Protein AF-0000000084399248 (afdb_homodimer)

Secondary structure (DSSP, 8-state):
------EEEE-S---HHHHHHHHTTSSEEEE-TTS---HHHHHH--EEEE-TT-S-TT--SGGG-TT--EEEESSS--HHHHTSTTTTSHHHHHH-EEE--TTGGGGTHHHHHHHHHHHHHTTHHHHHHHHHHH-S---HHHHHHHTTHHHHH--SPP--TTPEEEEES-SHHHHHHHHHHHHTT-EEEEEESS-------S---TT-S-TTS-SSSEEEETTSHHHHHHHHHT-SEEEE-----TTTTT---HHHHHTSPTT-EEEE-S-GGGS-HHHHHHHHHSTTS--EEEESS-SSSSPPTT-GGGT-TTEEE--S-TT--TTHHHHHHHHHHHHHHHHHTTPPPTTB--TTTT-/------EEEE-S---HHHHHHHHTTSSEEEE-TTS---HHHHHH--EEEE-TT-S-TT--SGGG-TT--EEEESSS--HHHHTSTTTTSHHHHHH-EEE--TTGGGGTHHHHHHHHHHHHHTTHHHHHHHHHHH-S---HHHHHHHTTHHHHH--SPP--TT-EEEEES-SHHHHHHHHHHHHTT-EEEEEESS-------S---TT-S-TTS-SSSEEEETTSHHHHHHHHHT-SEEEE-----TTTTT-S-HHHHHTSPTT-EEEE-S-GGGS-HHHHHHHHHSTTS--EEEESS-SSSSPPTT-GGGT-TTEEE--S-TT--TTHHHHHHHHHHHHHHHHHTTPPPTTBPPTTTT-

Radius of gyration: 28.13 Å; Cα contacts (8 Å, |Δi|>4): 1591; chains: 2; bounding box: 61×93×67 Å

Sequence (718 aa):
MSPTYEHAVVTVALSDEKLEEVKQKYSTVFYHPDKQVPEGHLQVADIWYTDWAGLPPCVKSLDQIPRTKILQLSSAGANNALSSAILSSDEARKQIKVCSSSGMHVLSIPQYIVCNVINLYMKLQIQLHIARTQSVWPARDRVVKEAGTSGEAFPGNRFLMGKTVGLLGYGHIARETARLFQAFNCKIIAANSRGDRRPEEGYRIPGTGDEDGSIPEEFYSTNDKQSFQTFLSRCDVLVASLPSTPQTTYMISQEQLESLPYGAIFVNVGRGDLVKSENILGALESPKGLWGAVLDVTDPEPLPQGHPLFTHPNVIVTPHTSGSFEGYFDGGADVLIAQADRLKAGKDPLNVVDPSKGYMSPTYEHAVVTVALSDEKLEEVKQKYSTVFYHPDKQVPEGHLQVADIWYTDWAGLPPCVKSLDQIPRTKILQLSSAGANNALSSAILSSDEARKQIKVCSSSGMHVLSIPQYIVCNVINLYMKLQIQLHIARTQSVWPARDRVVKEAGTSGEAFPGNRFLMGKTVGLLGYGHIARETARLFQAFNCKIIAANSRGDRRPEEGYRIPGTGDEDGSIPEEFYSTNDKQSFQTFLSRCDVLVASLPSTPQTTYMISQEQLESLPYGAIFVNVGRGDLVKSENILGALESPKGLWGAVLDVTDPEPLPQGHPLFTHPNVIVTPHTSGSFEGYFDGGADVLIAQADRLKAGKDPLNVVDPSKGY

pLDDT: mean 95.13, std 6.11, range [38.81, 98.94]

Foldseek 3Di:
DQQQQAEEEEQADADPVLVVLLCVLHNYYHYHVVLDDDLVSQQVHAEYEEELQWRGPVCDECNSRVNHAETEYLALFNQNNCPDPHNVDPVNVVRYFYFYLPALLLVFQLVVVVVVVQCLLQLVVQQVCCCVVVVDRDDLVNSLVLLPPLCVVPVHRHALAAFEAEEEDAANNNQQNLVVSVVSNYAYEYEDQVQDFQAYFFDHDPPGGDGRRVSHPGGFHLNDPVRLLVRQQRHLEYEYADEDDPCQQCSDFLVSQQSHFQNHEYEYLHEARNYAPVRVVVQCPDSRGHSAYEEQYHVVPPDDPPPVLVSNSRYHYHRSCSSPDPSSSSSSSVLVSVQSVQSVVVHDGGRGDDSNRSD/DQQQQAEEEEQADADPVLVVLLCVLHNYYHYHVVLDDDLVSQQVHAEYEEELQWRGPVDDECNSRVNHAEYEYLALFNVNNCPDPHNVDPVNVVRYFYFYLPALLLVFQLVVVVVVVQCLLQLVVQQVCCCVVVVDRDDLVNSLVLLPPLCVVPSHRHALAAFEEEEEDAANNNQQNLVVSVVSNYAYEYEDQVQDWQAYFFDHDPPGGDGRRVSHPGGFHLNDPVRLLVRQQRHLEYEYADEDDPCQQCSDFLVSQQSHFQNHEYEYLHEARSYAPVRVVVQCPDSRGHSAYEEQYHVVPVDDPPPVLVSNSRYHYHRSCSSPDPSSSSSSSVLVSVQSVQSVVVHDGGRGDDSNGSD

Organism: NCBI:txid1296121

Solvent-accessible surface area (backbone atoms only — not comparable to full-atom values): 35981 Å² total; per-residue (Å²): 125,77,83,73,71,40,27,35,35,34,37,50,71,57,51,72,68,52,48,53,55,47,46,73,65,25,83,39,67,46,81,27,51,84,44,68,73,54,66,75,56,36,48,57,21,15,32,37,39,25,46,49,62,37,80,46,83,78,63,81,50,66,80,52,32,69,50,37,37,34,40,34,28,48,24,51,59,37,53,59,25,47,66,32,78,64,49,58,35,69,68,35,56,71,47,35,48,47,16,34,24,51,37,56,45,50,61,25,34,30,61,47,51,56,25,51,53,48,30,58,39,48,42,40,65,50,35,46,44,44,10,39,77,66,20,37,66,47,49,68,69,56,44,26,58,64,35,40,71,52,15,68,76,45,67,42,25,47,60,56,61,72,36,30,37,25,26,40,33,76,49,57,52,38,26,32,32,47,48,48,44,41,68,51,48,27,44,40,33,34,28,34,68,81,24,66,77,52,64,64,76,63,53,69,55,88,95,60,42,39,61,69,35,71,74,40,80,44,55,22,16,61,73,36,68,68,42,33,50,54,50,39,48,56,15,43,32,36,38,33,58,39,72,70,42,86,80,36,48,50,63,43,46,37,68,57,46,39,48,24,35,77,68,11,33,42,33,37,69,41,42,17,55,31,31,50,49,66,34,52,52,51,16,47,69,37,92,62,15,30,46,30,38,38,29,30,39,40,37,57,73,73,52,60,70,64,42,64,59,34,59,37,64,45,36,47,54,48,64,62,50,47,66,47,34,59,59,50,55,44,49,26,46,51,50,54,46,53,36,42,58,35,47,73,70,69,43,76,78,56,40,64,44,41,80,93,59,33,73,124,79,82,73,70,40,27,34,34,33,38,49,70,56,52,74,68,52,48,53,54,46,46,74,64,29,83,38,66,46,80,26,50,84,44,69,72,54,66,75,56,37,47,56,21,16,30,36,40,26,46,49,64,36,79,46,81,80,63,79,49,66,80,54,31,69,49,36,37,35,39,34,28,46,24,53,60,36,53,57,26,47,66,32,78,63,50,57,34,69,68,35,56,72,48,34,48,46,16,34,24,52,37,55,44,48,60,26,33,29,61,47,51,57,24,52,54,48,30,57,40,48,42,40,65,50,34,46,43,45,10,37,77,67,20,36,65,47,48,68,70,56,44,26,56,63,35,40,70,52,15,67,76,44,69,43,24,47,60,56,61,72,36,30,36,25,26,40,34,77,51,55,51,38,26,29,32,47,49,48,43,42,66,50,48,28,44,37,33,34,28,34,67,81,25,64,76,55,64,64,74,63,54,70,56,88,95,60,43,40,60,69,36,70,72,42,80,45,56,22,17,60,74,37,68,67,42,33,48,54,52,40,47,57,16,44,32,36,39,32,59,39,70,71,39,87,79,37,48,51,63,42,46,37,67,57,45,38,47,24,34,78,70,12,33,41,33,35,67,43,42,18,55,31,32,50,49,66,31,51,54,52,16,49,70,35,94,64,16,28,46,30,37,39,29,31,41,39,37,58,74,71,52,61,72,64,42,65,60,35,60,37,62,47,35,46,53,48,63,63,50,48,66,46,35,61,61,51,54,45,48,25,45,51,49,53,47,53,38,41,58,34,45,74,71,70,43,75,77,54,41,63,44,40,79,91,60,34,74

Nearest PDB structures (foldseek):
  6v8a-assembly1_A-2  TM=6.901E-01  e=9.026E-19  Homo sapiens
  8ati-assembly3_D  TM=6.773E-01  e=3.088E-18  Homo sapiens
  7kwm-assembly1_A  TM=6.777E-01  e=3.088E-18  Homo sapiens
  6cdr-assembly1_A  TM=6.772E-01  e=3.903E-18  Homo sapiens
  4lcj-assembly4_G  TM=6.773E-01  e=1.897E-17  Homo sapiens

InterPro domains:
  IPR006140 D-isomer specific 2-hydroxyacid dehydrogenase, NAD-binding domain [PF02826] (140-322)
  IPR036291 NAD(P)-binding domain superfamily [SSF51735] (126-323)

Structure (mmCIF, N/CA/C/O backbone):
data_AF-0000000084399248-model_v1
#
loop_
_entity.id
_entity.type
_entity.pdbx_description
1 polymer Oxidoreductase
#
loop_
_atom_site.group_PDB
_atom_site.id
_atom_site.type_symbol
_atom_site.label_atom_id
_atom_site.label_alt_id
_atom_site.label_comp_id
_atom_site.label_asym_id
_atom_site.label_entity_id
_atom_site.label_seq_id
_atom_site.pdbx_PDB_ins_code
_atom_site.Cartn_x
_atom_site.Cartn_y
_atom_site.Cartn_z
_atom_site.occupancy
_atom_site.B_iso_or_equiv
_atom_site.auth_seq_id
_atom_site.auth_comp_id
_atom_site.auth_asym_id
_atom_site.auth_atom_id
_atom_site.pdbx_PDB_model_num
ATOM 1 N N . MET A 1 1 ? -1.953 51.25 1.531 1 38.81 1 MET A N 1
ATOM 2 C CA . MET A 1 1 ? -0.775 50.438 1.201 1 38.81 1 MET A CA 1
ATOM 3 C C . MET A 1 1 ? -0.993 48.969 1.56 1 38.81 1 MET A C 1
ATOM 5 O O . MET A 1 1 ? -1.605 48.688 2.582 1 38.81 1 MET A O 1
ATOM 9 N N . SER A 1 2 ? -1.033 48.062 0.629 1 49.28 2 SER A N 1
ATOM 10 C CA . SER A 1 2 ? -1.27 46.656 0.891 1 49.28 2 SER A CA 1
ATOM 11 C C . SER A 1 2 ? -0.516 46.188 2.133 1 49.28 2 SER A C 1
ATOM 13 O O . SER A 1 2 ? 0.626 46.594 2.359 1 49.28 2 SER A O 1
ATOM 15 N N . PRO A 1 3 ? -1.298 45.719 3.143 1 62.22 3 PRO A N 1
ATOM 16 C CA . PRO A 1 3 ? -0.572 45.312 4.352 1 62.22 3 PRO A CA 1
ATOM 17 C C . PRO A 1 3 ? 0.743 44.625 4.039 1 62.22 3 PRO A C 1
ATOM 19 O O . PRO A 1 3 ? 0.829 43.875 3.064 1 62.22 3 PRO A O 1
ATOM 22 N N . THR A 1 4 ? 1.801 45.188 4.418 1 79.56 4 THR A N 1
ATOM 23 C CA . THR A 1 4 ? 3.121 44.594 4.219 1 79.56 4 THR A CA 1
ATOM 24 C C . THR A 1 4 ? 3.361 43.438 5.207 1 79.56 4 THR A C 1
ATOM 26 O O . THR A 1 4 ? 3.008 43.562 6.383 1 79.56 4 THR A O 1
ATOM 29 N N . TYR A 1 5 ? 3.422 42.219 4.762 1 89.81 5 TYR A N 1
ATOM 30 C CA . TYR A 1 5 ? 3.719 41.031 5.555 1 89.81 5 TYR A CA 1
ATOM 31 C C . TYR A 1 5 ? 5.215 40.75 5.562 1 89.81 5 TYR A C 1
ATOM 33 O O . TYR A 1 5 ? 5.641 39.656 5.223 1 89.81 5 TYR A O 1
ATOM 41 N N . GLU A 1 6 ? 5.973 41.688 6.148 1 91.81 6 GLU A N 1
ATOM 42 C CA . GLU A 1 6 ? 7.43 41.656 6.023 1 91.81 6 GLU A CA 1
ATOM 43 C C . GLU A 1 6 ? 8.062 40.844 7.164 1 91.81 6 GLU A C 1
ATOM 45 O O . GLU A 1 6 ? 9.086 40.188 6.977 1 91.81 6 GLU A O 1
ATOM 50 N N . HIS A 1 7 ? 7.457 40.875 8.336 1 96.81 7 HIS A N 1
ATOM 51 C CA . HIS A 1 7 ? 8.055 40.312 9.531 1 96.81 7 HIS A CA 1
ATOM 52 C C . HIS A 1 7 ? 7.277 39.062 9.984 1 96.81 7 HIS A C 1
ATOM 54 O O . HIS A 1 7 ? 6.133 39.188 10.43 1 96.81 7 HIS A O 1
ATOM 60 N N . ALA A 1 8 ? 7.953 37.938 9.883 1 98.19 8 ALA A N 1
ATOM 61 C CA . ALA A 1 8 ? 7.359 36.656 10.312 1 98.19 8 ALA A CA 1
ATOM 62 C C . ALA A 1 8 ? 8.008 36.156 11.602 1 98.19 8 ALA A C 1
ATOM 64 O O . ALA A 1 8 ? 9.227 36.219 11.758 1 98.19 8 ALA A O 1
ATOM 65 N N . VAL A 1 9 ? 7.168 35.719 12.539 1 98.75 9 VAL A N 1
ATOM 66 C CA . VAL A 1 9 ? 7.652 35.094 13.75 1 98.75 9 VAL A CA 1
ATOM 67 C C . VAL A 1 9 ? 7.332 33.594 13.711 1 98.75 9 VAL A C 1
ATOM 69 O O . VAL A 1 9 ? 6.172 33.219 13.555 1 98.75 9 VAL A O 1
ATOM 72 N N . VAL A 1 10 ? 8.312 32.75 13.82 1 98.81 10 VAL A N 1
ATOM 73 C CA . VAL A 1 10 ? 8.172 31.297 13.805 1 98.81 10 VAL A CA 1
ATOM 74 C C . VAL A 1 10 ? 8.422 30.75 15.203 1 98.81 10 VAL A C 1
ATOM 76 O O . VAL A 1 10 ? 9.516 30.891 15.75 1 98.81 10 VAL A O 1
ATOM 79 N N . THR A 1 11 ? 7.41 30.031 15.766 1 98.69 11 THR A N 1
ATOM 80 C CA . THR A 1 11 ? 7.535 29.594 17.156 1 98.69 11 THR A CA 1
ATOM 81 C C . THR A 1 11 ? 7.539 28.062 17.234 1 98.69 11 THR A C 1
ATOM 83 O O . THR A 1 11 ? 7.211 27.5 18.281 1 98.69 11 THR A O 1
ATOM 86 N N . VAL A 1 12 ? 7.77 27.344 16.172 1 98.25 12 VAL A N 1
ATOM 87 C CA . VAL A 1 12 ? 7.938 25.891 16.125 1 98.25 12 VAL A CA 1
ATOM 88 C C . VAL A 1 12 ? 9.312 25.547 15.555 1 98.25 12 VAL A C 1
ATOM 90 O O . VAL A 1 12 ? 9.922 26.375 14.859 1 98.25 12 VAL A O 1
ATOM 93 N N . ALA A 1 13 ? 9.781 24.391 15.836 1 97.75 13 ALA A N 1
ATOM 94 C CA . ALA A 1 13 ? 11.102 23.984 15.367 1 97.75 13 ALA A CA 1
ATOM 95 C C . ALA A 1 13 ? 11.062 23.609 13.883 1 97.75 13 ALA A C 1
ATOM 97 O O . ALA A 1 13 ? 10.219 22.812 13.461 1 97.75 13 ALA A O 1
ATOM 98 N N . LEU A 1 14 ? 11.961 24.188 13.117 1 98.25 14 LEU A N 1
ATOM 99 C CA . LEU A 1 14 ? 12.141 23.859 11.703 1 98.25 14 LEU A CA 1
ATOM 100 C C . LEU A 1 14 ? 13.539 23.297 11.445 1 98.25 14 LEU A C 1
ATOM 102 O O . LEU A 1 14 ? 14.469 23.578 12.211 1 98.25 14 LEU A O 1
ATOM 106 N N . SER A 1 15 ? 13.609 22.531 10.461 1 97.5 15 SER A N 1
ATOM 107 C CA . SER A 1 15 ? 14.945 22.188 9.984 1 97.5 15 SER A CA 1
ATOM 108 C C . SER A 1 15 ? 15.695 23.422 9.508 1 97.5 15 SER A C 1
ATOM 110 O O . SER A 1 15 ? 15.078 24.422 9.141 1 97.5 15 SER A O 1
ATOM 112 N N . ASP A 1 16 ? 17.016 23.312 9.477 1 98.19 16 ASP A N 1
ATOM 113 C CA . ASP A 1 16 ? 17.828 24.422 9.008 1 98.19 16 ASP A CA 1
ATOM 114 C C . ASP A 1 16 ? 17.5 24.781 7.555 1 98.19 16 ASP A C 1
ATOM 116 O O . ASP A 1 16 ? 17.391 25.953 7.207 1 98.19 16 ASP A O 1
ATOM 120 N N . GLU A 1 17 ? 17.281 23.797 6.844 1 98.12 17 GLU A N 1
ATOM 121 C CA . GLU A 1 17 ? 16.984 24 5.43 1 98.12 17 GLU A CA 1
ATOM 122 C C . GLU A 1 17 ? 15.648 24.703 5.246 1 98.12 17 GLU A C 1
ATOM 124 O O . GLU A 1 17 ? 15.539 25.641 4.449 1 98.12 17 GLU A O 1
ATOM 129 N N . LYS A 1 18 ? 14.656 24.297 5.941 1 98.44 18 LYS A N 1
ATOM 130 C CA . LYS A 1 18 ? 13.328 24.891 5.805 1 98.44 18 LYS A CA 1
ATOM 131 C C . LYS A 1 18 ? 13.312 26.328 6.32 1 98.44 18 LYS A C 1
ATOM 133 O O . LYS A 1 18 ? 12.672 27.188 5.73 1 98.44 18 LYS A O 1
ATOM 138 N N . LEU A 1 19 ? 14 26.562 7.41 1 98.62 19 LEU A N 1
ATOM 139 C CA . LEU A 1 19 ? 14.102 27.922 7.949 1 98.62 19 LEU A CA 1
ATOM 140 C C . LEU A 1 19 ? 14.719 28.859 6.926 1 98.62 19 LEU A C 1
ATOM 142 O O . LEU A 1 19 ? 14.266 30 6.77 1 98.62 19 LEU A O 1
ATOM 146 N N . GLU A 1 20 ? 15.703 28.375 6.23 1 98.5 20 GLU A N 1
ATOM 147 C CA . GLU A 1 20 ? 16.344 29.188 5.203 1 98.5 20 GLU A CA 1
ATOM 148 C C . GLU A 1 20 ? 15.367 29.5 4.066 1 98.5 20 GLU A C 1
ATOM 150 O O . GLU A 1 20 ? 15.414 30.578 3.484 1 98.5 20 GLU A O 1
ATOM 155 N N . GLU A 1 21 ? 14.562 28.562 3.701 1 98.31 21 GLU A N 1
ATOM 156 C CA . GLU A 1 21 ? 13.547 28.797 2.678 1 98.31 21 GLU A CA 1
ATOM 157 C C . GLU A 1 21 ? 12.562 29.875 3.119 1 98.31 21 GLU A C 1
ATOM 159 O O . GLU A 1 21 ? 12.18 30.75 2.326 1 98.31 21 GLU A O 1
ATOM 164 N N . VAL A 1 22 ? 12.156 29.797 4.363 1 98.38 22 VAL A N 1
ATOM 165 C CA . VAL A 1 22 ? 11.219 30.781 4.895 1 98.38 22 VAL A CA 1
ATOM 166 C C . VAL A 1 22 ? 11.852 32.188 4.859 1 98.38 22 VAL A C 1
ATOM 168 O O . VAL A 1 22 ? 11.203 33.156 4.48 1 98.38 22 VAL A O 1
ATOM 171 N N . LYS A 1 23 ? 13.117 32.25 5.148 1 98.06 23 LYS A N 1
ATOM 172 C CA . LYS A 1 23 ? 13.836 33.5 5.203 1 98.06 23 LYS A CA 1
ATOM 173 C C . LYS A 1 23 ? 13.938 34.156 3.822 1 98.06 23 LYS A C 1
ATOM 175 O O . LYS A 1 23 ? 14.109 35.375 3.705 1 98.06 23 LYS A O 1
ATOM 180 N N . GLN A 1 24 ? 13.812 33.344 2.84 1 97.5 24 GLN A N 1
ATOM 181 C CA . GLN A 1 24 ? 13.875 33.875 1.479 1 97.5 24 GLN A CA 1
ATOM 182 C C . GLN A 1 24 ? 12.555 34.531 1.082 1 97.5 24 GLN A C 1
ATOM 184 O O . GLN A 1 24 ? 12.5 35.281 0.101 1 97.5 24 GLN A O 1
ATOM 189 N N . LYS A 1 25 ? 11.516 34.25 1.808 1 96.56 25 LYS A N 1
ATOM 190 C CA . LYS A 1 25 ? 10.188 34.688 1.394 1 96.56 25 LYS A CA 1
ATOM 191 C C . LYS A 1 25 ? 9.742 35.906 2.189 1 96.56 25 LYS A C 1
ATOM 193 O O . LYS A 1 25 ? 8.883 36.688 1.739 1 96.56 25 LYS A O 1
ATOM 198 N N . TYR A 1 26 ? 10.352 36.156 3.379 1 96.5 26 TYR A N 1
ATOM 199 C CA . TYR A 1 26 ? 10 37.281 4.246 1 96.5 26 TYR A CA 1
ATOM 200 C C . TYR A 1 26 ? 11.211 38.156 4.504 1 96.5 26 TYR A C 1
ATOM 202 O O . TYR A 1 26 ? 12.336 37.656 4.609 1 96.5 26 TYR A O 1
ATOM 210 N N . SER A 1 27 ? 10.961 39.438 4.625 1 95.62 27 SER A N 1
ATOM 211 C CA . SER A 1 27 ? 12.062 40.375 4.836 1 95.62 27 SER A CA 1
ATOM 212 C C . SER A 1 27 ? 12.805 40.094 6.133 1 95.62 27 SER A C 1
ATOM 214 O O . SER A 1 27 ? 14.031 40.156 6.188 1 95.62 27 SER A O 1
ATOM 216 N N . THR A 1 28 ? 12.078 39.812 7.18 1 97.38 28 THR A N 1
ATOM 217 C CA . THR A 1 28 ? 12.641 39.438 8.477 1 97.38 28 THR A CA 1
ATOM 218 C C . THR A 1 28 ? 11.914 38.25 9.055 1 97.38 28 THR A C 1
ATOM 220 O O . THR A 1 28 ? 10.68 38.188 9.062 1 97.38 28 THR A O 1
ATOM 223 N N . VAL A 1 29 ? 12.703 37.281 9.484 1 98.5 29 VAL A N 1
ATOM 224 C CA . VAL A 1 29 ? 12.164 36.094 10.156 1 98.5 29 VAL A CA 1
ATOM 225 C C . VAL A 1 29 ? 12.734 36 11.57 1 98.5 29 VAL A C 1
ATOM 227 O O . VAL A 1 29 ? 13.953 35.906 11.75 1 98.5 29 VAL A O 1
ATOM 230 N N . PHE A 1 30 ? 11.867 36.094 12.578 1 98.69 30 PHE A N 1
ATOM 231 C CA . PHE A 1 30 ? 12.234 35.844 13.969 1 98.69 30 PHE A CA 1
ATOM 232 C C . PHE A 1 30 ? 11.945 34.406 14.375 1 98.69 30 PHE A C 1
ATOM 234 O O . PHE A 1 30 ? 10.797 33.969 14.352 1 98.69 30 PHE A O 1
ATOM 241 N N . TYR A 1 31 ? 12.992 33.688 14.695 1 98.69 31 TYR A N 1
ATOM 242 C CA . TYR A 1 31 ? 12.898 32.25 14.969 1 98.69 31 TYR A CA 1
ATOM 243 C C . TYR A 1 31 ? 13 31.969 16.469 1 98.69 31 TYR A C 1
ATOM 245 O O . TYR A 1 31 ? 14.078 32.125 17.047 1 98.69 31 TYR A O 1
ATOM 253 N N . HIS A 1 32 ? 11.852 31.609 17.094 1 98.5 32 HIS A N 1
ATOM 254 C CA . HIS A 1 32 ? 11.773 31.375 18.531 1 98.5 32 HIS A CA 1
ATOM 255 C C . HIS A 1 32 ? 11.062 30.047 18.828 1 98.5 32 HIS A C 1
ATOM 257 O O . HIS A 1 32 ? 10 30.047 19.453 1 98.5 32 HIS A O 1
ATOM 263 N N . PRO A 1 33 ? 11.688 28.938 18.5 1 97.75 33 PRO A N 1
ATOM 264 C CA . PRO A 1 33 ? 11.047 27.625 18.688 1 97.75 33 PRO A CA 1
ATOM 265 C C . PRO A 1 33 ? 10.758 27.328 20.156 1 97.75 33 PRO A C 1
ATOM 267 O O . PRO A 1 33 ? 9.953 26.438 20.453 1 97.75 33 PRO A O 1
ATOM 270 N N . ASP A 1 34 ? 11.383 28.016 21.047 1 96.94 34 ASP A N 1
ATOM 271 C CA . ASP A 1 34 ? 11.141 27.844 22.484 1 96.94 34 ASP A CA 1
ATOM 272 C C . ASP A 1 34 ? 9.914 28.625 22.938 1 96.94 34 ASP A C 1
ATOM 274 O O . ASP A 1 34 ? 9.547 28.594 24.109 1 96.94 34 ASP A O 1
ATOM 278 N N . LYS A 1 35 ? 9.281 29.438 22.031 1 96.94 35 LYS A N 1
ATOM 279 C CA . LYS A 1 35 ? 8.047 30.203 22.234 1 96.94 35 LYS A CA 1
ATOM 280 C C . LYS A 1 35 ? 8.297 31.406 23.141 1 96.94 35 LYS A C 1
ATOM 282 O O . LYS A 1 35 ? 7.348 32.031 23.625 1 96.94 35 LYS A O 1
ATOM 287 N N . GLN A 1 36 ? 9.531 31.719 23.375 1 97.31 36 GLN A N 1
ATOM 288 C CA . GLN A 1 36 ? 9.898 32.938 24.094 1 97.31 36 GLN A CA 1
ATOM 289 C C . GLN A 1 36 ? 10.242 34.062 23.125 1 97.31 36 GLN A C 1
ATOM 291 O O . GLN A 1 36 ? 11.383 34.156 22.656 1 97.31 36 GLN A O 1
ATOM 296 N N . VAL A 1 37 ? 9.266 34.875 22.938 1 98.25 37 VAL A N 1
ATOM 297 C CA . VAL A 1 37 ? 9.414 35.938 21.922 1 98.25 37 VAL A CA 1
ATOM 298 C C . VAL A 1 37 ? 9.633 37.281 22.609 1 98.25 37 VAL A C 1
ATOM 300 O O . VAL A 1 37 ? 8.789 37.719 23.391 1 98.25 37 VAL A O 1
ATOM 303 N N . PRO A 1 38 ? 10.68 38 22.312 1 98.06 38 PRO A N 1
ATOM 304 C CA . PRO A 1 38 ? 10.938 39.312 22.906 1 98.06 38 PRO A CA 1
ATOM 305 C C . PRO A 1 38 ? 9.898 40.344 22.5 1 98.06 38 PRO A C 1
ATOM 307 O O . PRO A 1 38 ? 9.367 40.312 21.375 1 98.06 38 PRO A O 1
ATOM 310 N N . GLU A 1 39 ? 9.727 41.312 23.344 1 97.25 39 GLU A N 1
ATOM 311 C CA . GLU A 1 39 ? 8.727 42.375 23.125 1 97.25 39 GLU A CA 1
ATOM 312 C C . GLU A 1 39 ? 8.961 43.094 21.812 1 97.25 39 GLU A C 1
ATOM 314 O O . GLU A 1 39 ? 8.016 43.438 21.109 1 97.25 39 GLU A O 1
ATOM 319 N N . GLY A 1 40 ? 10.188 43.344 21.531 1 97.69 40 GLY A N 1
ATOM 320 C CA . GLY A 1 40 ? 10.516 44.031 20.281 1 97.69 40 GLY A CA 1
ATOM 321 C C . GLY A 1 40 ? 10.031 43.281 19.062 1 97.69 40 GLY A C 1
ATOM 322 O O . GLY A 1 40 ? 9.617 43.906 18.078 1 97.69 40 GLY A O 1
ATOM 323 N N . HIS A 1 41 ? 10.109 42.031 19.094 1 98.25 41 HIS A N 1
ATOM 324 C CA . HIS A 1 41 ? 9.641 41.219 17.969 1 98.25 41 HIS A CA 1
ATOM 325 C C . HIS A 1 41 ? 8.117 41.156 17.938 1 98.25 41 HIS A C 1
ATOM 327 O O . HIS A 1 41 ? 7.523 41.156 16.844 1 98.25 41 HIS A O 1
ATOM 333 N N . LEU A 1 42 ? 7.523 41.125 19.141 1 98.19 42 LEU A N 1
ATOM 334 C CA . LEU A 1 42 ? 6.066 41.125 19.219 1 98.19 42 LEU A CA 1
ATOM 335 C C . LEU A 1 42 ? 5.496 42.375 18.516 1 98.19 42 LEU A C 1
ATOM 337 O O . LEU A 1 42 ? 4.551 42.25 17.719 1 98.19 42 LEU A O 1
ATOM 341 N N . GLN A 1 43 ? 6.051 43.469 18.688 1 97.44 43 GLN A N 1
ATOM 342 C CA . GLN A 1 43 ? 5.543 44.75 18.234 1 97.44 43 GLN A CA 1
ATOM 343 C C . GLN A 1 43 ? 5.594 44.875 16.719 1 97.44 43 GLN A C 1
ATOM 345 O O . GLN A 1 43 ? 4.789 45.594 16.125 1 97.44 43 GLN A O 1
ATOM 350 N N . VAL A 1 44 ? 6.496 44.094 16.109 1 97 44 VAL A N 1
ATOM 351 C CA . VAL A 1 44 ? 6.684 44.312 14.672 1 97 44 VAL A CA 1
ATOM 352 C C . VAL A 1 44 ? 6.188 43.094 13.898 1 97 44 VAL A C 1
ATOM 354 O O . VAL A 1 44 ? 6.254 43.062 12.664 1 97 44 VAL A O 1
ATOM 357 N N . ALA A 1 45 ? 5.668 42.062 14.531 1 97.31 45 ALA A N 1
ATOM 358 C CA . ALA A 1 45 ? 5.246 40.844 13.883 1 97.31 45 ALA A CA 1
ATOM 359 C C . ALA A 1 45 ? 4.016 41.062 13.008 1 97.31 45 ALA A C 1
ATOM 361 O O . ALA A 1 45 ? 2.986 41.531 13.492 1 97.31 45 ALA A O 1
ATOM 362 N N . ASP A 1 46 ? 4.137 40.688 11.742 1 97.25 46 ASP A N 1
ATOM 363 C CA . ASP A 1 46 ? 2.998 40.75 10.828 1 97.25 46 ASP A CA 1
ATOM 364 C C . ASP A 1 46 ? 2.281 39.406 10.719 1 97.25 46 ASP A C 1
ATOM 366 O O . ASP A 1 46 ? 1.054 39.375 10.617 1 97.25 46 ASP A O 1
ATOM 370 N N . ILE A 1 47 ? 3.094 38.375 10.688 1 97.88 47 ILE A N 1
ATOM 371 C CA . ILE A 1 47 ? 2.58 37.031 10.508 1 97.88 47 ILE A CA 1
ATOM 372 C C . ILE A 1 47 ? 3.266 36.062 11.492 1 97.88 47 ILE A C 1
ATOM 374 O O . ILE A 1 47 ? 4.465 36.219 11.758 1 97.88 47 ILE A O 1
ATOM 378 N N . TRP A 1 48 ? 2.463 35.156 12.031 1 98.19 48 TRP A N 1
ATOM 379 C CA . TRP A 1 48 ? 2.959 34.125 12.938 1 98.19 48 TRP A CA 1
ATOM 380 C C . TRP A 1 48 ? 2.844 32.75 12.312 1 98.19 48 TRP A C 1
ATOM 382 O O . TRP A 1 48 ? 1.851 32.438 11.648 1 98.19 48 TRP A O 1
ATOM 392 N N . TYR A 1 49 ? 3.816 31.953 12.508 1 98.56 49 TYR A N 1
ATOM 393 C CA . TYR A 1 49 ? 3.711 30.516 12.281 1 98.56 49 TYR A CA 1
ATOM 394 C C . TYR A 1 49 ? 3.848 29.734 13.586 1 98.56 49 TYR A C 1
ATOM 396 O O . TYR A 1 49 ? 4.91 29.75 14.219 1 98.56 49 TYR A O 1
ATOM 404 N N . THR A 1 50 ? 2.773 29.094 13.977 1 98.38 50 THR A N 1
ATOM 405 C CA . THR A 1 50 ? 2.699 28.469 15.297 1 98.38 50 THR A CA 1
ATOM 406 C C . THR A 1 50 ? 2.189 27.031 15.195 1 98.38 50 THR A C 1
ATOM 408 O O . THR A 1 50 ? 1.881 26.562 14.102 1 98.38 50 THR A O 1
ATOM 411 N N . ASP A 1 51 ? 2.195 26.312 16.297 1 96.75 51 ASP A N 1
ATOM 412 C CA . ASP A 1 51 ? 1.572 24.984 16.344 1 96.75 51 ASP A CA 1
ATOM 413 C C . ASP A 1 51 ? 0.058 25.109 16.5 1 96.75 51 ASP A C 1
ATOM 415 O O . ASP A 1 51 ? -0.524 26.156 16.234 1 96.75 51 ASP A O 1
ATOM 419 N N . TRP A 1 52 ? -0.595 24.078 16.906 1 93.5 52 TRP A N 1
ATOM 420 C CA . TRP A 1 52 ? -2.051 23.984 16.938 1 93.5 52 TRP A CA 1
ATOM 421 C C . TRP A 1 52 ? -2.635 24.844 18.047 1 93.5 52 TRP A C 1
ATOM 423 O O . TRP A 1 52 ? -3.826 25.156 18.047 1 93.5 52 TRP A O 1
ATOM 433 N N . ALA A 1 53 ? -1.835 25.297 19 1 93.44 53 ALA A N 1
ATOM 434 C CA . ALA A 1 53 ? -2.309 26.031 20.172 1 93.44 53 ALA A CA 1
ATOM 435 C C . ALA A 1 53 ? -2.473 27.516 19.859 1 93.44 53 ALA A C 1
ATOM 437 O O . ALA A 1 53 ? -3.162 28.25 20.578 1 93.44 53 ALA A O 1
ATOM 438 N N . GLY A 1 54 ? -1.829 27.938 18.781 1 95.81 54 GLY A N 1
ATOM 439 C CA . GLY A 1 54 ? -1.925 29.328 18.391 1 95.81 54 GLY A CA 1
ATOM 440 C C . GLY A 1 54 ? -0.824 30.188 18.984 1 95.81 54 GLY A C 1
ATOM 441 O O . GLY A 1 54 ? 0.334 29.781 19.031 1 95.81 54 GLY A O 1
ATOM 442 N N . LEU A 1 55 ? -1.198 31.422 19.391 1 96.5 55 LEU A N 1
ATOM 443 C CA . LEU A 1 55 ? -0.22 32.375 19.891 1 96.5 55 LEU A CA 1
ATOM 444 C C . LEU A 1 55 ? 0.436 31.875 21.172 1 96.5 55 LEU A C 1
ATOM 446 O O . LEU A 1 55 ? -0.231 31.281 22.016 1 96.5 55 LEU A O 1
ATOM 450 N N . PRO A 1 56 ? 1.69 32.125 21.297 1 96.19 56 PRO A N 1
ATOM 451 C CA . PRO A 1 56 ? 2.369 31.656 22.5 1 96.19 56 PRO A CA 1
ATOM 452 C C . PRO A 1 56 ? 1.908 32.375 23.766 1 96.19 56 PRO A C 1
ATOM 454 O O . PRO A 1 56 ? 1.36 33.469 23.688 1 96.19 56 PRO A O 1
ATOM 457 N N . PRO A 1 57 ? 2.215 31.844 24.906 1 94.12 57 PRO A N 1
ATOM 458 C CA . PRO A 1 57 ? 1.714 32.344 26.188 1 94.12 57 PRO A CA 1
ATOM 459 C C . PRO A 1 57 ? 2.244 33.75 26.5 1 94.12 57 PRO A C 1
ATOM 461 O O . PRO A 1 57 ? 1.635 34.5 27.281 1 94.12 57 PRO A O 1
ATOM 464 N N . CYS A 1 58 ? 3.295 34.094 25.922 1 94.88 58 CYS A N 1
ATOM 465 C CA . CYS A 1 58 ? 3.883 35.406 26.203 1 94.88 58 CYS A CA 1
ATOM 466 C C . CYS A 1 58 ? 3.045 36.531 25.609 1 94.88 58 CYS A C 1
ATOM 468 O O . CYS A 1 58 ? 3.221 37.688 25.969 1 94.88 58 CYS A O 1
ATOM 470 N N . VAL A 1 59 ? 2.277 36.188 24.656 1 96.56 59 VAL A N 1
ATOM 471 C CA . VAL A 1 59 ? 1.339 37.156 24.141 1 96.56 59 VAL A CA 1
ATOM 472 C C . VAL A 1 59 ? 0.102 37.219 25.031 1 96.56 59 VAL A C 1
ATOM 474 O O . VAL A 1 59 ? -0.733 36.312 25 1 96.56 59 VAL A O 1
ATOM 477 N N . LYS A 1 60 ? -0.13 38.312 25.656 1 93.5 60 LYS A N 1
ATOM 478 C CA . LYS A 1 60 ? -1.179 38.406 26.672 1 93.5 60 LYS A CA 1
ATOM 479 C C . LYS A 1 60 ? -2.328 39.281 26.172 1 93.5 60 LYS A C 1
ATOM 481 O O . LYS A 1 60 ? -3.443 39.219 26.703 1 93.5 60 LYS A O 1
ATOM 486 N N . SER A 1 61 ? -2.01 40.156 25.25 1 94.62 61 SER A N 1
ATOM 487 C CA . SER A 1 61 ? -3.031 41.031 24.719 1 94.62 61 SER A CA 1
ATOM 488 C C . SER A 1 61 ? -2.721 41.438 23.281 1 94.62 61 SER A C 1
ATOM 490 O O . SER A 1 61 ? -1.578 41.312 22.828 1 94.62 61 SER A O 1
ATOM 492 N N . LEU A 1 62 ? -3.643 41.906 22.578 1 96.06 62 LEU A N 1
ATOM 493 C CA . LEU A 1 62 ? -3.51 42.312 21.188 1 96.06 62 LEU A CA 1
ATOM 494 C C . LEU A 1 62 ? -2.6 43.531 21.062 1 96.06 62 LEU A C 1
ATOM 496 O O . LEU A 1 62 ? -1.946 43.719 20.047 1 96.06 62 LEU A O 1
ATOM 500 N N . ASP A 1 63 ? -2.59 44.312 22.141 1 95.69 63 ASP A N 1
ATOM 501 C CA . ASP A 1 63 ? -1.765 45.531 22.141 1 95.69 63 ASP A CA 1
ATOM 502 C C . ASP A 1 63 ? -0.286 45.156 22 1 95.69 63 ASP A C 1
ATOM 504 O O . ASP A 1 63 ? 0.5 45.969 21.5 1 95.69 63 ASP A O 1
ATOM 508 N N . GLN A 1 64 ? 0.056 44 22.438 1 97 64 GLN A N 1
ATOM 509 C CA . GLN A 1 64 ? 1.444 43.562 22.359 1 97 64 GLN A CA 1
ATOM 510 C C . GLN A 1 64 ? 1.832 43.25 20.922 1 97 64 GLN A C 1
ATOM 512 O O . GLN A 1 64 ? 3.02 43.188 20.594 1 97 64 GLN A O 1
ATOM 517 N N . ILE A 1 65 ? 0.844 43.031 20.047 1 97.38 65 ILE A N 1
ATOM 518 C CA . ILE A 1 65 ? 1.104 42.625 18.672 1 97.38 65 ILE A CA 1
ATOM 519 C C . ILE A 1 65 ? 0.273 43.469 17.719 1 97.38 65 ILE A C 1
ATOM 521 O O . ILE A 1 65 ? -0.485 42.938 16.906 1 97.38 65 ILE A O 1
ATOM 525 N N . PRO A 1 66 ? 0.502 44.688 17.719 1 96.38 66 PRO A N 1
ATOM 526 C CA . PRO A 1 66 ? -0.377 45.656 17.031 1 96.38 66 PRO A CA 1
ATOM 527 C C . PRO A 1 66 ? -0.34 45.469 15.508 1 96.38 66 PRO A C 1
ATOM 529 O O . PRO A 1 66 ? -1.281 45.875 14.82 1 96.38 66 PRO A O 1
ATOM 532 N N . ARG A 1 67 ? 0.665 44.844 14.969 1 96.56 67 ARG A N 1
ATOM 533 C CA . ARG A 1 67 ? 0.804 44.781 13.516 1 96.56 67 ARG A CA 1
ATOM 534 C C . ARG A 1 67 ? 0.345 43.406 13 1 96.56 67 ARG A C 1
ATOM 536 O O . ARG A 1 67 ? 0.267 43.188 11.789 1 96.56 67 ARG A O 1
ATOM 543 N N . THR A 1 68 ? 0.125 42.469 13.883 1 96.81 68 THR A N 1
ATOM 544 C CA . THR A 1 68 ? -0.177 41.094 13.492 1 96.81 68 THR A CA 1
ATOM 545 C C . THR A 1 68 ? -1.471 41.031 12.68 1 96.81 68 THR A C 1
ATOM 547 O O . THR A 1 68 ? -2.508 41.531 13.125 1 96.81 68 THR A O 1
ATOM 550 N N . LYS A 1 69 ? -1.366 40.344 11.562 1 95.88 69 LYS A N 1
ATOM 551 C CA . LYS A 1 69 ? -2.533 40.25 10.688 1 95.88 69 LYS A CA 1
ATOM 552 C C . LYS A 1 69 ? -2.904 38.812 10.398 1 95.88 69 LYS A C 1
ATOM 554 O O . LYS A 1 69 ? -4.055 38.5 10.078 1 95.88 69 LYS A O 1
ATOM 559 N N . ILE A 1 70 ? -1.936 37.938 10.477 1 97.25 70 ILE A N 1
ATOM 560 C CA . ILE A 1 70 ? -2.186 36.531 10.125 1 97.25 70 ILE A CA 1
ATOM 561 C C . ILE A 1 70 ? -1.577 35.625 11.188 1 97.25 70 ILE A C 1
ATOM 563 O O . ILE A 1 70 ? -0.439 35.844 11.617 1 97.25 70 ILE A O 1
ATOM 567 N N . LEU A 1 71 ? -2.326 34.75 11.648 1 97.56 71 LEU A N 1
ATOM 568 C CA . LEU A 1 71 ? -1.86 33.625 12.43 1 97.56 71 LEU A CA 1
ATOM 569 C C . LEU A 1 71 ? -1.932 32.312 11.617 1 97.56 71 LEU A C 1
ATOM 571 O O . LEU A 1 71 ? -3.016 31.781 11.406 1 97.56 71 LEU A O 1
ATOM 575 N N . GLN A 1 72 ? -0.813 31.859 11.164 1 97.88 72 GLN A N 1
ATOM 576 C CA . GLN A 1 72 ? -0.707 30.609 10.422 1 97.88 72 GLN A CA 1
ATOM 577 C C . GLN A 1 72 ? -0.486 29.422 11.359 1 97.88 72 GLN A C 1
ATOM 579 O O . GLN A 1 72 ? 0.583 29.297 11.961 1 97.88 72 GLN A O 1
ATOM 584 N N . LEU A 1 73 ? -1.463 28.594 11.43 1 97.5 73 LEU A N 1
ATOM 585 C CA . LEU A 1 73 ? -1.325 27.391 12.234 1 97.5 73 LEU A CA 1
ATOM 586 C C . LEU A 1 73 ? -0.624 26.297 11.453 1 97.5 73 LEU A C 1
ATOM 588 O O . LEU A 1 73 ? -0.646 26.297 10.219 1 97.5 73 LEU A O 1
ATOM 592 N N . SER A 1 74 ? -0.026 25.359 12.195 1 96.88 74 SER A N 1
ATOM 593 C CA . SER A 1 74 ? 0.551 24.172 11.562 1 96.88 74 SER A CA 1
ATOM 594 C C . SER A 1 74 ? -0.469 23.047 11.469 1 96.88 74 SER A C 1
ATOM 596 O O . SER A 1 74 ? -0.174 21.984 10.914 1 96.88 74 SER A O 1
ATOM 598 N N . SER A 1 75 ? -1.711 23.219 11.922 1 93.69 75 SER A N 1
ATOM 599 C CA . SER A 1 75 ? -2.748 22.203 11.969 1 93.69 75 SER A CA 1
ATOM 600 C C . SER A 1 75 ? -3.885 22.516 11 1 93.69 75 SER A C 1
ATOM 602 O O . SER A 1 75 ? -4.047 23.672 10.586 1 93.69 75 SER A O 1
ATOM 604 N N . ALA A 1 76 ? -4.605 21.516 10.672 1 90.62 76 ALA A N 1
ATOM 605 C CA . ALA A 1 76 ? -5.828 21.719 9.891 1 90.62 76 ALA A CA 1
ATOM 606 C C . ALA A 1 76 ? -6.957 22.25 10.766 1 90.62 76 ALA A C 1
ATOM 608 O O . ALA A 1 76 ? -7.734 23.109 10.336 1 90.62 76 ALA A O 1
ATOM 609 N N . GLY A 1 77 ? -7.051 21.719 11.938 1 87.31 77 GLY A N 1
ATOM 610 C CA . GLY A 1 77 ? -8.016 22.203 12.906 1 87.31 77 GLY A CA 1
ATOM 611 C C . GLY A 1 77 ? -7.543 23.438 13.648 1 87.31 77 GLY A C 1
ATOM 612 O O . GLY A 1 77 ? -6.352 23.578 13.938 1 87.31 77 GLY A O 1
ATOM 613 N N . ALA A 1 78 ? -8.469 24.359 14 1 90.69 78 ALA A N 1
ATOM 614 C CA . ALA A 1 78 ? -8.094 25.625 14.633 1 90.69 78 ALA A CA 1
ATOM 615 C C . ALA A 1 78 ? -8.828 25.812 15.961 1 90.69 78 ALA A C 1
ATOM 617 O O . ALA A 1 78 ? -8.766 26.891 16.562 1 90.69 78 ALA A O 1
ATOM 618 N N . ASN A 1 79 ? -9.477 24.766 16.359 1 84.75 79 ASN A N 1
ATOM 619 C CA . ASN A 1 79 ? -10.344 24.891 17.531 1 84.75 79 ASN A CA 1
ATOM 620 C C . ASN A 1 79 ? -9.562 25.344 18.766 1 84.75 79 ASN A C 1
ATOM 622 O O . ASN A 1 79 ? -10.023 26.203 19.5 1 84.75 79 ASN A O 1
ATOM 626 N N . ASN A 1 80 ? -8.461 24.875 18.984 1 87.44 80 ASN A N 1
ATOM 627 C CA . ASN A 1 80 ? -7.652 25.219 20.141 1 87.44 80 ASN A CA 1
ATOM 628 C C . ASN A 1 80 ? -7.219 26.688 20.094 1 87.44 80 ASN A C 1
ATOM 630 O O . ASN A 1 80 ? -7.316 27.406 21.094 1 87.44 80 ASN A O 1
ATOM 634 N N . ALA A 1 81 ? -6.777 27.109 19 1 91.5 81 ALA A N 1
ATOM 635 C CA . ALA A 1 81 ? -6.324 28.484 18.828 1 91.5 81 ALA A CA 1
ATOM 636 C C . ALA A 1 81 ? -7.484 29.469 18.969 1 91.5 81 ALA A C 1
ATOM 638 O O . ALA A 1 81 ? -7.375 30.469 19.672 1 91.5 81 ALA A O 1
ATOM 639 N N . LEU A 1 82 ? -8.586 29.125 18.375 1 90.56 82 LEU A N 1
ATOM 640 C CA . LEU A 1 82 ? -9.742 30.016 18.344 1 90.56 82 LEU A CA 1
ATOM 641 C C . LEU A 1 82 ? -10.391 30.125 19.719 1 90.56 82 LEU A C 1
ATOM 643 O O . LEU A 1 82 ? -11.031 31.125 20.016 1 90.56 82 LEU A O 1
ATOM 647 N N . SER A 1 83 ? -10.195 29.156 20.453 1 88.31 83 SER A N 1
ATOM 648 C CA . SER A 1 83 ? -10.828 29.141 21.781 1 88.31 83 SER A CA 1
ATOM 649 C C . SER A 1 83 ? -9.977 29.875 22.797 1 88.31 83 SER A C 1
ATOM 651 O O . SER A 1 83 ? -10.383 30.047 23.953 1 88.31 83 SER A O 1
ATOM 653 N N . SER A 1 84 ? -8.82 30.234 22.422 1 90.62 84 SER A N 1
ATOM 654 C CA . SER A 1 84 ? -7.992 31.016 23.344 1 90.62 84 SER A CA 1
ATOM 655 C C . SER A 1 84 ? -8.633 32.344 23.672 1 90.62 84 SER A C 1
ATOM 657 O O . SER A 1 84 ? -9.352 32.938 22.844 1 90.62 84 SER A O 1
ATOM 659 N N . ALA A 1 85 ? -8.344 32.938 24.859 1 88.81 85 ALA A N 1
ATOM 660 C CA . ALA A 1 85 ? -8.961 34.156 25.328 1 88.81 85 ALA A CA 1
ATOM 661 C C . ALA A 1 85 ? -8.656 35.344 24.391 1 88.81 85 ALA A C 1
ATOM 663 O O . ALA A 1 85 ? -9.531 36.156 24.109 1 88.81 85 ALA A O 1
ATOM 664 N N . ILE A 1 86 ? -7.539 35.344 23.859 1 90.62 86 ILE A N 1
ATOM 665 C CA . ILE A 1 86 ? -7.102 36.469 23.047 1 90.62 86 ILE A CA 1
ATOM 666 C C . ILE A 1 86 ? -7.77 36.375 21.672 1 90.62 86 ILE A C 1
ATOM 668 O O . ILE A 1 86 ? -8.25 37.406 21.156 1 90.62 86 ILE A O 1
ATOM 672 N N . LEU A 1 87 ? -7.91 35.25 21.109 1 91.62 87 LEU A N 1
ATOM 673 C CA . LEU A 1 87 ? -8.383 35.125 19.734 1 91.62 87 LEU A CA 1
ATOM 674 C C . LEU A 1 87 ? -9.906 35.031 19.688 1 91.62 87 LEU A C 1
ATOM 676 O O . LEU A 1 87 ? -10.508 35.188 18.625 1 91.62 87 LEU A O 1
ATOM 680 N N . SER A 1 88 ? -10.477 34.812 20.859 1 88.44 88 SER A N 1
ATOM 681 C CA . SER A 1 88 ? -11.93 34.688 20.906 1 88.44 88 SER A CA 1
ATOM 682 C C . SER A 1 88 ? -12.609 36.062 20.938 1 88.44 88 SER A C 1
ATOM 684 O O . SER A 1 88 ? -13.828 36.156 20.812 1 88.44 88 SER A O 1
ATOM 686 N N . SER A 1 89 ? -11.891 37.125 21.047 1 88 89 SER A N 1
ATOM 687 C CA . SER A 1 89 ? -12.461 38.469 21.125 1 88 89 SER A CA 1
ATOM 688 C C . SER A 1 89 ? -12.805 39 19.734 1 88 89 SER A C 1
ATOM 690 O O . SER A 1 89 ? -12.188 38.625 18.734 1 88 89 SER A O 1
ATOM 692 N N . ASP A 1 90 ? -13.742 39.844 19.656 1 88.75 90 ASP A N 1
ATOM 693 C CA . ASP A 1 90 ? -14.141 40.469 18.406 1 88.75 90 ASP A CA 1
ATOM 694 C C . ASP A 1 90 ? -13 41.312 17.828 1 88.75 90 ASP A C 1
ATOM 696 O O . ASP A 1 90 ? -12.828 41.375 16.609 1 88.75 90 ASP A O 1
ATOM 700 N N . GLU A 1 91 ? -12.344 41.969 18.672 1 91.94 91 GLU A N 1
ATOM 701 C CA . GLU A 1 91 ? -11.219 42.781 18.234 1 91.94 91 GLU A CA 1
ATOM 702 C C . GLU A 1 91 ? -10.164 41.906 17.531 1 91.94 91 GLU A C 1
ATOM 704 O O . GLU A 1 91 ? -9.625 42.312 16.5 1 91.94 91 GLU A O 1
ATOM 709 N N . ALA A 1 92 ? -9.922 40.812 18.141 1 91.62 92 ALA A N 1
ATOM 710 C CA . ALA A 1 92 ? -8.938 39.906 17.562 1 91.62 92 ALA A CA 1
ATOM 711 C C . ALA A 1 92 ? -9.414 39.406 16.203 1 91.62 92 ALA A C 1
ATOM 713 O O . ALA A 1 92 ? -8.617 39.312 15.258 1 91.62 92 ALA A O 1
ATOM 714 N N . ARG A 1 93 ? -10.664 39.062 16.125 1 89.81 93 ARG A N 1
ATOM 715 C CA . ARG A 1 93 ? -11.227 38.531 14.891 1 89.81 93 ARG A CA 1
ATOM 716 C C . ARG A 1 93 ? -11.141 39.594 13.773 1 89.81 93 ARG A C 1
ATOM 718 O 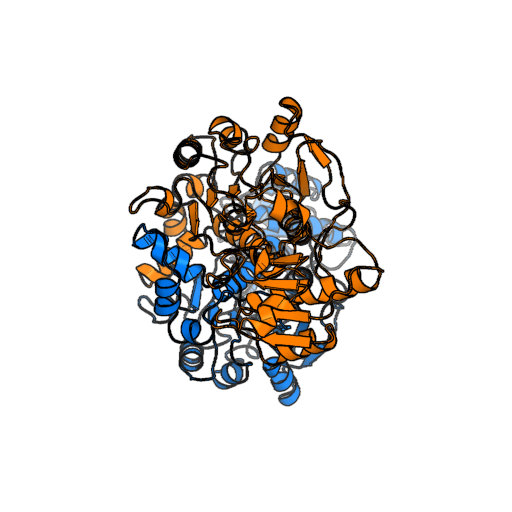O . ARG A 1 93 ? -11.031 39.219 12.602 1 89.81 93 ARG A O 1
ATOM 725 N N . LYS A 1 94 ? -11.195 40.812 14.133 1 92.06 94 LYS A N 1
ATOM 726 C CA . LYS A 1 94 ? -11.094 41.875 13.164 1 92.06 94 LYS A CA 1
ATOM 727 C C . LYS A 1 94 ? -9.648 42.125 12.758 1 92.06 94 LYS A C 1
ATOM 729 O O . LYS A 1 94 ? -9.367 42.531 11.625 1 92.06 94 LYS A O 1
ATOM 734 N N . GLN A 1 95 ? -8.789 41.844 13.516 1 93.38 95 GLN A N 1
ATOM 735 C CA . GLN A 1 95 ? -7.387 42.188 13.281 1 93.38 95 GLN A CA 1
ATOM 736 C C . GLN A 1 95 ? -6.637 41.031 12.625 1 93.38 95 GLN A C 1
ATOM 738 O O . GLN A 1 95 ? -5.797 41.25 11.75 1 93.38 95 GLN A O 1
ATOM 743 N N . ILE A 1 96 ? -6.941 39.844 13.117 1 95.75 96 ILE A N 1
ATOM 744 C CA . ILE A 1 96 ? -6.082 38.688 12.789 1 95.75 96 ILE A CA 1
ATOM 745 C C . ILE A 1 96 ? -6.883 37.656 12.031 1 95.75 96 ILE A C 1
ATOM 747 O O . ILE A 1 96 ? -7.914 37.188 12.516 1 95.75 96 ILE A O 1
ATOM 751 N N . LYS A 1 97 ? -6.449 37.312 10.883 1 95.38 97 LYS A N 1
ATOM 752 C CA . LYS A 1 97 ? -6.977 36.156 10.164 1 95.38 97 LYS A CA 1
ATOM 753 C C . LYS A 1 97 ? -6.242 34.875 10.57 1 95.38 97 LYS A C 1
ATOM 755 O O . LYS A 1 97 ? -5.02 34.781 10.453 1 95.38 97 LYS A O 1
ATOM 760 N N . VAL A 1 98 ? -6.988 33.938 11.109 1 96.38 98 VAL A N 1
ATOM 761 C CA . VAL A 1 98 ? -6.422 32.625 11.461 1 96.38 98 VAL A CA 1
ATOM 762 C C . VAL A 1 98 ? -6.461 31.703 10.234 1 96.38 98 VAL A C 1
ATOM 764 O O . VAL A 1 98 ? -7.512 31.531 9.625 1 96.38 98 VAL A O 1
ATOM 767 N N . CYS A 1 99 ? -5.289 31.219 9.891 1 96.88 99 CYS A N 1
ATOM 768 C CA . CYS A 1 99 ? -5.152 30.344 8.727 1 96.88 99 CYS A CA 1
ATOM 769 C C . CYS A 1 99 ? -4.668 28.969 9.148 1 96.88 99 CYS A C 1
ATOM 771 O O . CYS A 1 99 ? -3.727 28.844 9.93 1 96.88 99 CYS A O 1
ATOM 773 N N . SER A 1 100 ? -5.336 27.922 8.648 1 96 100 SER A N 1
ATOM 774 C CA . SER A 1 100 ? -4.918 26.547 8.938 1 96 100 SER A CA 1
ATOM 775 C C . SER A 1 100 ? -3.863 26.078 7.945 1 96 100 SER A C 1
ATOM 777 O O . SER A 1 100 ? -3.48 26.812 7.035 1 96 100 SER A O 1
ATOM 779 N N . SER A 1 101 ? -3.369 24.922 8.203 1 96.5 101 SER A N 1
ATOM 780 C CA . SER A 1 101 ? -2.467 24.281 7.25 1 96.5 101 SER A CA 1
ATOM 781 C C . SER A 1 101 ? -3.158 23.141 6.516 1 96.5 101 SER A C 1
ATOM 783 O O . SER A 1 101 ? -2.529 22.125 6.203 1 96.5 101 SER A O 1
ATOM 785 N N . SER A 1 102 ? -4.465 23.281 6.281 1 94.81 102 SER A N 1
ATOM 786 C CA . SER A 1 102 ? -5.203 22.312 5.488 1 94.81 102 SER A CA 1
ATOM 787 C C . SER A 1 102 ? -4.531 22.062 4.141 1 94.81 102 SER A C 1
ATOM 789 O O . SER A 1 102 ? -4.074 23.016 3.494 1 94.81 102 SER A O 1
ATOM 791 N N . GLY A 1 103 ? -4.457 20.844 3.768 1 96.62 103 GLY A N 1
ATOM 792 C CA . GLY A 1 103 ? -3.822 20.469 2.512 1 96.62 103 GLY A CA 1
ATOM 793 C C . GLY A 1 103 ? -2.504 19.75 2.697 1 96.62 103 GLY A C 1
ATOM 794 O O . GLY A 1 103 ? -2.098 18.953 1.841 1 96.62 103 GLY A O 1
ATOM 795 N N . MET A 1 104 ? -1.795 20.031 3.828 1 97.12 104 MET A N 1
ATOM 796 C CA . MET A 1 104 ? -0.48 19.422 4.016 1 97.12 104 MET A CA 1
ATOM 797 C C . MET A 1 104 ? -0.608 17.969 4.477 1 97.12 104 MET A C 1
ATOM 799 O O . MET A 1 104 ? 0.294 17.172 4.25 1 97.12 104 MET A O 1
ATOM 803 N N . HIS A 1 105 ? -1.761 17.609 5.051 1 97.5 105 HIS A N 1
ATOM 804 C CA . HIS A 1 105 ? -1.929 16.297 5.676 1 97.5 105 HIS A CA 1
ATOM 805 C C . HIS A 1 105 ? -2.18 15.219 4.633 1 97.5 105 HIS A C 1
ATOM 807 O O . HIS A 1 105 ? -2.223 14.031 4.965 1 97.5 105 HIS A O 1
ATOM 813 N N . VAL A 1 106 ? -2.271 15.625 3.348 1 98 106 VAL A N 1
ATOM 814 C CA . VAL A 1 106 ? -2.387 14.641 2.275 1 98 106 VAL A CA 1
ATOM 815 C C . VAL A 1 106 ? -1.122 13.789 2.219 1 98 106 VAL A C 1
ATOM 817 O O . VAL A 1 106 ? -1.119 12.711 1.617 1 98 106 VAL A O 1
ATOM 820 N N . LEU A 1 107 ? -0.049 14.242 2.924 1 97.62 107 LEU A N 1
ATOM 821 C CA . LEU A 1 107 ? 1.221 13.523 2.938 1 97.62 107 LEU A CA 1
ATOM 822 C C . LEU A 1 107 ? 1.098 12.211 3.715 1 97.62 107 LEU A C 1
ATOM 824 O O . LEU A 1 107 ? 1.838 11.266 3.457 1 97.62 107 LEU A O 1
ATOM 828 N N . SER A 1 108 ? 0.06 12.102 4.637 1 98.19 108 SER A N 1
ATOM 829 C CA . SER A 1 108 ? 0.087 10.945 5.531 1 98.19 108 SER A CA 1
ATOM 830 C C . SER A 1 108 ? -1.288 10.297 5.637 1 98.19 108 SER A C 1
ATOM 832 O O . SER A 1 108 ? -1.411 9.078 5.551 1 98.19 108 SER A O 1
ATOM 834 N N . ILE A 1 109 ? -2.369 11.039 5.738 1 98.75 109 ILE A N 1
ATOM 835 C CA . ILE A 1 109 ? -3.674 10.477 6.082 1 98.75 109 ILE A CA 1
ATOM 836 C C . ILE A 1 109 ? -4.168 9.586 4.945 1 98.75 109 ILE A C 1
ATOM 838 O O . ILE A 1 109 ? -4.641 8.477 5.184 1 98.75 109 ILE A O 1
ATOM 842 N N . PRO A 1 110 ? -4.055 9.992 3.646 1 98.88 110 PRO A N 1
ATOM 843 C CA . PRO A 1 110 ? -4.578 9.148 2.572 1 98.88 110 PRO A CA 1
ATOM 844 C C . PRO A 1 110 ? -3.863 7.797 2.477 1 98.88 110 PRO A C 1
ATOM 846 O O . PRO A 1 110 ? -4.508 6.77 2.264 1 98.88 110 PRO A O 1
ATOM 849 N N . GLN A 1 111 ? -2.508 7.75 2.609 1 98.88 111 GLN A N 1
ATOM 850 C CA . GLN A 1 111 ? -1.837 6.453 2.584 1 98.88 111 GLN A CA 1
ATOM 851 C C . GLN A 1 111 ? -2.248 5.598 3.779 1 98.88 111 GLN A C 1
ATOM 853 O O . GLN A 1 111 ? -2.355 4.375 3.666 1 98.88 111 GLN A O 1
ATOM 858 N N . TYR A 1 112 ? -2.494 6.258 4.988 1 98.81 112 TYR A N 1
ATOM 859 C CA . TYR A 1 112 ? -3.041 5.57 6.152 1 98.81 112 TYR A CA 1
ATOM 860 C C . TYR A 1 112 ? -4.359 4.883 5.812 1 98.81 112 TYR A C 1
ATOM 862 O O . TYR A 1 112 ? -4.578 3.727 6.176 1 98.81 112 TYR A O 1
ATOM 870 N N . ILE A 1 113 ? -5.238 5.582 5.121 1 98.94 113 ILE A N 1
ATOM 871 C CA . ILE A 1 113 ? -6.57 5.086 4.789 1 98.94 113 ILE A CA 1
ATOM 872 C C . ILE A 1 113 ? -6.453 3.875 3.863 1 98.94 113 ILE A C 1
ATOM 874 O O . ILE A 1 113 ? -7 2.809 4.156 1 98.94 113 ILE A O 1
ATOM 878 N N . VAL A 1 114 ? -5.711 4.016 2.781 1 98.94 114 VAL A N 1
ATOM 879 C CA . VAL A 1 114 ? -5.543 2.934 1.815 1 98.94 114 VAL A CA 1
ATOM 880 C C . VAL A 1 114 ? -4.945 1.71 2.508 1 98.94 114 VAL A C 1
ATOM 882 O O . VAL A 1 114 ? -5.449 0.595 2.354 1 98.94 114 VAL A O 1
ATOM 885 N N . CYS A 1 115 ? -3.957 1.946 3.307 1 98.81 115 CYS A N 1
ATOM 886 C CA . CYS A 1 115 ? -3.246 0.874 3.994 1 98.81 115 CYS A CA 1
ATOM 887 C C . CYS A 1 115 ? -4.188 0.086 4.898 1 98.81 115 CYS A C 1
ATOM 889 O O . CYS A 1 115 ? -4.242 -1.144 4.824 1 98.81 115 CYS A O 1
ATOM 891 N N . ASN A 1 116 ? -4.945 0.746 5.695 1 98.81 116 ASN A N 1
ATOM 892 C CA . ASN A 1 116 ? -5.711 0.035 6.711 1 98.81 116 ASN A CA 1
ATOM 893 C C . ASN A 1 116 ? -6.938 -0.649 6.117 1 98.81 116 ASN A C 1
ATOM 895 O O . ASN A 1 116 ? -7.395 -1.67 6.633 1 98.81 116 ASN A O 1
ATOM 899 N N . VAL A 1 117 ? -7.484 -0.11 5 1 98.81 117 VAL A N 1
ATOM 900 C CA . VAL A 1 117 ? -8.508 -0.854 4.277 1 98.81 117 VAL A CA 1
ATOM 901 C C . VAL A 1 117 ? -7.934 -2.176 3.777 1 98.81 117 VAL A C 1
ATOM 903 O O . VAL A 1 117 ? -8.555 -3.229 3.93 1 98.81 117 VAL A O 1
ATOM 906 N N . ILE A 1 118 ? -6.734 -2.145 3.254 1 98.62 118 ILE A N 1
ATOM 907 C CA . ILE A 1 118 ? -6.09 -3.355 2.76 1 98.62 118 ILE A CA 1
ATOM 908 C C . ILE A 1 118 ? -5.746 -4.273 3.932 1 98.62 118 ILE A C 1
ATOM 910 O O . ILE A 1 118 ? -5.867 -5.496 3.828 1 98.62 118 ILE A O 1
ATOM 914 N N . ASN A 1 119 ? -5.27 -3.693 5.098 1 98.25 119 ASN A N 1
ATOM 915 C CA . ASN A 1 119 ? -5.031 -4.484 6.301 1 98.25 119 ASN A CA 1
ATOM 916 C C . ASN A 1 119 ? -6.242 -5.344 6.652 1 98.25 119 ASN A C 1
ATOM 918 O O . ASN A 1 119 ? -6.105 -6.539 6.918 1 98.25 119 ASN A O 1
ATOM 922 N N . LEU A 1 120 ? -7.41 -4.758 6.59 1 97.25 120 LEU A N 1
ATOM 923 C CA . LEU A 1 120 ? -8.625 -5.492 6.914 1 97.25 120 LEU A CA 1
ATOM 924 C C . LEU A 1 120 ? -8.977 -6.488 5.812 1 97.25 120 LEU A C 1
ATOM 926 O O . LEU A 1 120 ? -9.266 -7.652 6.094 1 97.25 120 LEU A O 1
ATOM 930 N N . TYR A 1 121 ? -8.938 -6.023 4.543 1 97.25 121 TYR A N 1
ATOM 931 C CA . TYR A 1 121 ? -9.312 -6.855 3.404 1 97.25 121 TYR A CA 1
ATOM 932 C C . TYR A 1 121 ? -8.477 -8.125 3.359 1 97.25 121 TYR A C 1
ATOM 934 O O . TYR A 1 121 ? -8.984 -9.203 3.047 1 97.25 121 TYR A O 1
ATOM 942 N N . MET A 1 122 ? -7.258 -8 3.773 1 96.88 122 MET A N 1
ATOM 943 C CA . MET A 1 122 ? -6.375 -9.164 3.662 1 96.88 122 MET A CA 1
ATOM 944 C C . MET A 1 122 ? -6.156 -9.812 5.023 1 96.88 122 MET A C 1
ATOM 946 O O . MET A 1 122 ? -5.34 -10.727 5.16 1 96.88 122 MET A O 1
ATOM 950 N N . LYS A 1 123 ? -6.781 -9.328 6.059 1 96.06 123 LYS A N 1
ATOM 951 C CA . LYS A 1 123 ? -6.695 -9.82 7.43 1 96.06 123 LYS A CA 1
ATOM 952 C C . LYS A 1 123 ? -5.254 -9.781 7.938 1 96.06 123 LYS A C 1
ATOM 954 O O . LYS A 1 123 ? -4.82 -10.68 8.656 1 96.06 123 LYS A O 1
ATOM 959 N N . LEU A 1 124 ? -4.504 -8.727 7.469 1 96.56 124 LEU A N 1
ATOM 960 C CA . LEU A 1 124 ? -3.102 -8.602 7.859 1 96.56 124 LEU A CA 1
ATOM 961 C C . LEU A 1 124 ? -2.979 -8.289 9.344 1 96.56 124 LEU A C 1
ATOM 963 O O . LEU A 1 124 ? -2.053 -8.758 10.008 1 96.56 124 LEU A O 1
ATOM 967 N N . GLN A 1 125 ? -3.922 -7.477 9.883 1 94.69 125 GLN A N 1
ATOM 968 C CA . GLN A 1 125 ? -3.887 -7.145 11.305 1 94.69 125 GLN A CA 1
ATOM 969 C C . GLN A 1 125 ? -3.932 -8.406 12.164 1 94.69 125 GLN A C 1
ATOM 971 O O . GLN A 1 125 ? -3.311 -8.461 13.227 1 94.69 125 GLN A O 1
ATOM 976 N N . ILE A 1 126 ? -4.652 -9.484 11.688 1 95.62 126 ILE A N 1
ATOM 977 C CA . ILE A 1 126 ? -4.738 -10.75 12.406 1 95.62 126 ILE A CA 1
ATOM 978 C C . ILE A 1 126 ? -3.467 -11.562 12.18 1 95.62 126 ILE A C 1
ATOM 980 O O . ILE A 1 126 ? -2.895 -12.109 13.117 1 95.62 126 ILE A O 1
ATOM 984 N N . GLN A 1 127 ? -3.014 -11.609 10.922 1 96 127 GLN A N 1
ATOM 985 C CA . GLN A 1 127 ? -1.797 -12.344 10.586 1 96 127 GLN A CA 1
ATOM 986 C C . GLN A 1 127 ? -0.602 -11.812 11.375 1 96 127 GLN A C 1
ATOM 988 O O . GLN A 1 127 ? 0.159 -12.586 11.953 1 96 127 GLN A O 1
ATOM 993 N N . LEU A 1 128 ? -0.473 -10.469 11.398 1 95.44 128 LEU A N 1
ATOM 994 C CA . LEU A 1 128 ? 0.635 -9.82 12.094 1 95.44 128 LEU A CA 1
ATOM 995 C C . LEU A 1 128 ? 0.554 -10.07 13.594 1 95.44 128 LEU A C 1
ATOM 997 O O . LEU A 1 128 ? 1.575 -10.305 14.242 1 95.44 128 LEU A O 1
ATOM 1001 N N . HIS A 1 129 ? -0.679 -10.008 14.094 1 95.31 129 HIS A N 1
ATOM 1002 C CA . HIS A 1 129 ? -0.872 -10.258 15.523 1 95.31 129 HIS A CA 1
ATOM 1003 C C . HIS A 1 129 ? -0.45 -11.672 15.898 1 95.31 129 HIS A C 1
ATOM 1005 O O . HIS A 1 129 ? 0.278 -11.875 16.875 1 95.31 129 HIS A O 1
ATOM 1011 N N . ILE A 1 130 ? -0.88 -12.703 15.117 1 95.62 130 ILE A N 1
ATOM 1012 C CA . ILE A 1 130 ? -0.558 -14.094 15.383 1 95.62 130 ILE A CA 1
ATOM 1013 C C . ILE A 1 130 ? 0.951 -14.312 15.273 1 95.62 130 ILE A C 1
ATOM 1015 O O . ILE A 1 130 ? 1.571 -14.867 16.188 1 95.62 130 ILE A O 1
ATOM 1019 N N . ALA A 1 131 ? 1.564 -13.844 14.211 1 96.44 131 ALA A N 1
ATOM 1020 C CA . ALA A 1 131 ? 2.99 -14.039 13.953 1 96.44 131 ALA A CA 1
ATOM 1021 C C . ALA A 1 131 ? 3.832 -13.438 15.078 1 96.44 131 ALA A C 1
ATOM 1023 O O . ALA A 1 131 ? 4.758 -14.078 15.578 1 96.44 131 ALA A O 1
ATOM 1024 N N . ARG A 1 132 ? 3.52 -12.219 15.508 1 95.38 132 ARG A N 1
ATOM 1025 C CA . ARG A 1 132 ? 4.324 -11.508 16.5 1 95.38 132 ARG A CA 1
ATOM 1026 C C . ARG A 1 132 ? 4.074 -12.047 17.906 1 95.38 132 ARG A C 1
ATOM 1028 O O . ARG A 1 132 ? 5.02 -12.273 18.656 1 95.38 132 ARG A O 1
ATOM 1035 N N . THR A 1 133 ? 2.824 -12.281 18.281 1 95.06 133 THR A N 1
ATOM 1036 C CA . THR A 1 133 ? 2.465 -12.656 19.641 1 95.06 133 THR A CA 1
ATOM 1037 C C . THR A 1 133 ? 2.859 -14.102 19.922 1 95.06 133 THR A C 1
ATOM 1039 O O . THR A 1 133 ? 3.275 -14.43 21.031 1 95.06 133 THR A O 1
ATOM 1042 N N . GLN A 1 134 ? 2.73 -14.93 18.891 1 95.38 134 GLN A N 1
ATOM 1043 C CA . GLN A 1 134 ? 2.961 -16.359 19.109 1 95.38 134 GLN A CA 1
ATOM 1044 C C . GLN A 1 134 ? 4.289 -16.797 18.5 1 95.38 134 GLN A C 1
ATOM 1046 O O . GLN A 1 134 ? 4.75 -17.906 18.75 1 95.38 134 GLN A O 1
ATOM 1051 N N . SER A 1 135 ? 4.957 -15.961 17.734 1 96.81 135 SER A N 1
ATOM 1052 C CA . SER A 1 135 ? 6.215 -16.25 17.062 1 96.81 135 SER A CA 1
ATOM 1053 C C . SER A 1 135 ? 6.102 -17.531 16.219 1 96.81 135 SER A C 1
ATOM 1055 O O . SER A 1 135 ? 6.906 -18.453 16.375 1 96.81 135 SER A O 1
ATOM 1057 N N . VAL A 1 136 ? 5.098 -17.547 15.375 1 96.62 136 VAL A N 1
ATOM 1058 C CA . VAL A 1 136 ? 4.852 -18.719 14.539 1 96.62 136 VAL A CA 1
ATOM 1059 C C . VAL A 1 136 ? 4.426 -18.266 13.141 1 96.62 136 VAL A C 1
ATOM 1061 O O . VAL A 1 136 ? 4.004 -17.125 12.945 1 96.62 136 VAL A O 1
ATOM 1064 N N . TRP A 1 137 ? 4.629 -19.172 12.227 1 95.75 137 TRP A N 1
ATOM 1065 C CA . TRP A 1 137 ? 4.07 -19.031 10.883 1 95.75 137 TRP A CA 1
ATOM 1066 C C . TRP A 1 137 ? 2.547 -19.109 10.922 1 95.75 137 TRP A C 1
ATOM 1068 O O . TRP A 1 137 ? 1.98 -20.156 11.234 1 95.75 137 TRP A O 1
ATOM 1078 N N . PRO A 1 138 ? 1.84 -17.984 10.68 1 91.69 138 PRO A N 1
ATOM 1079 C CA . PRO A 1 138 ? 0.39 -18.016 10.891 1 91.69 138 PRO A CA 1
ATOM 1080 C C . PRO A 1 138 ? -0.337 -18.859 9.852 1 91.69 138 PRO A C 1
ATOM 1082 O O . PRO A 1 138 ? -0.429 -18.484 8.68 1 91.69 138 PRO A O 1
ATOM 1085 N N . ALA A 1 139 ? -0.918 -19.969 10.266 1 90.5 139 ALA A N 1
ATOM 1086 C CA . ALA A 1 139 ? -1.655 -20.859 9.375 1 90.5 139 ALA A CA 1
ATOM 1087 C C . ALA A 1 139 ? -2.961 -20.219 8.914 1 90.5 139 ALA A C 1
ATOM 1089 O O . ALA A 1 139 ? -3.611 -19.5 9.672 1 90.5 139 ALA A O 1
ATOM 1090 N N . ARG A 1 140 ? -3.35 -20.484 7.715 1 89.31 140 ARG A N 1
ATOM 1091 C CA . ARG A 1 140 ? -4.531 -19.891 7.102 1 89.31 140 ARG A CA 1
ATOM 1092 C C . ARG A 1 140 ? -5.777 -20.156 7.934 1 89.31 140 ARG A C 1
ATOM 1094 O O . ARG A 1 140 ? -6.602 -19.266 8.148 1 89.31 140 ARG A O 1
ATOM 1101 N N . ASP A 1 141 ? -5.949 -21.406 8.344 1 91.38 141 ASP A N 1
ATOM 1102 C CA . ASP A 1 141 ? -7.125 -21.781 9.125 1 91.38 141 ASP A CA 1
ATOM 1103 C C . ASP A 1 141 ? -7.184 -21.016 10.438 1 91.38 141 ASP A C 1
ATOM 1105 O O . ASP A 1 141 ? -8.266 -20.672 10.906 1 91.38 141 ASP A O 1
ATOM 1109 N N . ARG A 1 142 ? -5.969 -20.781 11.031 1 93.56 142 ARG A N 1
ATOM 1110 C CA . ARG A 1 142 ? -5.902 -20.016 12.273 1 93.56 142 ARG A CA 1
ATOM 1111 C C . ARG A 1 142 ? -6.316 -18.562 12.039 1 93.56 142 ARG A C 1
ATOM 1113 O O . ARG A 1 142 ? -7.023 -17.984 12.859 1 93.56 142 ARG A O 1
ATOM 1120 N N . VAL A 1 143 ? -5.906 -18 10.945 1 93.94 143 VAL A N 1
ATOM 1121 C CA . VAL A 1 143 ? -6.246 -16.625 10.602 1 93.94 143 VAL A CA 1
ATOM 1122 C C . VAL A 1 143 ? -7.758 -16.5 10.43 1 93.94 143 VAL A C 1
ATOM 1124 O O . VAL A 1 143 ? -8.367 -15.57 10.961 1 93.94 143 VAL A O 1
ATOM 1127 N N . VAL A 1 144 ? -8.367 -17.453 9.719 1 93.38 144 VAL A N 1
ATOM 1128 C CA . VAL A 1 144 ? -9.805 -17.422 9.453 1 93.38 144 VAL A CA 1
ATOM 1129 C C . VAL A 1 144 ? -10.57 -17.547 10.766 1 93.38 144 VAL A C 1
ATOM 1131 O O . VAL A 1 144 ? -11.547 -16.828 10.992 1 93.38 144 VAL A O 1
ATOM 1134 N N . LYS A 1 145 ? -10.086 -18.422 11.609 1 93.75 145 LYS A N 1
ATOM 1135 C CA . LYS A 1 145 ? -10.727 -18.625 12.906 1 93.75 145 LYS A CA 1
ATOM 1136 C C . LYS A 1 145 ? -10.656 -17.359 13.766 1 93.75 145 LYS A C 1
ATOM 1138 O O . LYS A 1 145 ? -11.648 -16.953 14.359 1 93.75 145 LYS A O 1
ATOM 1143 N N . GLU A 1 146 ? -9.508 -16.734 13.812 1 93.69 146 GLU A N 1
ATOM 1144 C CA . GLU A 1 146 ? -9.305 -15.555 14.633 1 93.69 146 GLU A CA 1
ATOM 1145 C C . GLU A 1 146 ? -10.062 -14.352 14.07 1 93.69 146 GLU A C 1
ATOM 1147 O O . GLU A 1 146 ? -10.414 -13.43 14.805 1 93.69 146 GLU A O 1
ATOM 1152 N N . ALA A 1 147 ? -10.328 -14.375 12.766 1 90.94 147 ALA A N 1
ATOM 1153 C CA . ALA A 1 147 ? -11.086 -13.297 12.133 1 90.94 147 ALA A CA 1
ATOM 1154 C C . ALA A 1 147 ? -12.57 -13.422 12.438 1 90.94 147 ALA A C 1
ATOM 1156 O O . ALA A 1 147 ? -13.359 -12.523 12.102 1 90.94 147 ALA A O 1
ATOM 1157 N N . GLY A 1 148 ? -13 -14.57 13 1 87.88 148 GLY A N 1
ATOM 1158 C CA . GLY A 1 148 ? -14.375 -14.75 13.422 1 87.88 148 GLY A CA 1
ATOM 1159 C C . GLY A 1 148 ? -15.352 -14.828 12.266 1 87.88 148 GLY A C 1
ATOM 1160 O O . GLY A 1 148 ? -15.086 -15.492 11.266 1 87.88 148 GLY A O 1
ATOM 1161 N N . THR A 1 149 ? -16.5 -14.156 12.43 1 82 149 THR A N 1
ATOM 1162 C CA . THR A 1 149 ? -17.578 -14.203 11.445 1 82 149 THR A CA 1
ATOM 1163 C C . THR A 1 149 ? -17.109 -13.648 10.102 1 82 149 THR A C 1
ATOM 1165 O O . THR A 1 149 ? -17.516 -14.141 9.047 1 82 149 THR A O 1
ATOM 1168 N N . SER A 1 150 ? -16.281 -12.734 10.234 1 79.69 150 SER A N 1
ATOM 1169 C CA . SER A 1 150 ? -15.766 -12.125 9.008 1 79.69 150 SER A CA 1
ATOM 1170 C C . SER A 1 150 ? -14.891 -13.102 8.227 1 79.69 150 SER A C 1
ATOM 1172 O O . SER A 1 150 ? -14.961 -13.164 7 1 79.69 150 SER A O 1
ATOM 1174 N N . GLY A 1 151 ? -14.07 -13.828 8.938 1 84.69 151 GLY A N 1
ATOM 1175 C CA . GLY A 1 151 ? -13.25 -14.844 8.305 1 84.69 151 GLY A CA 1
ATOM 1176 C C . GLY A 1 151 ? -14.062 -15.977 7.707 1 84.69 151 GLY A C 1
ATOM 1177 O O . GLY A 1 151 ? -13.719 -16.516 6.652 1 84.69 151 GLY A O 1
ATOM 1178 N N . GLU A 1 152 ? -15.125 -16.25 8.359 1 85.62 152 GLU A N 1
ATOM 1179 C CA . GLU A 1 152 ? -16 -17.312 7.863 1 85.62 152 GLU A CA 1
ATOM 1180 C C . GLU A 1 152 ? -16.734 -16.875 6.594 1 85.62 152 GLU A C 1
ATOM 1182 O O . GLU A 1 152 ? -16.844 -17.641 5.641 1 85.62 152 GLU A O 1
ATOM 1187 N N . ALA A 1 153 ? -17.172 -15.648 6.641 1 86.19 153 ALA A N 1
ATOM 1188 C CA . ALA A 1 153 ? -17.922 -15.117 5.504 1 86.19 153 ALA A CA 1
ATOM 1189 C C . ALA A 1 153 ? -17 -14.867 4.312 1 86.19 153 ALA A C 1
ATOM 1191 O O . ALA A 1 153 ? -17.406 -15.047 3.16 1 86.19 153 ALA A O 1
ATOM 1192 N N . PHE A 1 154 ? -15.812 -14.484 4.629 1 87.75 154 PHE A N 1
ATOM 1193 C CA . PHE A 1 154 ? -14.812 -14.172 3.615 1 87.75 154 PHE A CA 1
ATOM 1194 C C . PHE A 1 154 ? -13.477 -14.828 3.953 1 87.75 154 PHE A C 1
ATOM 1196 O O . PHE A 1 154 ? -12.523 -14.148 4.34 1 87.75 154 PHE A O 1
ATOM 1203 N N . PRO A 1 155 ? -13.352 -16.047 3.674 1 87.94 155 PRO A N 1
ATOM 1204 C CA . PRO A 1 155 ? -12.164 -16.766 4.133 1 87.94 155 PRO A CA 1
ATOM 1205 C C . PRO A 1 155 ? -10.906 -16.391 3.35 1 87.94 155 PRO A C 1
ATOM 1207 O O . PRO A 1 155 ? -9.797 -16.516 3.867 1 87.94 155 PRO A O 1
ATOM 1210 N N . GLY A 1 156 ? -11.102 -15.953 2.131 1 91.06 156 GLY A N 1
ATOM 1211 C CA . GLY A 1 156 ? -9.953 -15.539 1.345 1 91.06 156 GLY A CA 1
ATOM 1212 C C . GLY A 1 156 ? -9.625 -14.062 1.506 1 91.06 156 GLY A C 1
ATOM 1213 O O . GLY A 1 156 ? -10.43 -13.297 2.033 1 91.06 156 GLY A O 1
ATOM 1214 N N . ASN A 1 157 ? -8.336 -13.68 1.146 1 95.44 157 ASN A N 1
ATOM 1215 C CA . ASN A 1 157 ? -7.969 -12.273 1.12 1 95.44 157 ASN A CA 1
ATOM 1216 C C . ASN A 1 157 ? -8.75 -11.508 0.056 1 95.44 157 ASN A C 1
ATOM 1218 O O . ASN A 1 157 ? -8.891 -11.977 -1.073 1 95.44 157 ASN A O 1
ATOM 1222 N N . ARG A 1 158 ? -9.336 -10.461 0.409 1 97 158 ARG A N 1
ATOM 1223 C CA . ARG A 1 158 ? -10.07 -9.594 -0.516 1 97 158 ARG A CA 1
ATOM 1224 C C . ARG A 1 158 ? -9.141 -8.578 -1.169 1 97 158 ARG A C 1
ATOM 1226 O O . ARG A 1 158 ? -8 -8.406 -0.736 1 97 158 ARG A O 1
ATOM 1233 N N . PHE A 1 159 ? -9.57 -7.984 -2.26 1 98 159 PHE A N 1
ATOM 1234 C CA . PHE A 1 159 ? -8.75 -6.988 -2.939 1 98 159 PHE A CA 1
ATOM 1235 C C . PHE A 1 159 ? -9.602 -5.801 -3.379 1 98 159 PHE A C 1
ATOM 1237 O O . PHE A 1 159 ? -10.828 -5.883 -3.402 1 98 159 PHE A O 1
ATOM 1244 N N . LEU A 1 160 ? -8.992 -4.68 -3.703 1 98.62 160 LEU A N 1
ATOM 1245 C CA . LEU A 1 160 ? -9.625 -3.381 -3.891 1 98.62 160 LEU A CA 1
ATOM 1246 C C . LEU A 1 160 ? -10.242 -3.273 -5.281 1 98.62 160 LEU A C 1
ATOM 1248 O O . LEU A 1 160 ? -11.234 -2.562 -5.469 1 98.62 160 LEU A O 1
ATOM 1252 N N . MET A 1 161 ? -9.633 -3.92 -6.285 1 98 161 MET A N 1
ATOM 1253 C CA . MET A 1 161 ? -10.078 -3.744 -7.664 1 98 161 MET A CA 1
ATOM 1254 C C . MET A 1 161 ? -11.57 -4.004 -7.789 1 98 161 MET A C 1
ATOM 1256 O O . MET A 1 161 ? -12.07 -5.039 -7.332 1 98 161 MET A O 1
ATOM 1260 N N . GLY A 1 162 ? -12.258 -3.027 -8.336 1 97.94 162 GLY A N 1
ATOM 1261 C CA . GLY A 1 162 ? -13.68 -3.178 -8.609 1 97.94 162 GLY A CA 1
ATOM 1262 C C . GLY A 1 162 ? -14.562 -2.705 -7.473 1 97.94 162 GLY A C 1
ATOM 1263 O O . GLY A 1 162 ? -15.781 -2.602 -7.625 1 97.94 162 GLY A O 1
ATOM 1264 N N . LYS A 1 163 ? -13.984 -2.432 -6.289 1 98.62 163 LYS A N 1
ATOM 1265 C CA . LYS A 1 163 ? -14.773 -1.979 -5.145 1 98.62 163 LYS A CA 1
ATOM 1266 C C . LYS A 1 163 ? -15.219 -0.529 -5.324 1 98.62 163 LYS A C 1
ATOM 1268 O O . LYS A 1 163 ? -14.547 0.252 -6.004 1 98.62 163 LYS A O 1
ATOM 1273 N N . THR A 1 164 ? -16.312 -0.188 -4.742 1 98.94 164 THR A N 1
ATOM 1274 C CA . THR A 1 164 ? -16.781 1.189 -4.699 1 98.94 164 THR A CA 1
ATOM 1275 C C . THR A 1 164 ? -16.391 1.859 -3.387 1 98.94 164 THR A C 1
ATOM 1277 O O . THR A 1 164 ? -16.719 1.374 -2.307 1 98.94 164 THR A O 1
ATOM 1280 N N . VAL A 1 165 ? -15.641 2.92 -3.518 1 98.94 165 VAL A N 1
ATOM 1281 C CA . VAL A 1 165 ? -15.234 3.705 -2.357 1 98.94 165 VAL A CA 1
ATOM 1282 C C . VAL A 1 165 ? -16.062 4.988 -2.289 1 98.94 165 VAL A C 1
ATOM 1284 O O . VAL A 1 165 ? -16.047 5.789 -3.227 1 98.94 165 VAL A O 1
ATOM 1287 N N . GLY A 1 166 ? -16.828 5.109 -1.205 1 98.94 166 GLY A N 1
ATOM 1288 C CA . GLY A 1 166 ? -17.562 6.328 -0.935 1 98.94 166 GLY A CA 1
ATOM 1289 C C . GLY A 1 166 ? -16.844 7.281 -0.006 1 98.94 166 GLY A C 1
ATOM 1290 O O . GLY A 1 166 ? -16.453 6.902 1.104 1 98.94 166 GLY A O 1
ATOM 1291 N N . LEU A 1 167 ? -16.625 8.508 -0.459 1 98.94 167 LEU A N 1
ATOM 1292 C CA . LEU A 1 167 ? -15.992 9.555 0.334 1 98.94 167 LEU A CA 1
ATOM 1293 C C . LEU A 1 167 ? -17.031 10.477 0.953 1 98.94 167 LEU A C 1
ATOM 1295 O O . LEU A 1 167 ? -17.719 11.227 0.24 1 98.94 167 LEU A O 1
ATOM 1299 N N . LEU A 1 168 ? -17.203 10.367 2.281 1 98.88 168 LEU A N 1
ATOM 1300 C CA . LEU A 1 168 ? -18.109 11.25 3.012 1 98.88 168 LEU A CA 1
ATOM 1301 C C . LEU A 1 168 ? -17.406 12.531 3.439 1 98.88 168 LEU A C 1
ATOM 1303 O O . LEU A 1 168 ? -16.672 12.531 4.434 1 98.88 168 LEU A O 1
ATOM 1307 N N . GLY A 1 169 ? -17.656 13.586 2.834 1 97.5 169 GLY A N 1
ATOM 1308 C CA . GLY A 1 169 ? -16.812 14.766 2.801 1 97.5 169 GLY A CA 1
ATOM 1309 C C . GLY A 1 169 ? -15.789 14.742 1.686 1 97.5 169 GLY A C 1
ATOM 1310 O O . GLY A 1 169 ? -15.125 13.719 1.466 1 97.5 169 GLY A O 1
ATOM 1311 N N . TYR A 1 170 ? -15.68 15.836 0.992 1 97.62 170 TYR A N 1
ATOM 1312 C CA . TYR A 1 170 ? -14.789 15.805 -0.161 1 97.62 170 TYR A CA 1
ATOM 1313 C C . TYR A 1 170 ? -13.812 16.969 -0.13 1 97.62 170 TYR A C 1
ATOM 1315 O O . TYR A 1 170 ? -13.703 17.719 -1.102 1 97.62 170 TYR A O 1
ATOM 1323 N N . GLY A 1 171 ? -13.094 17.109 0.956 1 96.44 171 GLY A N 1
ATOM 1324 C CA . GLY A 1 171 ? -12 18.062 1.115 1 96.44 171 GLY A CA 1
ATOM 1325 C C . GLY A 1 171 ? -10.656 17.5 0.682 1 96.44 171 GLY A C 1
ATOM 1326 O O . GLY A 1 171 ? -10.594 16.562 -0.106 1 96.44 171 GLY A O 1
ATOM 1327 N N . HIS A 1 172 ? -9.578 18.109 1.118 1 97.19 172 HIS A N 1
ATOM 1328 C CA . HIS A 1 172 ? -8.219 17.766 0.688 1 97.19 172 HIS A CA 1
ATOM 1329 C C . HIS A 1 172 ? -7.922 16.297 0.911 1 97.19 172 HIS A C 1
ATOM 1331 O O . HIS A 1 172 ? -7.402 15.617 0.017 1 97.19 172 HIS A O 1
ATOM 1337 N N . ILE A 1 173 ? -8.242 15.773 2.096 1 98.06 173 ILE A N 1
ATOM 1338 C CA . ILE A 1 173 ? -7.941 14.398 2.459 1 98.06 173 ILE A CA 1
ATOM 1339 C C . ILE A 1 173 ? -8.719 13.445 1.551 1 98.06 173 ILE A C 1
ATOM 1341 O O . ILE A 1 173 ? -8.148 12.5 1.002 1 98.06 173 ILE A O 1
ATOM 1345 N N . ALA A 1 174 ? -9.992 13.727 1.354 1 98.69 174 ALA A N 1
ATOM 1346 C CA . ALA A 1 174 ? -10.852 12.875 0.54 1 98.69 174 ALA A CA 1
ATOM 1347 C C . ALA A 1 174 ? -10.414 12.891 -0.922 1 98.69 174 ALA A C 1
ATOM 1349 O O . ALA A 1 174 ? -10.438 11.852 -1.594 1 98.69 174 ALA A O 1
ATOM 1350 N N . ARG A 1 175 ? -10.109 14.086 -1.403 1 98.75 175 ARG A N 1
ATOM 1351 C CA . ARG A 1 175 ? -9.688 14.227 -2.795 1 98.75 175 ARG A CA 1
ATOM 1352 C C . ARG A 1 175 ? -8.438 13.398 -3.074 1 98.75 175 ARG A C 1
ATOM 1354 O O . ARG A 1 175 ? -8.367 12.695 -4.086 1 98.75 175 ARG A O 1
ATOM 1361 N N . GLU A 1 176 ? -7.43 13.523 -2.227 1 98.88 176 GLU A N 1
ATOM 1362 C CA . GLU A 1 176 ? -6.219 12.727 -2.402 1 98.88 176 GLU A CA 1
ATOM 1363 C C . GLU A 1 176 ? -6.512 11.242 -2.225 1 98.88 176 GLU A C 1
ATOM 1365 O O . GLU A 1 176 ? -5.957 10.398 -2.939 1 98.88 176 GLU A O 1
ATOM 1370 N N . THR A 1 177 ? -7.387 10.836 -1.253 1 98.94 177 THR A N 1
ATOM 1371 C CA . THR A 1 177 ? -7.809 9.453 -1.042 1 98.94 177 THR A CA 1
ATOM 1372 C C . THR A 1 177 ? -8.492 8.906 -2.289 1 98.94 177 THR A C 1
ATOM 1374 O O . THR A 1 177 ? -8.234 7.77 -2.695 1 98.94 177 THR A O 1
ATOM 1377 N N . ALA A 1 178 ? -9.367 9.75 -2.879 1 98.94 178 ALA A N 1
ATOM 1378 C CA . ALA A 1 178 ? -10.039 9.367 -4.121 1 98.94 178 ALA A CA 1
ATOM 1379 C C . ALA A 1 178 ? -9.023 9.039 -5.215 1 98.94 178 ALA A C 1
ATOM 1381 O O . ALA A 1 178 ? -9.133 8.008 -5.879 1 98.94 178 ALA A O 1
ATOM 1382 N N . ARG A 1 179 ? -8.062 9.906 -5.371 1 98.88 179 ARG A N 1
ATOM 1383 C CA . ARG A 1 179 ? -7.047 9.719 -6.402 1 98.88 179 ARG A CA 1
ATOM 1384 C C . ARG A 1 179 ? -6.305 8.406 -6.207 1 98.88 179 ARG A C 1
ATOM 1386 O O . ARG A 1 179 ? -6.094 7.656 -7.164 1 98.88 179 ARG A O 1
ATOM 1393 N N . LEU A 1 180 ? -5.945 8.094 -5.004 1 98.94 180 LEU A N 1
ATOM 1394 C CA . LEU A 1 180 ? -5.176 6.883 -4.711 1 98.94 180 LEU A CA 1
ATOM 1395 C C . LEU A 1 180 ? -6.027 5.637 -4.918 1 98.94 180 LEU A C 1
ATOM 1397 O O . LEU A 1 180 ? -5.578 4.672 -5.551 1 98.94 180 LEU A O 1
ATOM 1401 N N . PHE A 1 181 ? -7.289 5.609 -4.41 1 98.94 181 PHE A N 1
ATOM 1402 C CA . PHE A 1 181 ? -8.148 4.441 -4.59 1 98.94 181 PHE A CA 1
ATOM 1403 C C . PHE A 1 181 ? -8.477 4.234 -6.062 1 98.94 181 PHE A C 1
ATOM 1405 O O . PHE A 1 181 ? -8.625 3.1 -6.52 1 98.94 181 PHE A O 1
ATOM 1412 N N . GLN A 1 182 ? -8.625 5.359 -6.809 1 98.88 182 GLN A N 1
ATOM 1413 C CA . GLN A 1 182 ? -8.836 5.223 -8.242 1 98.88 182 GLN A CA 1
ATOM 1414 C C . GLN A 1 182 ? -7.672 4.488 -8.906 1 98.88 182 GLN A C 1
ATOM 1416 O O . GLN A 1 182 ? -7.875 3.674 -9.805 1 98.88 182 GLN A O 1
ATOM 1421 N N . ALA A 1 183 ? -6.453 4.777 -8.492 1 98.69 183 ALA A N 1
ATOM 1422 C CA . ALA A 1 183 ? -5.277 4.098 -9.023 1 98.69 183 ALA A CA 1
ATOM 1423 C C . ALA A 1 183 ? -5.34 2.598 -8.75 1 98.69 183 ALA A C 1
ATOM 1425 O O . ALA A 1 183 ? -4.773 1.8 -9.5 1 98.69 183 ALA A O 1
ATOM 1426 N N . PHE A 1 184 ? -6.035 2.148 -7.684 1 98.81 184 PHE A N 1
ATOM 1427 C CA . PHE A 1 184 ? -6.227 0.736 -7.383 1 98.81 184 PHE A CA 1
ATOM 1428 C C . PHE A 1 184 ? -7.418 0.177 -8.148 1 98.81 184 PHE A C 1
ATOM 1430 O O . PHE A 1 184 ? -7.902 -0.917 -7.848 1 98.81 184 PHE A O 1
ATOM 1437 N N . ASN A 1 185 ? -7.984 0.994 -9.109 1 98.56 185 ASN A N 1
ATOM 1438 C CA . ASN A 1 185 ? -9.078 0.6 -9.992 1 98.56 185 ASN A CA 1
ATOM 1439 C C . ASN A 1 185 ? -10.391 0.459 -9.227 1 98.56 185 ASN A C 1
ATOM 1441 O O . ASN A 1 185 ? -11.188 -0.434 -9.516 1 98.56 185 ASN A O 1
ATOM 1445 N N . CYS A 1 186 ? -10.555 1.223 -8.203 1 98.88 186 CYS A N 1
ATOM 1446 C CA . CYS A 1 186 ? -11.828 1.341 -7.504 1 98.88 186 CYS A CA 1
ATOM 1447 C C . CYS A 1 186 ? -12.742 2.342 -8.203 1 98.88 186 CYS A C 1
ATOM 1449 O O . CYS A 1 186 ? -12.273 3.209 -8.938 1 98.88 186 CYS A O 1
ATOM 1451 N N . LYS A 1 187 ? -14.023 2.154 -8.023 1 98.81 187 LYS A N 1
ATOM 1452 C CA . LYS A 1 187 ? -15.008 3.182 -8.359 1 98.81 187 LYS A CA 1
ATOM 1453 C C . LYS A 1 187 ? -15.164 4.188 -7.223 1 98.81 187 LYS A C 1
ATOM 1455 O O . LYS A 1 187 ? -15.172 3.809 -6.047 1 98.81 187 LYS A O 1
ATOM 1460 N N . ILE A 1 188 ? -15.211 5.477 -7.559 1 98.94 188 ILE A N 1
ATOM 1461 C CA . ILE A 1 188 ? -15.25 6.512 -6.531 1 98.94 188 ILE A CA 1
ATOM 1462 C C . ILE A 1 188 ? -16.594 7.246 -6.59 1 98.94 188 ILE A C 1
ATOM 1464 O O . ILE A 1 188 ? -17.031 7.664 -7.664 1 98.94 188 ILE A O 1
ATOM 1468 N N . ILE A 1 189 ? -17.25 7.379 -5.473 1 98.94 189 ILE A N 1
ATOM 1469 C CA . ILE A 1 189 ? -18.391 8.273 -5.309 1 98.94 189 ILE A CA 1
ATOM 1470 C C . ILE A 1 189 ? -18.188 9.164 -4.082 1 98.94 189 ILE A C 1
ATOM 1472 O O . ILE A 1 189 ? -17.344 8.867 -3.232 1 98.94 189 ILE A O 1
ATOM 1476 N N . ALA A 1 190 ? -18.797 10.273 -4.004 1 98.88 190 ALA A N 1
ATOM 1477 C CA . ALA A 1 190 ? -18.609 11.211 -2.9 1 98.88 190 ALA A CA 1
ATOM 1478 C C . ALA A 1 190 ? -19.938 11.781 -2.428 1 98.88 190 ALA A C 1
ATOM 1480 O O . ALA A 1 190 ? -20.906 11.82 -3.184 1 98.88 190 ALA A O 1
ATOM 1481 N N . ALA A 1 191 ? -20 12.125 -1.203 1 98.75 191 ALA A N 1
ATOM 1482 C CA . ALA A 1 191 ? -21.156 12.82 -0.636 1 98.75 191 ALA A CA 1
ATOM 1483 C C . ALA A 1 191 ? -20.719 14.086 0.106 1 98.75 191 ALA A C 1
ATOM 1485 O O . ALA A 1 191 ? -19.734 14.07 0.837 1 98.75 191 ALA A O 1
ATOM 1486 N N . ASN A 1 192 ? -21.266 15.109 -0.15 1 97.19 192 ASN A N 1
ATOM 1487 C CA . ASN A 1 192 ? -21.188 16.359 0.581 1 97.19 192 ASN A CA 1
ATOM 1488 C C . ASN A 1 192 ? -22.562 16.984 0.8 1 97.19 192 ASN A C 1
ATOM 1490 O O . ASN A 1 192 ? -23.578 16.375 0.453 1 97.19 192 ASN A O 1
ATOM 1494 N N . SER A 1 193 ? -22.672 18.109 1.517 1 95.19 193 SER A N 1
ATOM 1495 C CA . SER A 1 193 ? -23.953 18.672 1.931 1 95.19 193 SER A CA 1
ATOM 1496 C C . SER A 1 193 ? -24.844 18.953 0.729 1 95.19 193 SER A C 1
ATOM 1498 O O . SER A 1 193 ? -26.047 18.625 0.749 1 95.19 193 SER A O 1
ATOM 1500 N N . ARG A 1 194 ? -24.312 19.422 -0.485 1 94.31 194 ARG A N 1
ATOM 1501 C CA . ARG A 1 194 ? -25.109 19.875 -1.62 1 94.31 194 ARG A CA 1
ATOM 1502 C C . ARG A 1 194 ? -25.188 18.781 -2.693 1 94.31 194 ARG A C 1
ATOM 1504 O O . ARG A 1 194 ? -26.031 18.844 -3.584 1 94.31 194 ARG A O 1
ATOM 1511 N N . GLY A 1 195 ? -24.203 17.859 -2.652 1 97 195 GLY A N 1
ATOM 1512 C CA . GLY A 1 195 ? -24.172 16.797 -3.645 1 97 195 GLY A CA 1
ATOM 1513 C C . GLY A 1 195 ? -23.625 17.25 -4.984 1 97 195 GLY A C 1
ATOM 1514 O O . GLY A 1 195 ? -24.031 16.734 -6.031 1 97 195 GLY A O 1
ATOM 1515 N N . ASP A 1 196 ? -22.781 18.234 -4.895 1 96.75 196 ASP A N 1
ATOM 1516 C CA . ASP A 1 196 ? -22.297 18.781 -6.16 1 96.75 196 ASP A CA 1
ATOM 1517 C C . ASP A 1 196 ? -20.766 18.719 -6.227 1 96.75 196 ASP A C 1
ATOM 1519 O O . ASP A 1 196 ? -20.094 18.641 -5.195 1 96.75 196 ASP A O 1
ATOM 1523 N N . ARG A 1 197 ? -20.312 18.703 -7.422 1 96.44 197 ARG A N 1
ATOM 1524 C CA . ARG A 1 197 ? -18.875 18.797 -7.715 1 96.44 197 ARG A CA 1
ATOM 1525 C C . ARG A 1 197 ? -18.375 20.219 -7.531 1 96.44 197 ARG A C 1
ATOM 1527 O O . ARG A 1 197 ? -19.062 21.172 -7.906 1 96.44 197 ARG A O 1
ATOM 1534 N N . ARG A 1 198 ? -17.297 20.422 -6.809 1 94.12 198 ARG A N 1
ATOM 1535 C CA . ARG A 1 198 ? -16.688 21.734 -6.617 1 94.12 198 ARG A CA 1
ATOM 1536 C C . ARG A 1 198 ? -15.18 21.656 -6.82 1 94.12 198 ARG A C 1
ATOM 1538 O O . ARG A 1 198 ? -14.562 20.625 -6.566 1 94.12 198 ARG A O 1
ATOM 1545 N N . PRO A 1 199 ? -14.57 22.719 -7.254 1 95.31 199 PRO A N 1
ATOM 1546 C CA . PRO A 1 199 ? -13.109 22.734 -7.363 1 95.31 199 PRO A CA 1
ATOM 1547 C C . PRO A 1 199 ? -12.422 22.719 -6.004 1 95.31 199 PRO A C 1
ATOM 1549 O O . PRO A 1 199 ? -12.992 23.172 -5.012 1 95.31 199 PRO A O 1
ATOM 1552 N N . GLU A 1 200 ? -11.273 22.188 -6.066 1 94.12 200 GLU A N 1
ATOM 1553 C CA . GLU A 1 200 ? -10.43 22.219 -4.871 1 94.12 200 GLU A CA 1
ATOM 1554 C C . GLU A 1 200 ? -9.969 23.641 -4.551 1 94.12 200 GLU A C 1
ATOM 1556 O O . GLU A 1 200 ? -9.625 24.406 -5.453 1 94.12 200 GLU A O 1
ATOM 1561 N N . GLU A 1 201 ? -10.039 24.031 -3.295 1 91.56 201 GLU A N 1
ATOM 1562 C CA . GLU A 1 201 ? -9.594 25.344 -2.836 1 91.56 201 GLU A CA 1
ATOM 1563 C C . GLU A 1 201 ? -8.523 25.219 -1.756 1 91.56 201 GLU A C 1
ATOM 1565 O O . GLU A 1 201 ? -8.414 24.172 -1.104 1 91.56 201 GLU A O 1
ATOM 1570 N N . GLY A 1 202 ? -7.707 26.25 -1.655 1 93.19 202 GLY A N 1
ATOM 1571 C CA . GLY A 1 202 ? -6.695 26.266 -0.611 1 93.19 202 GLY A CA 1
ATOM 1572 C C . GLY A 1 202 ? -5.355 25.719 -1.068 1 93.19 202 GLY A C 1
ATOM 1573 O O . GLY A 1 202 ? -5.078 25.672 -2.268 1 93.19 202 GLY A O 1
ATOM 1574 N N . TYR A 1 203 ? -4.551 25.438 -0.107 1 96.38 203 TYR A N 1
ATOM 1575 C CA . TYR A 1 203 ? -3.205 24.938 -0.373 1 96.38 203 TYR A CA 1
ATOM 1576 C C . TYR A 1 203 ? -3.242 23.516 -0.905 1 96.38 203 TYR A C 1
ATOM 1578 O O . TYR A 1 203 ? -3.963 22.672 -0.373 1 96.38 203 TYR A O 1
ATOM 1586 N N . ARG A 1 204 ? -2.545 23.281 -1.91 1 96.12 204 ARG A N 1
ATOM 1587 C CA . ARG A 1 204 ? -2.459 21.938 -2.492 1 96.12 204 ARG A CA 1
ATOM 1588 C C . ARG A 1 204 ? -1.018 21.578 -2.838 1 96.12 204 ARG A C 1
ATOM 1590 O O . ARG A 1 204 ? -0.304 22.375 -3.445 1 96.12 204 ARG A O 1
ATOM 1597 N N . ILE A 1 205 ? -0.594 20.469 -2.424 1 97.31 205 ILE A N 1
ATOM 1598 C CA . ILE A 1 205 ? 0.701 19.953 -2.85 1 97.31 205 ILE A CA 1
ATOM 1599 C C . ILE A 1 205 ? 0.614 19.484 -4.297 1 97.31 205 ILE A C 1
ATOM 1601 O O . ILE A 1 205 ? -0.26 18.672 -4.645 1 97.31 205 ILE A O 1
ATOM 1605 N N . PRO A 1 206 ? 1.494 20 -5.16 1 95.44 206 PRO A N 1
ATOM 1606 C CA . PRO A 1 206 ? 1.439 19.578 -6.562 1 95.44 206 PRO A CA 1
ATOM 1607 C C . PRO A 1 206 ? 1.465 18.062 -6.723 1 95.44 206 PRO A C 1
ATOM 1609 O O . PRO A 1 206 ? 2.195 17.375 -6.008 1 95.44 206 PRO A O 1
ATOM 1612 N N . GLY A 1 207 ? 0.668 17.516 -7.609 1 96.5 207 GLY A N 1
ATOM 1613 C CA . GLY A 1 207 ? 0.628 16.094 -7.895 1 96.5 207 GLY A CA 1
ATOM 1614 C C . GLY A 1 207 ? -0.365 15.336 -7.031 1 96.5 207 GLY A C 1
ATOM 1615 O O . GLY A 1 207 ? -0.524 14.125 -7.18 1 96.5 207 GLY A O 1
ATOM 1616 N N . THR A 1 208 ? -1.083 16.078 -6.133 1 98.19 208 THR A N 1
ATOM 1617 C CA . THR A 1 208 ? -2.055 15.43 -5.254 1 98.19 208 THR A CA 1
ATOM 1618 C C . THR A 1 208 ? -3.445 16.031 -5.461 1 98.19 208 THR A C 1
ATOM 1620 O O . THR A 1 208 ? -3.604 17 -6.188 1 98.19 208 THR A O 1
ATOM 1623 N N . GLY A 1 209 ? -4.422 15.344 -4.996 1 98.06 209 GLY A N 1
ATOM 1624 C CA . GLY A 1 209 ? -5.77 15.883 -4.941 1 98.06 209 GLY A CA 1
ATOM 1625 C C . GLY A 1 209 ? -6.586 15.586 -6.184 1 98.06 209 GLY A C 1
ATOM 1626 O O . GLY A 1 209 ? -6.355 14.578 -6.859 1 98.06 209 GLY A O 1
ATOM 1627 N N . ASP A 1 210 ? -7.594 16.297 -6.336 1 98.44 210 ASP A N 1
ATOM 1628 C CA . ASP A 1 210 ? -8.578 16.266 -7.41 1 98.44 210 ASP A CA 1
ATOM 1629 C C . ASP A 1 210 ? -9.094 17.672 -7.719 1 98.44 210 ASP A C 1
ATOM 1631 O O . ASP A 1 210 ? -10.203 18.047 -7.309 1 98.44 210 ASP A O 1
ATOM 1635 N N . GLU A 1 211 ? -8.32 18.359 -8.438 1 96.94 211 GLU A N 1
ATOM 1636 C CA . GLU A 1 211 ? -8.445 19.812 -8.586 1 96.94 211 GLU A CA 1
ATOM 1637 C C . GLU A 1 211 ? -9.852 20.188 -9.047 1 96.94 211 GLU A C 1
ATOM 1639 O O . GLU A 1 211 ? -10.469 21.094 -8.484 1 96.94 211 GLU A O 1
ATOM 1644 N N . ASP A 1 212 ? -10.406 19.484 -10.023 1 97.06 212 ASP A N 1
ATOM 1645 C CA . ASP A 1 212 ? -11.68 19.906 -10.602 1 97.06 212 ASP A CA 1
ATOM 1646 C C . ASP A 1 212 ? -12.828 19.047 -10.07 1 97.06 212 ASP A C 1
ATOM 1648 O O . ASP A 1 212 ? -13.977 19.219 -10.477 1 97.06 212 ASP A O 1
ATOM 1652 N N . GLY A 1 213 ? -12.516 18.109 -9.203 1 97.81 213 GLY A N 1
ATOM 1653 C CA . GLY A 1 213 ? -13.531 17.281 -8.594 1 97.81 213 GLY A CA 1
ATOM 1654 C C . GLY A 1 213 ? -14.086 16.219 -9.539 1 97.81 213 GLY A C 1
ATOM 1655 O O . GLY A 1 213 ? -15.219 15.773 -9.375 1 97.81 213 GLY A O 1
ATOM 1656 N N . SER A 1 214 ? -13.336 15.766 -10.5 1 98 214 SER A N 1
ATOM 1657 C CA . SER A 1 214 ? -13.859 14.93 -11.586 1 98 214 SER A CA 1
ATOM 1658 C C . SER A 1 214 ? -13.664 13.453 -11.289 1 98 214 SER A C 1
ATOM 1660 O O . SER A 1 214 ? -14.156 12.594 -12.023 1 98 214 SER A O 1
ATOM 1662 N N . ILE A 1 215 ? -13.008 13.102 -10.188 1 98.69 215 ILE A N 1
ATOM 1663 C CA . ILE A 1 215 ? -12.672 11.711 -9.922 1 98.69 215 ILE A CA 1
ATOM 1664 C C . ILE A 1 215 ? -13.93 10.945 -9.516 1 98.69 215 ILE A C 1
ATOM 1666 O O . ILE A 1 215 ? -14.203 9.859 -10.039 1 98.69 215 ILE A O 1
ATOM 1670 N N . PRO A 1 216 ? -14.758 11.477 -8.633 1 98.81 216 PRO A N 1
ATOM 1671 C CA . PRO A 1 216 ? -15.984 10.742 -8.312 1 98.81 216 PRO A CA 1
ATOM 1672 C C . PRO A 1 216 ? -16.938 10.633 -9.5 1 98.81 216 PRO A C 1
ATOM 1674 O O . PRO A 1 216 ? -17.156 11.617 -10.211 1 98.81 216 PRO A O 1
ATOM 1677 N N . GLU A 1 217 ? -17.453 9.492 -9.68 1 98.56 217 GLU A N 1
ATOM 1678 C CA . GLU A 1 217 ? -18.406 9.266 -10.758 1 98.56 217 GLU A CA 1
ATOM 1679 C C . GLU A 1 217 ? -19.734 9.945 -10.469 1 98.56 217 GLU A C 1
ATOM 1681 O O . GLU A 1 217 ? -20.453 10.32 -11.398 1 98.56 217 GLU A O 1
ATOM 1686 N N . GLU A 1 218 ? -20.047 10.062 -9.242 1 98.62 218 GLU A N 1
ATOM 1687 C CA . GLU A 1 218 ? -21.312 10.656 -8.797 1 98.62 218 GLU A CA 1
ATOM 1688 C C . GLU A 1 218 ? -21.141 11.383 -7.469 1 98.62 218 GLU A C 1
ATOM 1690 O O . GLU A 1 218 ? -20.312 10.992 -6.641 1 98.62 218 GLU A O 1
ATOM 1695 N N . PHE A 1 219 ? -21.844 12.414 -7.305 1 98.75 219 PHE A N 1
ATOM 1696 C CA . PHE A 1 219 ? -21.938 13.156 -6.051 1 98.75 219 PHE A CA 1
ATOM 1697 C C . PHE A 1 219 ? -23.328 13.031 -5.453 1 98.75 219 PHE A C 1
ATOM 1699 O O . PHE A 1 219 ? -24.328 13.086 -6.176 1 98.75 219 PHE A O 1
ATOM 1706 N N . TYR A 1 220 ? -23.359 12.883 -4.188 1 98.81 220 TYR A N 1
ATOM 1707 C CA . TYR A 1 220 ? -24.609 12.742 -3.449 1 98.81 220 TYR A CA 1
ATOM 1708 C C . TYR A 1 220 ? -24.734 13.812 -2.371 1 98.81 220 TYR A C 1
ATOM 1710 O O . TYR A 1 220 ? -23.719 14.32 -1.873 1 98.81 220 TYR A O 1
ATOM 1718 N N . SER A 1 221 ? -25.922 14.094 -1.983 1 98.5 221 SER A N 1
ATOM 1719 C CA . SER A 1 221 ? -26.172 15.086 -0.945 1 98.5 221 SER A CA 1
ATOM 1720 C C . SER A 1 221 ? -26.453 14.43 0.401 1 98.5 221 SER A C 1
ATOM 1722 O O . SER A 1 221 ? -27.344 13.594 0.516 1 98.5 221 SER A O 1
ATOM 1724 N N . THR A 1 222 ? -25.734 14.859 1.387 1 97.75 222 THR A N 1
ATOM 1725 C CA . THR A 1 222 ? -26 14.359 2.729 1 97.75 222 THR A CA 1
ATOM 1726 C C . THR A 1 222 ? -27.234 15.023 3.33 1 97.75 222 THR A C 1
ATOM 1728 O O . THR A 1 222 ? -27.781 14.539 4.32 1 97.75 222 THR A O 1
ATOM 1731 N N . ASN A 1 223 ? -27.688 16.109 2.758 1 96.81 223 ASN A N 1
ATOM 1732 C CA . ASN A 1 223 ? -28.859 16.828 3.25 1 96.81 223 ASN A CA 1
ATOM 1733 C C . ASN A 1 223 ? -30.156 16.219 2.717 1 96.81 223 ASN A C 1
ATOM 1735 O O . ASN A 1 223 ? -31.234 16.578 3.166 1 96.81 223 ASN A O 1
ATOM 1739 N N . ASP A 1 224 ? -30.031 15.383 1.756 1 97.44 224 ASP A N 1
ATOM 1740 C CA . ASP A 1 224 ? -31.156 14.625 1.211 1 97.44 224 ASP A CA 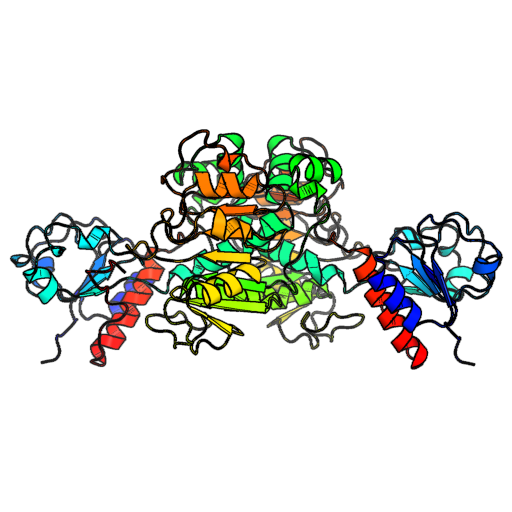1
ATOM 1741 C C . ASP A 1 224 ? -31.109 13.164 1.663 1 97.44 224 ASP A C 1
ATOM 1743 O O . ASP A 1 224 ? -30.203 12.422 1.274 1 97.44 224 ASP A O 1
ATOM 1747 N N . LYS A 1 225 ? -32.094 12.805 2.369 1 96.38 225 LYS A N 1
ATOM 1748 C CA . LYS A 1 225 ? -32.094 11.492 3.02 1 96.38 225 LYS A CA 1
ATOM 1749 C C . LYS A 1 225 ? -32 10.367 1.994 1 96.38 225 LYS A C 1
ATOM 1751 O O . LYS A 1 225 ? -31.234 9.422 2.184 1 96.38 225 LYS A O 1
ATOM 1756 N N . GLN A 1 226 ? -32.719 10.438 0.986 1 97.75 226 GLN A N 1
ATOM 1757 C CA . GLN A 1 226 ? -32.688 9.398 -0.037 1 97.75 226 GLN A CA 1
ATOM 1758 C C . GLN A 1 226 ? -31.359 9.367 -0.767 1 97.75 226 GLN A C 1
ATOM 1760 O O . GLN A 1 226 ? -30.828 8.289 -1.052 1 97.75 226 GLN A O 1
ATOM 1765 N N . SER A 1 227 ? -30.859 10.531 -1.063 1 98.38 227 SER A N 1
ATOM 1766 C CA . SER A 1 227 ? -29.562 10.641 -1.71 1 98.38 227 SER A CA 1
ATOM 1767 C C . SER A 1 227 ? -28.469 10.039 -0.838 1 98.38 227 SER A C 1
ATOM 1769 O O . SER A 1 227 ? -27.641 9.266 -1.318 1 98.38 227 SER A O 1
ATOM 1771 N N . PHE A 1 228 ? -28.531 10.359 0.382 1 98.5 228 PHE A N 1
ATOM 1772 C CA . PHE A 1 228 ? -27.531 9.867 1.318 1 98.5 228 PHE A CA 1
ATOM 1773 C C . PHE A 1 228 ? -27.625 8.352 1.468 1 98.5 228 PHE A C 1
ATOM 1775 O O . PHE A 1 228 ? -26.609 7.656 1.491 1 98.5 228 PHE A O 1
ATOM 1782 N N . GLN A 1 229 ? -28.828 7.883 1.546 1 98.12 229 GLN A N 1
ATOM 1783 C CA . GLN A 1 229 ? -29.031 6.445 1.654 1 98.12 229 GLN A CA 1
ATOM 1784 C C . GLN A 1 229 ? -28.516 5.715 0.418 1 98.12 229 GLN A C 1
ATOM 1786 O O . GLN A 1 229 ? -27.922 4.645 0.528 1 98.12 229 GLN A O 1
ATOM 1791 N N . THR A 1 230 ? -28.797 6.297 -0.708 1 98.69 230 THR A N 1
ATOM 1792 C CA . THR A 1 230 ? -28.297 5.711 -1.95 1 98.69 230 THR A CA 1
ATOM 1793 C C . THR A 1 230 ? -26.766 5.672 -1.959 1 98.69 230 THR A C 1
ATOM 1795 O O . THR A 1 230 ? -26.172 4.66 -2.34 1 98.69 230 THR A O 1
ATOM 1798 N N . PHE A 1 231 ? -26.203 6.742 -1.556 1 98.81 231 PHE A N 1
ATOM 1799 C CA . PHE A 1 231 ? -24.75 6.828 -1.43 1 98.81 231 PHE A CA 1
ATOM 1800 C C . PHE A 1 231 ? -24.219 5.707 -0.545 1 98.81 231 PHE A C 1
ATOM 1802 O O . PHE A 1 231 ? -23.344 4.949 -0.958 1 98.81 231 PHE A O 1
ATOM 1809 N N . LEU A 1 232 ? -24.766 5.555 0.613 1 98.69 232 LEU A N 1
ATOM 1810 C CA . LEU A 1 232 ? -24.312 4.574 1.591 1 98.69 232 LEU A CA 1
ATOM 1811 C C . LEU A 1 232 ? -24.469 3.156 1.057 1 98.69 232 LEU A C 1
ATOM 1813 O O . LEU A 1 232 ? -23.578 2.32 1.216 1 98.69 232 LEU A O 1
ATOM 1817 N N . SER A 1 233 ? -25.531 2.881 0.387 1 98.38 233 SER A N 1
ATOM 1818 C CA . SER A 1 233 ? -25.875 1.535 -0.063 1 98.38 233 SER A CA 1
ATOM 1819 C C . SER A 1 233 ? -24.938 1.065 -1.166 1 98.38 233 SER A C 1
ATOM 1821 O O . SER A 1 233 ? -24.922 -0.116 -1.516 1 98.38 233 SER A O 1
ATOM 1823 N N . ARG A 1 234 ? -24.094 1.905 -1.634 1 98.56 234 ARG A N 1
ATOM 1824 C CA . ARG A 1 234 ? -23.219 1.564 -2.752 1 98.56 234 ARG A CA 1
ATOM 1825 C C . ARG A 1 234 ? -21.766 1.451 -2.297 1 98.56 234 ARG A C 1
ATOM 1827 O O . ARG A 1 234 ? -20.891 1.056 -3.076 1 98.56 234 ARG A O 1
ATOM 1834 N N . CYS A 1 235 ? -21.516 1.748 -1.061 1 98.75 235 CYS A N 1
ATOM 1835 C CA . CYS A 1 235 ? -20.141 1.857 -0.574 1 98.75 235 CYS A CA 1
ATOM 1836 C C . CYS A 1 235 ? -19.641 0.513 -0.066 1 98.75 235 CYS A C 1
ATOM 1838 O O . CYS A 1 235 ? -20.031 0.063 1.012 1 98.75 235 CYS A O 1
ATOM 1840 N N . ASP A 1 236 ? -18.703 -0.114 -0.821 1 98.56 236 ASP A N 1
ATOM 1841 C CA . ASP A 1 236 ? -17.953 -1.223 -0.241 1 98.56 236 ASP A CA 1
ATOM 1842 C C . ASP A 1 236 ? -17.016 -0.733 0.857 1 98.56 236 ASP A C 1
ATOM 1844 O O . ASP A 1 236 ? -16.703 -1.471 1.798 1 98.56 236 ASP A O 1
ATOM 1848 N N . VAL A 1 237 ? -16.5 0.485 0.683 1 98.88 237 VAL A N 1
ATOM 1849 C CA . VAL A 1 237 ? -15.672 1.203 1.65 1 98.88 237 VAL A CA 1
ATOM 1850 C C . VAL A 1 237 ? -16.219 2.617 1.844 1 98.88 237 VAL A C 1
ATOM 1852 O O . VAL A 1 237 ? -16.328 3.381 0.882 1 98.88 237 VAL A O 1
ATOM 1855 N N . LEU A 1 238 ? -16.609 2.936 3.072 1 98.94 238 LEU A N 1
ATOM 1856 C CA . LEU A 1 238 ? -17.016 4.293 3.422 1 98.94 238 LEU A CA 1
ATOM 1857 C C . LEU A 1 238 ? -15.914 5.004 4.199 1 98.94 238 LEU A C 1
ATOM 1859 O O . LEU A 1 238 ? -15.523 4.562 5.281 1 98.94 238 LEU A O 1
ATOM 1863 N N . VAL A 1 239 ? -15.359 6.066 3.641 1 98.94 239 VAL A N 1
ATOM 1864 C CA . VAL A 1 239 ? -14.312 6.855 4.285 1 98.94 239 VAL A CA 1
ATOM 1865 C C . VAL A 1 239 ? -14.875 8.211 4.715 1 98.94 239 VAL A C 1
ATOM 1867 O O . VAL A 1 239 ? -15.352 8.984 3.883 1 98.94 239 VAL A O 1
ATOM 1870 N N . ALA A 1 240 ? -14.812 8.445 5.988 1 98.88 240 ALA A N 1
ATOM 1871 C CA . ALA A 1 240 ? -15.297 9.719 6.523 1 98.88 240 ALA A CA 1
ATOM 1872 C C . ALA A 1 240 ? -14.133 10.602 6.969 1 98.88 240 ALA A C 1
ATOM 1874 O O . ALA A 1 240 ? -13.266 10.156 7.73 1 98.88 240 ALA A O 1
ATOM 1875 N N . SER A 1 241 ? -14.016 11.781 6.496 1 97.94 241 SER A N 1
ATOM 1876 C CA . SER A 1 241 ? -13.031 12.781 6.898 1 97.94 241 SER A CA 1
ATOM 1877 C C . SER A 1 241 ? -13.695 14.117 7.203 1 97.94 241 SER A C 1
ATOM 1879 O O . SER A 1 241 ? -13.242 15.164 6.734 1 97.94 241 SER A O 1
ATOM 1881 N N . LEU A 1 242 ? -14.711 14.109 8.016 1 96 242 LEU A N 1
ATOM 1882 C CA . LEU A 1 242 ? -15.539 15.281 8.289 1 96 242 LEU A CA 1
ATOM 1883 C C . LEU A 1 242 ? -15.055 16 9.539 1 96 242 LEU A C 1
ATOM 1885 O O . LEU A 1 242 ? -14.586 15.367 10.492 1 96 242 LEU A O 1
ATOM 1889 N N . PRO A 1 243 ? -15.156 17.312 9.578 1 91.31 243 PRO A N 1
ATOM 1890 C CA . PRO A 1 243 ? -14.922 18.047 10.82 1 91.31 243 PRO A CA 1
ATOM 1891 C C . PRO A 1 243 ? -16.047 17.875 11.836 1 91.31 243 PRO A C 1
ATOM 1893 O O . PRO A 1 243 ? -17.109 17.328 11.5 1 91.31 243 PRO A O 1
ATOM 1896 N N . SER A 1 244 ? -15.805 18.25 13.008 1 91.06 244 SER A N 1
ATOM 1897 C CA . SER A 1 244 ? -16.844 18.266 14.031 1 91.06 244 SER A CA 1
ATOM 1898 C C . SER A 1 244 ? -17.656 19.547 13.969 1 91.06 244 SER A C 1
ATOM 1900 O O . SER A 1 244 ? -17.125 20.641 14.18 1 91.06 244 SER A O 1
ATOM 1902 N N . THR A 1 245 ? -18.797 19.5 13.594 1 87.25 245 THR A N 1
ATOM 1903 C CA . THR A 1 245 ? -19.781 20.578 13.555 1 87.25 245 THR A CA 1
ATOM 1904 C C . THR A 1 245 ? -21.141 20.094 14.086 1 87.25 245 THR A C 1
ATOM 1906 O O . THR A 1 245 ? -21.344 18.891 14.242 1 87.25 245 THR A O 1
ATOM 1909 N N . PRO A 1 246 ? -22 20.984 14.359 1 88.88 246 PRO A N 1
ATOM 1910 C CA . PRO A 1 246 ? -23.328 20.531 14.773 1 88.88 246 PRO A CA 1
ATOM 1911 C C . PRO A 1 246 ? -24.016 19.641 13.742 1 88.88 246 PRO A C 1
ATOM 1913 O O . PRO A 1 246 ? -24.766 18.734 14.102 1 88.88 246 PRO A O 1
ATOM 1916 N N . GLN A 1 247 ? -23.688 19.828 12.516 1 90.94 247 GLN A N 1
ATOM 1917 C CA . GLN A 1 247 ? -24.312 19.078 11.438 1 90.94 247 GLN A CA 1
ATOM 1918 C C . GLN A 1 247 ? -23.703 17.688 11.305 1 90.94 247 GLN A C 1
ATOM 1920 O O . GLN A 1 247 ? -24.359 16.766 10.828 1 90.94 247 GLN A O 1
ATOM 1925 N N . THR A 1 248 ? -22.484 17.516 11.703 1 94.81 248 THR A N 1
ATOM 1926 C CA . THR A 1 248 ? -21.797 16.25 11.461 1 94.81 248 THR A CA 1
ATOM 1927 C C . THR A 1 248 ? -21.797 15.375 12.711 1 94.81 248 THR A C 1
ATOM 1929 O O . THR A 1 248 ? -21.578 14.164 12.633 1 94.81 248 THR A O 1
ATOM 1932 N N . THR A 1 249 ? -21.953 16 13.898 1 96.25 249 THR A N 1
ATOM 1933 C CA . THR A 1 249 ? -21.953 15.25 15.148 1 96.25 249 THR A CA 1
ATOM 1934 C C . THR A 1 249 ? -23.047 14.195 15.148 1 96.25 249 THR A C 1
ATOM 1936 O O . THR A 1 249 ? -24.234 14.516 15.008 1 96.25 249 THR A O 1
ATOM 1939 N N . TYR A 1 250 ? -22.625 12.898 15.188 1 97.81 250 TYR A N 1
ATOM 1940 C CA . TYR A 1 250 ? -23.5 11.734 15.25 1 97.81 250 TYR A CA 1
ATOM 1941 C C . TYR A 1 250 ? -24.375 11.633 14.008 1 97.81 250 TYR A C 1
ATOM 1943 O O . TYR A 1 250 ? -25.516 11.148 14.078 1 97.81 250 TYR A O 1
ATOM 1951 N N . MET A 1 251 ? -23.828 12.203 12.953 1 96.88 251 MET A N 1
ATOM 1952 C CA . MET A 1 251 ? -24.469 12.062 11.648 1 96.88 251 MET A CA 1
ATOM 1953 C C . MET A 1 251 ? -24.609 10.594 11.258 1 96.88 251 MET A C 1
ATOM 1955 O O . MET A 1 251 ? -25.547 10.227 10.539 1 96.88 251 MET A O 1
ATOM 1959 N N . ILE A 1 252 ? -23.703 9.773 11.648 1 97.94 252 ILE A N 1
ATOM 1960 C CA . ILE A 1 252 ? -23.703 8.336 11.391 1 97.94 252 ILE A CA 1
ATOM 1961 C C . ILE A 1 252 ? -24.125 7.586 12.648 1 97.94 252 ILE A C 1
ATOM 1963 O O . ILE A 1 252 ? -23.5 7.727 13.703 1 97.94 252 ILE A O 1
ATOM 1967 N N . SER A 1 253 ? -25.188 6.922 12.555 1 96.5 253 SER A N 1
ATOM 1968 C CA . SER A 1 253 ? -25.641 6.012 13.602 1 96.5 253 SER A CA 1
ATOM 1969 C C . SER A 1 253 ? -25.531 4.559 13.164 1 96.5 253 SER A C 1
ATOM 1971 O O . SER A 1 253 ? -24.984 4.266 12.102 1 96.5 253 SER A O 1
ATOM 1973 N N . GLN A 1 254 ? -26 3.67 13.992 1 95.44 254 GLN A N 1
ATOM 1974 C CA . GLN A 1 254 ? -25.984 2.25 13.664 1 95.44 254 GLN A CA 1
ATOM 1975 C C . GLN A 1 254 ? -26.781 1.976 12.391 1 95.44 254 GLN A C 1
ATOM 1977 O O . GLN A 1 254 ? -26.406 1.123 11.586 1 95.44 254 GLN A O 1
ATOM 1982 N N . GLU A 1 255 ? -27.859 2.729 12.227 1 94.56 255 GLU A N 1
ATOM 1983 C CA . GLU A 1 255 ? -28.719 2.553 11.062 1 94.56 255 GLU A CA 1
ATOM 1984 C C . GLU A 1 255 ? -27.969 2.809 9.766 1 94.56 255 GLU A C 1
ATOM 1986 O O . GLU A 1 255 ? -28.047 2.016 8.82 1 94.56 255 GLU A O 1
ATOM 1991 N N . GLN A 1 256 ? -27.219 3.918 9.688 1 96.56 256 GLN A N 1
ATOM 1992 C CA . GLN A 1 256 ? -26.438 4.234 8.5 1 96.56 256 GLN A CA 1
ATOM 1993 C C . GLN A 1 256 ? -25.375 3.176 8.25 1 96.56 256 GLN A C 1
ATOM 1995 O O . GLN A 1 256 ? -25.156 2.764 7.109 1 96.56 256 GLN A O 1
ATOM 2000 N N . LEU A 1 257 ? -24.766 2.721 9.266 1 97.31 257 LEU A N 1
ATOM 2001 C CA . LEU A 1 257 ? -23.719 1.715 9.133 1 97.31 257 LEU A CA 1
ATOM 2002 C C . LEU A 1 257 ? -24.297 0.398 8.617 1 97.31 257 LEU A C 1
ATOM 2004 O O . LEU A 1 257 ? -23.656 -0.289 7.816 1 97.31 257 LEU A O 1
ATOM 2008 N N . GLU A 1 258 ? -25.484 0.018 9.031 1 95 258 GLU A N 1
ATOM 2009 C CA . GLU A 1 258 ? -26.125 -1.23 8.633 1 95 258 GLU A CA 1
ATOM 2010 C C . GLU A 1 258 ? -26.656 -1.142 7.203 1 95 258 GLU A C 1
ATOM 2012 O O . GLU A 1 258 ? -27 -2.16 6.598 1 95 258 GLU A O 1
ATOM 2017 N N . SER A 1 259 ? -26.781 0.111 6.703 1 95 259 SER A N 1
ATOM 2018 C CA . SER A 1 259 ? -27.266 0.3 5.34 1 95 259 SER A CA 1
ATOM 2019 C C . SER A 1 259 ? -26.156 0.043 4.32 1 95 259 SER A C 1
ATOM 2021 O O . SER A 1 259 ? -26.438 -0.06 3.121 1 95 259 SER A O 1
ATOM 2023 N N . LEU A 1 260 ? -24.938 -0.09 4.77 1 97.5 260 LEU A N 1
ATOM 2024 C CA . LEU A 1 260 ? -23.828 -0.401 3.867 1 97.5 260 LEU A CA 1
ATOM 2025 C C . LEU A 1 260 ? -23.938 -1.827 3.34 1 97.5 260 LEU A C 1
ATOM 2027 O O . LEU A 1 260 ? -24.578 -2.678 3.969 1 97.5 260 LEU A O 1
ATOM 2031 N N . PRO A 1 261 ? -23.406 -2.102 2.215 1 96.5 261 PRO A N 1
ATOM 2032 C CA . PRO A 1 261 ? -23.453 -3.461 1.671 1 96.5 261 PRO A CA 1
ATOM 2033 C C . PRO A 1 261 ? -22.797 -4.484 2.594 1 96.5 261 PRO A C 1
ATOM 2035 O O . PRO A 1 261 ? -21.859 -4.145 3.338 1 96.5 261 PRO A O 1
ATOM 2038 N N . TYR A 1 262 ? -23.219 -5.727 2.518 1 93.5 262 TYR A N 1
ATOM 2039 C CA . TYR A 1 262 ? -22.562 -6.812 3.236 1 93.5 262 TYR A CA 1
ATOM 2040 C C . TYR A 1 262 ? -21.094 -6.891 2.875 1 93.5 262 TYR A C 1
ATOM 2042 O O . TYR A 1 262 ? -20.734 -6.902 1.695 1 93.5 262 TYR A O 1
ATOM 2050 N N . GLY A 1 263 ? -20.25 -6.832 3.912 1 93.88 263 GLY A N 1
ATOM 2051 C CA . GLY A 1 263 ? -18.828 -6.879 3.672 1 93.88 263 GLY A CA 1
ATOM 2052 C C . GLY A 1 263 ? -18.172 -5.508 3.676 1 93.88 263 GLY A C 1
ATOM 2053 O O . GLY A 1 263 ? -16.953 -5.391 3.516 1 93.88 263 GLY A O 1
ATOM 2054 N N . ALA A 1 264 ? -18.906 -4.445 3.959 1 97.25 264 ALA A N 1
ATOM 2055 C CA . ALA A 1 264 ? -18.422 -3.072 3.855 1 97.25 264 ALA A CA 1
ATOM 2056 C C . ALA A 1 264 ? -17.516 -2.723 5.027 1 97.25 264 ALA A C 1
ATOM 2058 O O . ALA A 1 264 ? -17.641 -3.297 6.113 1 97.25 264 ALA A O 1
ATOM 2059 N N . ILE A 1 265 ? -16.609 -1.781 4.777 1 97.75 265 ILE A N 1
ATOM 2060 C CA . ILE A 1 265 ? -15.695 -1.238 5.77 1 97.75 265 ILE A CA 1
ATOM 2061 C C . ILE A 1 265 ? -15.984 0.245 5.988 1 97.75 265 ILE A C 1
ATOM 2063 O O . ILE A 1 265 ? -16.25 0.978 5.031 1 97.75 265 ILE A O 1
ATOM 2067 N N . PHE A 1 266 ? -15.969 0.603 7.289 1 98.81 266 PHE A N 1
ATOM 2068 C CA . PHE A 1 266 ? -16.109 2.008 7.656 1 98.81 266 PHE A CA 1
ATOM 2069 C C . PHE A 1 266 ? -14.781 2.568 8.156 1 98.81 266 PHE A C 1
ATOM 2071 O O . PHE A 1 266 ? -14.141 1.984 9.039 1 98.81 266 PHE A O 1
ATOM 2078 N N . VAL A 1 267 ? -14.336 3.676 7.594 1 98.94 267 VAL A N 1
ATOM 2079 C CA . VAL A 1 267 ? -13.102 4.352 7.98 1 98.94 267 VAL A CA 1
ATOM 2080 C C . VAL A 1 267 ? -13.422 5.758 8.492 1 98.94 267 VAL A C 1
ATOM 2082 O O . VAL A 1 267 ? -14.094 6.535 7.809 1 98.94 267 VAL A O 1
ATOM 2085 N N . ASN A 1 268 ? -12.945 6.098 9.688 1 98.88 268 ASN A N 1
ATOM 2086 C CA . ASN A 1 268 ? -13.102 7.453 10.203 1 98.88 268 ASN A CA 1
ATOM 2087 C C . ASN A 1 268 ? -11.758 8.086 10.539 1 98.88 268 ASN A C 1
ATOM 2089 O O . ASN A 1 268 ? -11.062 7.637 11.453 1 98.88 268 ASN A O 1
ATOM 2093 N N . VAL A 1 269 ? -11.367 9.148 9.836 1 98.44 269 VAL A N 1
ATOM 2094 C CA . VAL A 1 269 ? -10.117 9.859 10.07 1 98.44 269 VAL A CA 1
ATOM 2095 C C . VAL A 1 269 ? -10.398 11.328 10.344 1 98.44 269 VAL A C 1
ATOM 2097 O O . VAL A 1 269 ? -9.484 12.148 10.398 1 98.44 269 VAL A O 1
ATOM 2100 N N . GLY A 1 270 ? -11.656 11.695 10.422 1 96.31 270 GLY A N 1
ATOM 2101 C CA . GLY A 1 270 ? -12.047 13.055 10.766 1 96.31 270 GLY A CA 1
ATOM 2102 C C . GLY A 1 270 ? -12.094 13.305 12.258 1 96.31 270 GLY A C 1
ATOM 2103 O O . GLY A 1 270 ? -11.055 13.445 12.906 1 96.31 270 GLY A O 1
ATOM 2104 N N . ARG A 1 271 ? -13.352 13.328 12.773 1 95.44 271 ARG A N 1
ATOM 2105 C CA . ARG A 1 271 ? -13.57 13.492 14.211 1 95.44 271 ARG A CA 1
ATOM 2106 C C . ARG A 1 271 ? -14.406 12.344 14.766 1 95.44 271 ARG A C 1
ATOM 2108 O O . ARG A 1 271 ? -15.305 11.844 14.094 1 95.44 271 ARG A O 1
ATOM 2115 N N . GLY A 1 272 ? -14.07 11.945 15.945 1 97.81 272 GLY A N 1
ATOM 2116 C CA . GLY A 1 272 ? -14.68 10.766 16.531 1 97.81 272 GLY A CA 1
ATOM 2117 C C . GLY A 1 272 ? -16.156 10.93 16.797 1 97.81 272 GLY A C 1
ATOM 2118 O O . GLY A 1 272 ? -16.906 9.945 16.781 1 97.81 272 GLY A O 1
ATOM 2119 N N . ASP A 1 273 ? -16.594 12.18 16.969 1 97.44 273 ASP A N 1
ATOM 2120 C CA . ASP A 1 273 ? -17.984 12.414 17.359 1 97.44 273 ASP A CA 1
ATOM 2121 C C . ASP A 1 273 ? -18.922 12.32 16.156 1 97.44 273 ASP A C 1
ATOM 2123 O O . ASP A 1 273 ? -20.109 12.609 16.266 1 97.44 273 ASP A O 1
ATOM 2127 N N . LEU A 1 274 ? -18.406 11.867 15.016 1 98.25 274 LEU A N 1
ATOM 2128 C CA . LEU A 1 274 ? -19.234 11.531 13.875 1 98.25 274 LEU A CA 1
ATOM 2129 C C . LEU A 1 274 ? -20.156 10.359 14.195 1 98.25 274 LEU A C 1
ATOM 2131 O O . LEU A 1 274 ? -21.297 10.305 13.703 1 98.25 274 LEU A O 1
ATOM 2135 N N . VAL A 1 275 ? -19.688 9.469 14.938 1 98.75 275 VAL A N 1
ATOM 2136 C CA . VAL A 1 275 ? -20.391 8.227 15.273 1 98.75 275 VAL A CA 1
ATOM 2137 C C . VAL A 1 275 ? -19.969 7.754 16.656 1 98.75 275 VAL A C 1
ATOM 2139 O O . VAL A 1 275 ? -18.781 7.805 17 1 98.75 275 VAL A O 1
ATOM 2142 N N . LYS A 1 276 ? -20.891 7.309 17.453 1 98.31 276 LYS A N 1
ATOM 2143 C CA . LYS A 1 276 ? -20.578 6.738 18.75 1 98.31 276 LYS A CA 1
ATOM 2144 C C . LYS A 1 276 ? -19.906 5.379 18.609 1 98.31 276 LYS A C 1
ATOM 2146 O O . LYS A 1 276 ? -20.297 4.562 17.781 1 98.31 276 LYS A O 1
ATOM 2151 N N . SER A 1 277 ? -18.906 5.129 19.438 1 98.38 277 SER A N 1
ATOM 2152 C CA . SER A 1 277 ? -18.219 3.846 19.422 1 98.38 277 SER A CA 1
ATOM 2153 C C . SER A 1 277 ? -19.188 2.688 19.625 1 98.38 277 SER A C 1
ATOM 2155 O O . SER A 1 277 ? -19.031 1.625 19.016 1 98.38 277 SER A O 1
ATOM 2157 N N . GLU A 1 278 ? -20.188 2.891 20.406 1 97.44 278 GLU A N 1
ATOM 2158 C CA . GLU A 1 278 ? -21.188 1.86 20.672 1 97.44 278 GLU A CA 1
ATOM 2159 C C . GLU A 1 278 ? -21.984 1.523 19.422 1 97.44 278 GLU A C 1
ATOM 2161 O O . GLU A 1 278 ? -22.406 0.379 19.234 1 97.44 278 GLU A O 1
ATOM 2166 N N . ASN A 1 279 ? -22.219 2.521 18.609 1 97.69 279 ASN A N 1
ATOM 2167 C CA . ASN A 1 279 ? -22.938 2.279 17.359 1 97.69 279 ASN A CA 1
ATOM 2168 C C . ASN A 1 279 ? -22.094 1.467 16.375 1 97.69 279 ASN A C 1
ATOM 2170 O O . ASN A 1 279 ? -22.625 0.638 15.633 1 97.69 279 ASN A O 1
ATOM 2174 N N . ILE A 1 280 ? -20.859 1.707 16.375 1 98.06 280 ILE A N 1
ATOM 2175 C CA . ILE A 1 280 ? -19.953 0.929 15.531 1 98.06 280 ILE A CA 1
ATOM 2176 C C . ILE A 1 280 ? -19.953 -0.53 15.984 1 98.06 280 ILE A C 1
ATOM 2178 O O . ILE A 1 280 ? -20.094 -1.439 15.164 1 98.06 280 ILE A O 1
ATOM 2182 N N . LEU A 1 281 ? -19.812 -0.723 17.281 1 96.38 281 LEU A N 1
ATOM 2183 C CA . LEU A 1 281 ? -19.828 -2.074 17.828 1 96.38 281 LEU A CA 1
ATOM 2184 C C . LEU A 1 281 ? -21.125 -2.791 17.5 1 96.38 281 LEU A C 1
ATOM 2186 O O . LEU A 1 281 ? -21.125 -3.967 17.141 1 96.38 281 LEU A O 1
ATOM 2190 N N . GLY A 1 282 ? -22.234 -2.064 17.703 1 95.69 282 GLY A N 1
ATOM 2191 C CA . GLY A 1 282 ? -23.531 -2.637 17.375 1 95.69 282 GLY A CA 1
ATOM 2192 C C . GLY A 1 282 ? -23.625 -3.07 15.922 1 95.69 282 GLY A C 1
ATOM 2193 O O . GLY A 1 282 ? -24.156 -4.145 15.625 1 95.69 282 GLY A O 1
ATOM 2194 N N . ALA A 1 283 ? -23.141 -2.27 15.008 1 96.19 283 ALA A N 1
ATOM 2195 C CA . ALA A 1 283 ? -23.188 -2.58 13.586 1 96.19 283 ALA A CA 1
ATOM 2196 C C . ALA A 1 283 ? -22.312 -3.779 13.258 1 96.19 283 ALA A C 1
ATOM 2198 O O . ALA A 1 283 ? -22.656 -4.594 12.398 1 96.19 283 ALA A O 1
ATOM 2199 N N . LEU A 1 284 ? -21.203 -3.895 13.883 1 94.75 284 LEU A N 1
ATOM 2200 C CA . LEU A 1 284 ? -20.25 -4.988 13.656 1 94.75 284 LEU A CA 1
ATOM 2201 C C . LEU A 1 284 ? -20.844 -6.316 14.133 1 94.75 284 LEU A C 1
ATOM 2203 O O . LEU A 1 284 ? -20.516 -7.371 13.586 1 94.75 284 LEU A O 1
ATOM 2207 N N . GLU A 1 285 ? -21.641 -6.305 15.102 1 91.19 285 GLU A N 1
ATOM 2208 C CA . GLU A 1 285 ? -22.203 -7.504 15.711 1 91.19 285 GLU A CA 1
ATOM 2209 C C . GLU A 1 285 ? -23.5 -7.926 15.008 1 91.19 285 GLU A C 1
ATOM 2211 O O . GLU A 1 285 ? -23.969 -9.047 15.195 1 91.19 285 GLU A O 1
ATOM 2216 N N . SER A 1 286 ? -23.953 -7.059 14.242 1 89.38 286 SER A N 1
ATOM 2217 C CA . SER A 1 286 ? -25.172 -7.383 13.5 1 89.38 286 SER A CA 1
ATOM 2218 C C . SER A 1 286 ? -24.891 -8.375 12.383 1 89.38 286 SER A C 1
ATOM 2220 O O . SER A 1 286 ? -23.859 -8.281 11.703 1 89.38 286 SER A O 1
ATOM 2222 N N . PRO A 1 287 ? -25.609 -9.391 12.133 1 78.81 287 PRO A N 1
ATOM 2223 C CA . PRO A 1 287 ? -25.359 -10.438 11.141 1 78.81 287 PRO A CA 1
ATOM 2224 C C . PRO A 1 287 ? -25.125 -9.875 9.742 1 78.81 287 PRO A C 1
ATOM 2226 O O . PRO A 1 287 ? -24.359 -10.453 8.961 1 78.81 287 PRO A O 1
ATOM 2229 N N . LYS A 1 288 ? -25.812 -8.938 9.344 1 76.06 288 LYS A N 1
ATOM 2230 C CA . LYS A 1 288 ? -25.594 -8.367 8.016 1 76.06 288 LYS A CA 1
ATOM 2231 C C . LYS A 1 288 ? -25.094 -6.93 8.102 1 76.06 288 LYS A C 1
ATOM 2233 O O . LYS A 1 288 ? -25.328 -6.129 7.191 1 76.06 288 LYS A O 1
ATOM 2238 N N . GLY A 1 289 ? -24.375 -6.781 9.133 1 82.62 289 GLY A N 1
ATOM 2239 C CA . GLY A 1 289 ? -23.953 -5.41 9.352 1 82.62 289 GLY A CA 1
ATOM 2240 C C . GLY A 1 289 ? -22.531 -5.148 8.891 1 82.62 289 GLY A C 1
ATOM 2241 O O . GLY A 1 289 ? -22.062 -5.746 7.922 1 82.62 289 GLY A O 1
ATOM 2242 N N . LEU A 1 290 ? -21.922 -4.195 9.438 1 92.81 290 LEU A N 1
ATOM 2243 C CA . LEU A 1 290 ? -20.578 -3.715 9.125 1 92.81 290 LEU A CA 1
ATOM 2244 C C . LEU A 1 290 ? -19.562 -4.832 9.273 1 92.81 290 LEU A C 1
ATOM 2246 O O . LEU A 1 290 ? -19.578 -5.574 10.258 1 92.81 290 LEU A O 1
ATOM 2250 N N . TRP A 1 291 ? -18.781 -5 8.258 1 93.38 291 TRP A N 1
ATOM 2251 C CA . TRP A 1 291 ? -17.766 -6.055 8.258 1 93.38 291 TRP A CA 1
ATOM 2252 C C . TRP A 1 291 ? -16.531 -5.625 9.039 1 93.38 291 TRP A C 1
ATOM 2254 O O . TRP A 1 291 ? -15.91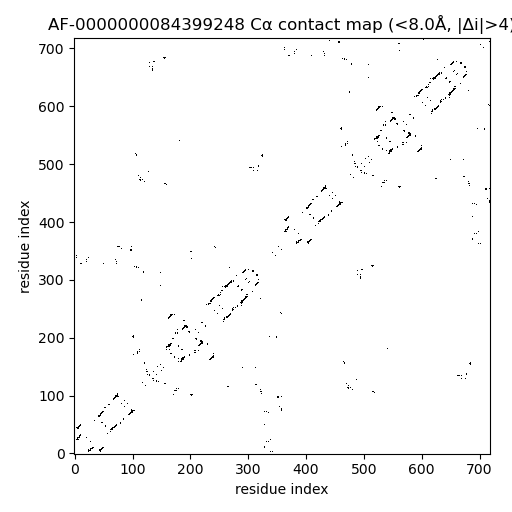4 -6.438 9.734 1 93.38 291 TRP A O 1
ATOM 2264 N N . GLY A 1 292 ? -16.141 -4.387 8.898 1 96.5 292 GLY A N 1
ATOM 2265 C CA . GLY A 1 292 ? -14.961 -3.906 9.602 1 96.5 292 GLY A CA 1
ATOM 2266 C C . GLY A 1 292 ? -14.914 -2.396 9.727 1 96.5 292 GLY A C 1
ATOM 2267 O O . GLY A 1 292 ? -15.711 -1.689 9.102 1 96.5 292 GLY A O 1
ATOM 2268 N N . ALA A 1 293 ? -14.039 -1.896 10.609 1 98.25 293 ALA A N 1
ATOM 2269 C CA . ALA A 1 293 ? -13.891 -0.458 10.82 1 98.25 293 ALA A CA 1
ATOM 2270 C C . ALA A 1 293 ? -12.43 -0.084 11.062 1 98.25 293 ALA A C 1
ATOM 2272 O O . ALA A 1 293 ? -11.688 -0.836 11.695 1 98.25 293 ALA A O 1
ATOM 2273 N N . VAL A 1 294 ? -12.039 0.985 10.508 1 98.81 294 VAL A N 1
ATOM 2274 C CA . VAL A 1 294 ? -10.758 1.635 10.758 1 98.81 294 VAL A CA 1
ATOM 2275 C C . VAL A 1 294 ? -10.984 2.977 11.445 1 98.81 294 VAL A C 1
ATOM 2277 O O . VAL A 1 294 ? -11.602 3.881 10.875 1 98.81 294 VAL A O 1
ATOM 2280 N N . LEU A 1 295 ? -10.453 3.086 12.672 1 98.62 295 LEU A N 1
ATOM 2281 C CA . LEU A 1 295 ? -10.758 4.246 13.5 1 98.62 295 LEU A CA 1
ATOM 2282 C C . LEU A 1 295 ? -9.484 4.926 13.984 1 98.62 295 LEU A C 1
ATOM 2284 O O . LEU A 1 295 ? -8.836 4.445 14.922 1 98.62 295 LEU A O 1
ATOM 2288 N N . ASP A 1 296 ? -9.156 6.07 13.43 1 98.31 296 ASP A N 1
ATOM 2289 C CA . ASP A 1 296 ? -8.062 6.887 13.953 1 98.31 296 ASP A CA 1
ATOM 2290 C C . ASP A 1 296 ? -8.57 7.848 15.031 1 98.31 296 ASP A C 1
ATOM 2292 O O . ASP A 1 296 ? -7.77 8.492 15.719 1 98.31 296 ASP A O 1
ATOM 2296 N N . VAL A 1 297 ? -9.867 8.055 15.109 1 97.94 297 VAL A N 1
ATOM 2297 C CA . VAL A 1 297 ? -10.57 8.883 16.078 1 97.94 297 VAL A CA 1
ATOM 2298 C C . VAL A 1 297 ? -11.773 8.117 16.625 1 97.94 297 VAL A C 1
ATOM 2300 O O . VAL A 1 297 ? -12.344 7.266 15.945 1 97.94 297 VAL A O 1
ATOM 2303 N N . THR A 1 298 ? -12.094 8.359 17.75 1 98.31 298 THR A N 1
ATOM 2304 C CA . THR A 1 298 ? -13.195 7.656 18.406 1 98.31 298 THR A CA 1
ATOM 2305 C C . THR A 1 298 ? -14 8.617 19.281 1 98.31 298 THR A C 1
ATOM 2307 O O . THR A 1 298 ? -13.625 9.773 19.453 1 98.31 298 THR A O 1
ATOM 2310 N N . ASP A 1 299 ? -15.055 8.141 19.719 1 98.19 299 ASP A N 1
ATOM 2311 C CA . ASP A 1 299 ? -15.852 8.828 20.734 1 98.19 299 ASP A CA 1
ATOM 2312 C C . ASP A 1 299 ? -16.219 7.895 21.875 1 98.19 299 ASP A C 1
ATOM 2314 O O . ASP A 1 299 ? -17.047 6.992 21.719 1 98.19 299 ASP A O 1
ATOM 2318 N N . PRO A 1 300 ? -15.711 8.078 23.016 1 97.44 300 PRO A N 1
ATOM 2319 C CA . PRO A 1 300 ? -14.789 9.141 23.422 1 97.44 300 PRO A CA 1
ATOM 2320 C C . PRO A 1 300 ? -13.398 8.969 22.828 1 97.44 300 PRO A C 1
ATOM 2322 O O . PRO A 1 300 ? -13.07 7.906 22.297 1 97.44 300 PRO A O 1
ATOM 2325 N N . GLU A 1 301 ? -12.578 10.039 22.938 1 96.19 301 GLU A N 1
ATOM 2326 C CA . GLU A 1 301 ? -11.172 10.055 22.531 1 96.19 301 GLU A CA 1
ATOM 2327 C C . GLU A 1 301 ? -10.289 10.648 23.625 1 96.19 301 GLU A C 1
ATOM 2329 O O . GLU A 1 301 ? -10.414 11.828 23.953 1 96.19 301 GLU A O 1
ATOM 2334 N N . PRO A 1 302 ? -9.531 9.914 24.203 1 96.19 302 PRO A N 1
ATOM 2335 C CA . PRO A 1 302 ? -9.125 8.562 23.828 1 96.19 302 PRO A CA 1
ATOM 2336 C C . PRO A 1 302 ? -10.195 7.52 24.125 1 96.19 302 PRO A C 1
ATOM 2338 O O . PRO A 1 302 ? -11.016 7.711 25.016 1 96.19 302 PRO A O 1
ATOM 2341 N N . LEU A 1 303 ? -10.117 6.465 23.328 1 97.81 303 LEU A N 1
ATOM 2342 C CA . LEU A 1 303 ? -10.961 5.312 23.609 1 97.81 303 LEU A CA 1
ATOM 2343 C C . LEU A 1 303 ? -10.594 4.676 24.938 1 97.81 303 LEU A C 1
ATOM 2345 O O . LEU A 1 303 ? -9.414 4.457 25.219 1 97.81 303 LEU A O 1
ATOM 2349 N N . PRO A 1 304 ? -11.57 4.414 25.797 1 97.5 304 PRO A N 1
ATOM 2350 C CA . PRO A 1 304 ? -11.258 3.914 27.141 1 97.5 304 PRO A CA 1
ATOM 2351 C C . PRO A 1 304 ? -10.523 2.574 27.109 1 97.5 304 PRO A C 1
ATOM 2353 O O . PRO A 1 304 ? -10.828 1.718 26.281 1 97.5 304 PRO A O 1
ATOM 2356 N N . GLN A 1 305 ? -9.625 2.467 28.078 1 97.12 305 GLN A N 1
ATOM 2357 C CA . GLN A 1 305 ? -8.898 1.212 28.234 1 97.12 305 GLN A CA 1
ATOM 2358 C C . GLN A 1 305 ? -9.859 0.028 28.328 1 97.12 305 GLN A C 1
ATOM 2360 O O . GLN A 1 305 ? -10.891 0.111 29 1 97.12 305 GLN A O 1
ATOM 2365 N N . GLY A 1 306 ? -9.562 -1.079 27.609 1 98 306 GLY A N 1
ATOM 2366 C CA . GLY A 1 306 ? -10.367 -2.291 27.688 1 98 306 GLY A CA 1
ATOM 2367 C C . GLY A 1 306 ? -11.555 -2.275 26.75 1 98 306 GLY A C 1
ATOM 2368 O O . GLY A 1 306 ? -12.273 -3.268 26.641 1 98 306 GLY A O 1
ATOM 2369 N N . HIS A 1 307 ? -11.75 -1.132 26.109 1 97.81 307 HIS A N 1
ATOM 2370 C CA . HIS A 1 307 ? -12.898 -1.069 25.219 1 97.81 307 HIS A CA 1
ATOM 2371 C C . HIS A 1 307 ? -12.859 -2.197 24.188 1 97.81 307 HIS A C 1
ATOM 2373 O O . HIS A 1 307 ? -11.797 -2.502 23.625 1 97.81 307 HIS A O 1
ATOM 2379 N N . PRO A 1 308 ? -13.977 -2.795 23.812 1 97.31 308 PRO A N 1
ATOM 2380 C CA . PRO A 1 308 ? -14.016 -3.98 22.953 1 97.31 308 PRO A CA 1
ATOM 2381 C C . PRO A 1 308 ? -13.531 -3.695 21.531 1 97.31 308 PRO A C 1
ATOM 2383 O O . PRO A 1 308 ? -13.109 -4.613 20.828 1 97.31 308 PRO A O 1
ATOM 2386 N N . LEU A 1 309 ? -13.547 -2.508 21.109 1 97.62 309 LEU A N 1
ATOM 2387 C CA . LEU A 1 309 ? -13.117 -2.16 19.766 1 97.62 309 LEU A CA 1
ATOM 2388 C C . LEU A 1 309 ? -11.625 -2.434 19.578 1 97.62 309 LEU A C 1
ATOM 2390 O O . LEU A 1 309 ? -11.172 -2.682 18.469 1 97.62 309 LEU A O 1
ATOM 2394 N N . PHE A 1 310 ? -10.867 -2.406 20.688 1 97.31 310 PHE A N 1
ATOM 2395 C CA . PHE A 1 310 ? -9.43 -2.639 20.594 1 97.31 310 PHE A CA 1
ATOM 2396 C C . PHE A 1 310 ? -9.141 -4.062 20.141 1 97.31 310 PHE A C 1
ATOM 2398 O O . PHE A 1 310 ? -8.188 -4.305 19.391 1 97.31 310 PHE A O 1
ATOM 2405 N N . THR A 1 311 ? -10.008 -5.008 20.531 1 94.94 311 THR A N 1
ATOM 2406 C CA . THR A 1 311 ? -9.68 -6.414 20.344 1 94.94 311 THR A CA 1
ATOM 2407 C C . THR A 1 311 ? -10.609 -7.055 19.312 1 94.94 311 THR A C 1
ATOM 2409 O O . THR A 1 311 ? -10.43 -8.219 18.953 1 94.94 311 THR A O 1
ATOM 2412 N N . HIS A 1 312 ? -11.648 -6.293 18.891 1 95.56 312 HIS A N 1
ATOM 2413 C CA . HIS A 1 312 ? -12.484 -6.828 17.828 1 95.56 312 HIS A CA 1
ATOM 2414 C C . HIS A 1 312 ? -11.656 -7.23 16.625 1 95.56 312 HIS A C 1
ATOM 2416 O O . HIS A 1 312 ? -10.844 -6.441 16.125 1 95.56 312 HIS A O 1
ATOM 2422 N N . PRO A 1 313 ? -11.836 -8.359 16.047 1 93.31 313 PRO A N 1
ATOM 2423 C CA . PRO A 1 313 ? -10.93 -8.875 15.023 1 93.31 313 PRO A CA 1
ATOM 2424 C C . PRO A 1 313 ? -10.969 -8.055 13.734 1 93.31 313 PRO A C 1
ATOM 2426 O O . PRO A 1 313 ? -10.016 -8.086 12.953 1 93.31 313 PRO A O 1
ATOM 2429 N N . ASN A 1 314 ? -12 -7.316 13.492 1 94.75 314 ASN A N 1
ATOM 2430 C CA . ASN A 1 314 ? -12.125 -6.578 12.242 1 94.75 314 ASN A CA 1
ATOM 2431 C C . ASN A 1 314 ? -12.117 -5.07 12.477 1 94.75 314 ASN A C 1
ATOM 2433 O O . ASN A 1 314 ? -12.734 -4.316 11.727 1 94.75 314 ASN A O 1
ATOM 2437 N N . VAL A 1 315 ? -11.516 -4.68 13.586 1 97.44 315 VAL A N 1
ATOM 2438 C CA . VAL A 1 315 ? -11.406 -3.252 13.867 1 97.44 315 VAL A CA 1
ATOM 2439 C C . VAL A 1 315 ? -9.938 -2.873 14.062 1 97.44 315 VAL A C 1
ATOM 2441 O O . VAL A 1 315 ? -9.18 -3.615 14.688 1 97.44 315 VAL A O 1
ATOM 2444 N N . ILE A 1 316 ? -9.555 -1.846 13.469 1 97.56 316 ILE A N 1
ATOM 2445 C CA . ILE A 1 316 ? -8.25 -1.231 13.672 1 97.56 316 ILE A CA 1
ATOM 2446 C C . ILE A 1 316 ? -8.414 0.123 14.352 1 97.56 316 ILE A C 1
ATOM 2448 O O . ILE A 1 316 ? -9.148 0.986 13.867 1 97.56 316 ILE A O 1
ATOM 2452 N N . VAL A 1 317 ? -7.797 0.336 15.508 1 97.69 317 VAL A N 1
ATOM 2453 C CA . VAL A 1 317 ? -7.801 1.603 16.234 1 97.69 317 VAL A CA 1
ATOM 2454 C C . VAL A 1 317 ? -6.383 2.16 16.312 1 97.69 317 VAL A C 1
ATOM 2456 O O . VAL A 1 317 ? -5.461 1.463 16.75 1 97.69 317 VAL A O 1
ATOM 2459 N N . THR A 1 318 ? -6.176 3.312 15.852 1 97.06 318 THR A N 1
ATOM 2460 C CA . THR A 1 318 ? -4.93 4.047 16.016 1 97.06 318 THR A CA 1
ATOM 2461 C C . THR A 1 318 ? -5.156 5.336 16.797 1 97.06 318 THR A C 1
ATOM 2463 O O . THR A 1 318 ? -6.281 5.84 16.859 1 97.06 318 THR A O 1
ATOM 2466 N N . PRO A 1 319 ? -4.164 5.848 17.469 1 96.31 319 PRO A N 1
ATOM 2467 C CA . PRO A 1 319 ? -4.336 6.938 18.438 1 96.31 319 PRO A CA 1
ATOM 2468 C C . PRO A 1 319 ? -4.23 8.32 17.781 1 96.31 319 PRO A C 1
ATOM 2470 O O . PRO A 1 319 ? -3.475 9.172 18.266 1 96.31 319 PRO A O 1
ATOM 2473 N N . HIS A 1 320 ? -5.086 8.578 16.812 1 95.69 320 HIS A N 1
ATOM 2474 C CA . HIS A 1 320 ? -5.129 9.891 16.156 1 95.69 320 HIS A CA 1
ATOM 2475 C C . HIS A 1 320 ? -3.756 10.281 15.625 1 95.69 320 HIS A C 1
ATOM 2477 O O . HIS A 1 320 ? -3.287 11.398 15.875 1 95.69 320 HIS A O 1
ATOM 2483 N N . THR A 1 321 ? -3.131 9.344 14.938 1 95.06 321 THR A N 1
ATOM 2484 C CA . THR A 1 321 ? -1.766 9.547 14.469 1 95.06 321 THR A CA 1
ATOM 2485 C C . THR A 1 321 ? -1.708 9.539 12.945 1 95.06 321 THR A C 1
ATOM 2487 O O . THR A 1 321 ? -0.631 9.664 12.359 1 95.06 321 THR A O 1
ATOM 2490 N N . SER A 1 322 ? -2.838 9.367 12.25 1 96.81 322 SER A N 1
ATOM 2491 C CA . SER A 1 322 ? -2.844 9.289 10.797 1 96.81 322 SER A CA 1
ATOM 2492 C C . SER A 1 322 ? -2.266 10.547 10.164 1 96.81 322 SER A C 1
ATOM 2494 O O . SER A 1 322 ? -1.719 10.508 9.062 1 96.81 322 SER A O 1
ATOM 2496 N N . GLY A 1 323 ? -2.424 11.688 10.867 1 95.94 323 GLY A N 1
ATOM 2497 C CA . GLY A 1 323 ? -1.997 12.961 10.312 1 95.94 323 GLY A CA 1
ATOM 2498 C C . GLY A 1 323 ? -0.577 13.328 10.695 1 95.94 323 GLY A C 1
ATOM 2499 O O . GLY A 1 323 ? -0.053 14.352 10.242 1 95.94 323 GLY A O 1
ATOM 2500 N N . SER A 1 324 ? 0.065 12.539 11.57 1 93.62 324 SER A N 1
ATOM 2501 C CA . SER A 1 324 ? 1.438 12.812 11.984 1 93.62 324 SER A CA 1
ATOM 2502 C C . SER A 1 324 ? 2.438 12.289 10.961 1 93.62 324 SER A C 1
ATOM 2504 O O . SER A 1 324 ? 2.264 11.203 10.406 1 93.62 324 SER A O 1
ATOM 2506 N N . PHE A 1 325 ? 3.422 13.094 10.688 1 95.38 325 PHE A N 1
ATOM 2507 C CA . PHE A 1 325 ? 4.457 12.625 9.766 1 95.38 325 PHE A CA 1
ATOM 2508 C C . PHE A 1 325 ? 5.789 13.305 10.062 1 95.38 325 PHE A C 1
ATOM 2510 O O . PHE A 1 325 ? 5.828 14.344 10.719 1 95.38 325 PHE A O 1
ATOM 2517 N N . GLU A 1 326 ? 6.852 12.648 9.633 1 93.94 326 GLU A N 1
ATOM 2518 C CA . GLU A 1 326 ? 8.188 13.227 9.766 1 93.94 326 GLU A CA 1
ATOM 2519 C C . GLU A 1 326 ? 8.281 14.57 9.055 1 93.94 326 GLU A C 1
ATOM 2521 O O . GLU A 1 326 ? 7.781 14.727 7.941 1 93.94 326 GLU A O 1
ATOM 2526 N N . GLY A 1 327 ? 8.867 15.562 9.781 1 95.5 327 GLY A N 1
ATOM 2527 C CA . GLY A 1 327 ? 8.969 16.891 9.211 1 95.5 327 GLY A CA 1
ATOM 2528 C C . GLY A 1 327 ? 7.664 17.656 9.258 1 95.5 327 GLY A C 1
ATOM 2529 O O . GLY A 1 327 ? 7.414 18.516 8.406 1 95.5 327 GLY A O 1
ATOM 2530 N N . TYR A 1 328 ? 6.859 17.344 10.188 1 96.62 328 TYR A N 1
ATOM 2531 C CA . TYR A 1 328 ? 5.512 17.891 10.305 1 96.62 328 TYR A CA 1
ATOM 2532 C C . TYR A 1 328 ? 5.527 19.406 10.227 1 96.62 328 TYR A C 1
ATOM 2534 O O . TYR A 1 328 ? 4.809 20 9.414 1 96.62 328 TYR A O 1
ATOM 2542 N N . PHE A 1 329 ? 6.387 20.094 10.992 1 97.88 329 PHE A N 1
ATOM 2543 C CA . PHE A 1 329 ? 6.395 21.547 11.039 1 97.88 329 PHE A CA 1
ATOM 2544 C C . PHE A 1 329 ? 7.016 22.125 9.773 1 97.88 329 PHE A C 1
ATOM 2546 O O . PHE A 1 329 ? 6.637 23.203 9.32 1 97.88 329 PHE A O 1
ATOM 2553 N N . ASP A 1 330 ? 7.941 21.391 9.133 1 98.12 330 ASP A N 1
ATOM 2554 C CA . ASP A 1 330 ? 8.43 21.797 7.824 1 98.12 330 ASP A CA 1
ATOM 2555 C C . ASP A 1 330 ? 7.309 21.781 6.789 1 98.12 330 ASP A C 1
ATOM 2557 O O . ASP A 1 330 ? 7.23 22.672 5.934 1 98.12 330 ASP A O 1
ATOM 2561 N N . GLY A 1 331 ? 6.445 20.766 6.906 1 97.19 331 GLY A N 1
ATOM 2562 C CA . GLY A 1 331 ? 5.273 20.734 6.043 1 97.19 331 GLY A CA 1
ATOM 2563 C C . GLY A 1 331 ? 4.375 21.938 6.203 1 97.19 331 GLY A C 1
ATOM 2564 O O . GLY A 1 331 ? 3.908 22.5 5.211 1 97.19 331 GLY A O 1
ATOM 2565 N N . GLY A 1 332 ? 4.141 22.312 7.422 1 97.81 332 GLY A N 1
ATOM 2566 C CA . GLY A 1 332 ? 3.367 23.516 7.672 1 97.81 332 GLY A CA 1
ATOM 2567 C C . GLY A 1 332 ? 4.047 24.766 7.176 1 97.81 332 GLY A C 1
ATOM 2568 O O . GLY A 1 332 ? 3.381 25.703 6.73 1 97.81 332 GLY A O 1
ATOM 2569 N N . ALA A 1 333 ? 5.371 24.812 7.25 1 98.38 333 ALA A N 1
ATOM 2570 C CA . ALA A 1 333 ? 6.133 25.969 6.773 1 98.38 333 ALA A CA 1
ATOM 2571 C C . ALA A 1 333 ? 5.988 26.141 5.262 1 98.38 333 ALA A C 1
ATOM 2573 O O . ALA A 1 333 ? 6.07 27.25 4.742 1 98.38 333 ALA A O 1
ATOM 2574 N N . ASP A 1 334 ? 5.742 25.047 4.566 1 98.25 334 ASP A N 1
ATOM 2575 C CA . ASP A 1 334 ? 5.461 25.156 3.139 1 98.25 334 ASP A CA 1
ATOM 2576 C C . ASP A 1 334 ? 4.191 25.953 2.887 1 98.25 334 ASP A C 1
ATOM 2578 O O . ASP A 1 334 ? 4.098 26.688 1.895 1 98.25 334 ASP A O 1
ATOM 2582 N N . VAL A 1 335 ? 3.209 25.812 3.752 1 97.94 335 VAL A N 1
ATOM 2583 C CA . VAL A 1 335 ? 1.986 26.609 3.645 1 97.94 335 VAL A CA 1
ATOM 2584 C C . VAL A 1 335 ? 2.295 28.078 3.93 1 97.94 335 VAL A C 1
ATOM 2586 O O . VAL A 1 335 ? 1.786 28.969 3.246 1 97.94 335 VAL A O 1
ATOM 2589 N N . LEU A 1 336 ? 3.182 28.312 4.891 1 98 336 LEU A N 1
ATOM 2590 C CA . LEU A 1 336 ? 3.619 29.672 5.211 1 98 336 LEU A CA 1
ATOM 2591 C C . LEU A 1 336 ? 4.316 30.312 4.02 1 98 336 LEU A C 1
ATOM 2593 O O . LEU A 1 336 ? 4.098 31.5 3.732 1 98 336 LEU A O 1
ATOM 2597 N N . ILE A 1 337 ? 5.113 29.516 3.369 1 97.75 337 ILE A N 1
ATOM 2598 C CA . ILE A 1 337 ? 5.84 30 2.199 1 97.75 337 ILE A CA 1
ATOM 2599 C C . ILE A 1 337 ? 4.855 30.328 1.078 1 97.75 337 ILE A C 1
ATOM 2601 O O . ILE A 1 337 ? 4.949 31.391 0.451 1 97.75 337 ILE A O 1
ATOM 2605 N N . ALA A 1 338 ? 3.934 29.453 0.861 1 97.06 338 ALA A N 1
ATOM 2606 C CA . ALA A 1 338 ? 2.902 29.703 -0.141 1 97.06 338 ALA A CA 1
ATOM 2607 C C . ALA A 1 338 ? 2.094 30.953 0.211 1 97.06 338 ALA A C 1
ATOM 2609 O O . ALA A 1 338 ? 1.668 31.688 -0.677 1 97.06 338 ALA A O 1
ATOM 2610 N N . GLN A 1 339 ? 1.875 31.172 1.474 1 96.12 339 GLN A N 1
ATOM 2611 C CA . GLN A 1 339 ? 1.162 32.344 1.985 1 96.12 339 GLN A CA 1
ATOM 2612 C C . GLN A 1 339 ? 1.868 33.625 1.592 1 96.12 339 GLN A C 1
ATOM 2614 O O . GLN A 1 339 ? 1.22 34.594 1.205 1 96.12 339 GLN A O 1
ATOM 2619 N N . ALA A 1 340 ? 3.158 33.625 1.679 1 95.56 340 ALA A N 1
ATOM 2620 C CA . ALA A 1 340 ? 3.951 34.812 1.325 1 95.56 340 ALA A CA 1
ATOM 2621 C C . ALA A 1 340 ? 3.732 35.188 -0.133 1 95.56 340 ALA A C 1
ATOM 2623 O O . ALA A 1 340 ? 3.52 36.375 -0.442 1 95.56 340 ALA A O 1
ATOM 2624 N N . ASP A 1 341 ? 3.799 34.188 -0.959 1 93.69 341 ASP A N 1
ATOM 2625 C CA . ASP A 1 341 ? 3.623 34.438 -2.387 1 93.69 341 ASP A CA 1
ATOM 2626 C C . ASP A 1 341 ? 2.232 35 -2.68 1 93.69 341 ASP A C 1
ATOM 2628 O O . ASP A 1 341 ? 2.086 35.938 -3.48 1 93.69 341 ASP A O 1
ATOM 2632 N N . ARG A 1 342 ? 1.286 34.5 -2.053 1 94.31 342 ARG A N 1
ATOM 2633 C CA . ARG A 1 342 ? -0.097 34.938 -2.242 1 94.31 342 ARG A CA 1
ATOM 2634 C C . ARG A 1 342 ? -0.303 36.375 -1.756 1 94.31 342 ARG A C 1
ATOM 2636 O O . ARG A 1 342 ? -0.91 37.188 -2.453 1 94.31 342 ARG A O 1
ATOM 2643 N N . LEU A 1 343 ? 0.253 36.656 -0.635 1 94.19 343 LEU A N 1
ATOM 2644 C CA . LEU A 1 343 ? 0.089 37.969 -0.024 1 94.19 343 LEU A CA 1
ATOM 2645 C C . LEU A 1 343 ? 0.836 39.031 -0.818 1 94.19 343 LEU A C 1
ATOM 2647 O O . LEU A 1 343 ? 0.329 40.156 -1.01 1 94.19 343 LEU A O 1
ATOM 2651 N N . LYS A 1 344 ? 1.916 38.688 -1.25 1 92.81 344 LYS A N 1
ATOM 2652 C CA . LYS A 1 344 ? 2.707 39.594 -2.062 1 92.81 344 LYS A CA 1
ATOM 2653 C C . LYS A 1 344 ? 1.998 39.938 -3.373 1 92.81 344 LYS A C 1
ATOM 2655 O O . LYS A 1 344 ? 2.143 41.031 -3.908 1 92.81 344 LYS A O 1
ATOM 2660 N N . ALA A 1 345 ? 1.279 39 -3.818 1 93.19 345 ALA A N 1
ATOM 2661 C CA . ALA A 1 345 ? 0.532 39.188 -5.059 1 93.19 345 ALA A CA 1
ATOM 2662 C C . ALA A 1 345 ? -0.777 39.938 -4.805 1 93.19 345 ALA A C 1
ATOM 2664 O O . ALA A 1 345 ? -1.563 40.156 -5.727 1 93.19 345 ALA A O 1
ATOM 2665 N N . GLY A 1 346 ? -1.068 40.188 -3.57 1 92.44 346 GLY A N 1
ATOM 2666 C CA . GLY A 1 346 ? -2.26 40.938 -3.223 1 92.44 346 GLY A CA 1
ATOM 2667 C C . GLY A 1 346 ? -3.51 40.094 -3.146 1 92.44 346 GLY A C 1
ATOM 2668 O O . GLY A 1 346 ? -4.629 40.594 -3.201 1 92.44 346 GLY A O 1
ATOM 2669 N N . LYS A 1 347 ? -3.221 38.812 -3.121 1 93.44 347 LYS A N 1
ATOM 2670 C CA . LYS A 1 347 ? -4.352 37.906 -3.039 1 93.44 347 LYS A CA 1
ATOM 2671 C C . LYS A 1 347 ? -4.758 37.656 -1.589 1 93.44 347 LYS A C 1
ATOM 2673 O O . LYS A 1 347 ? -3.99 37.938 -0.667 1 93.44 347 LYS A O 1
ATOM 2678 N N . ASP A 1 348 ? -5.977 37.156 -1.396 1 92.81 348 ASP A N 1
ATOM 2679 C CA . ASP A 1 348 ? -6.453 36.812 -0.061 1 92.81 348 ASP A CA 1
ATOM 2680 C C . ASP A 1 348 ? -5.625 35.656 0.537 1 92.81 348 ASP A C 1
ATOM 2682 O O . ASP A 1 348 ? -5.121 34.812 -0.192 1 92.81 348 ASP A O 1
ATOM 2686 N N . PRO A 1 349 ? -5.543 35.719 1.874 1 95.25 349 PRO A N 1
ATOM 2687 C CA . PRO A 1 349 ? -4.777 34.625 2.514 1 95.25 349 PRO A CA 1
ATOM 2688 C C . PRO A 1 349 ? -5.348 33.25 2.219 1 95.25 349 PRO A C 1
ATOM 2690 O O . PRO A 1 349 ? -6.551 33.094 1.979 1 95.25 349 PRO A O 1
ATOM 2693 N N . LEU A 1 350 ? -4.469 32.281 2.312 1 94.31 350 LEU A N 1
ATOM 2694 C CA . LEU A 1 350 ? -4.816 30.875 2.115 1 94.31 350 LEU A CA 1
ATOM 2695 C C . LEU A 1 350 ? -5.41 30.281 3.385 1 94.31 350 LEU A C 1
ATOM 2697 O O . LEU A 1 350 ? -4.941 30.562 4.488 1 94.31 350 LEU A O 1
ATOM 2701 N N . ASN A 1 351 ? -6.43 29.391 3.248 1 95.69 351 ASN A N 1
ATOM 2702 C CA . ASN A 1 351 ? -6.926 28.516 4.309 1 95.69 351 ASN A CA 1
ATOM 2703 C C . ASN A 1 351 ? -7.453 29.312 5.492 1 95.69 351 ASN A C 1
ATOM 2705 O O . ASN A 1 351 ? -7.195 28.984 6.648 1 95.69 351 ASN A O 1
ATOM 2709 N N . VAL A 1 352 ? -8.086 30.453 5.199 1 95.62 352 VAL A N 1
ATOM 2710 C CA . VAL A 1 352 ? -8.68 31.219 6.281 1 95.62 352 VAL A CA 1
ATOM 2711 C C . VAL A 1 352 ? -9.766 30.406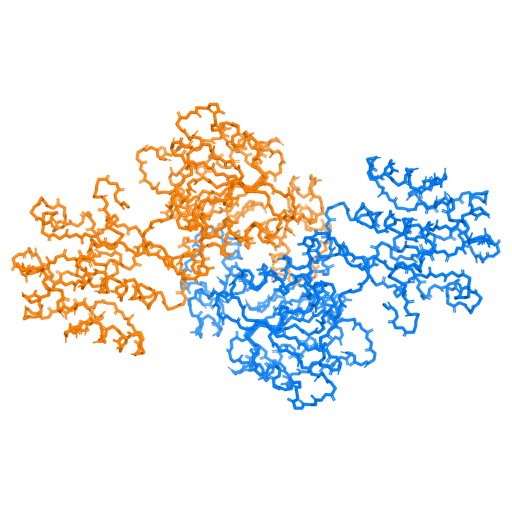 6.969 1 95.62 352 VAL A C 1
ATOM 2713 O O . VAL A 1 352 ? -10.625 29.828 6.305 1 95.62 352 VAL A O 1
ATOM 2716 N N . VAL A 1 353 ? -9.688 30.328 8.273 1 93.25 353 VAL A N 1
ATOM 2717 C CA . VAL A 1 353 ? -10.617 29.531 9.062 1 93.25 353 VAL A CA 1
ATOM 2718 C C . VAL A 1 353 ? -11.859 30.359 9.391 1 93.25 353 VAL A C 1
ATOM 2720 O O . VAL A 1 353 ? -11.75 31.547 9.719 1 93.25 353 VAL A O 1
ATOM 2723 N N . ASP A 1 354 ? -12.977 29.812 9.195 1 85.5 354 ASP A N 1
ATOM 2724 C CA . ASP A 1 354 ? -14.211 30.391 9.711 1 85.5 354 ASP A CA 1
ATOM 2725 C C . ASP A 1 354 ? -14.344 30.156 11.211 1 85.5 354 ASP A C 1
ATOM 2727 O O . ASP A 1 354 ? -14.562 29.016 11.648 1 85.5 354 ASP A O 1
ATOM 2731 N N . PRO A 1 355 ? -14.273 31.172 11.961 1 80.5 355 PRO A N 1
ATOM 2732 C CA . PRO A 1 355 ? -14.289 31 13.414 1 80.5 355 PRO A CA 1
ATOM 2733 C C . PRO A 1 355 ? -15.555 30.297 13.914 1 80.5 355 PRO A C 1
ATOM 2735 O O . PRO A 1 355 ? -15.531 29.656 14.969 1 80.5 355 PRO A O 1
ATOM 2738 N N . SER A 1 356 ? -16.641 30.469 13.18 1 74.25 356 SER A N 1
ATOM 2739 C CA . SER A 1 356 ? -17.891 29.828 13.586 1 74.25 356 SER A CA 1
ATOM 2740 C C . SER A 1 356 ? -17.844 28.312 13.336 1 74.25 356 SER A C 1
ATOM 2742 O O . SER A 1 356 ? -18.578 27.562 13.969 1 74.25 356 SER A O 1
ATOM 2744 N N . LYS A 1 357 ? -16.953 27.953 12.477 1 73.31 357 LYS A N 1
ATOM 2745 C CA . LYS A 1 357 ? -16.891 26.531 12.109 1 73.31 357 LYS A CA 1
ATOM 2746 C C . LYS A 1 357 ? -15.633 25.875 12.688 1 73.31 357 LYS A C 1
ATOM 2748 O O . LYS A 1 357 ? -15.609 24.672 12.906 1 73.31 357 LYS A O 1
ATOM 2753 N N . GLY A 1 358 ? -14.695 26.625 12.938 1 69.81 358 GLY A N 1
ATOM 2754 C CA . GLY A 1 358 ? -13.461 26.141 13.539 1 69.81 358 GLY A CA 1
ATOM 2755 C C . GLY A 1 358 ? -12.555 25.438 12.562 1 69.81 358 GLY A C 1
ATOM 2756 O O . GLY A 1 358 ? -11.625 24.734 12.961 1 69.81 358 GLY A O 1
ATOM 2757 N N . TYR A 1 359 ? -13.031 25.422 11.281 1 73.62 359 TYR A N 1
ATOM 2758 C CA . TYR A 1 359 ? -12.172 24.859 10.25 1 73.62 359 TYR A CA 1
ATOM 2759 C C . TYR A 1 359 ? -12.305 25.625 8.945 1 73.62 359 TYR A C 1
ATOM 2761 O O . TYR A 1 359 ? -13.281 26.359 8.742 1 73.62 359 TYR A O 1
ATOM 2769 N N . MET B 1 1 ? -3.979 -29.422 -39.562 1 39.25 1 MET B N 1
ATOM 2770 C CA . MET B 1 1 ? -5.164 -28.781 -38.969 1 39.25 1 MET B CA 1
ATOM 2771 C C . MET B 1 1 ? -4.867 -28.203 -37.594 1 39.25 1 MET B C 1
ATOM 2773 O O . MET B 1 1 ? -4.133 -28.812 -36.812 1 39.25 1 MET B O 1
ATOM 2777 N N . SER B 1 2 ? -4.922 -26.906 -37.438 1 49.84 2 SER B N 1
ATOM 2778 C CA . SER B 1 2 ? -4.602 -26.266 -36.156 1 49.84 2 SER B CA 1
ATOM 2779 C C . SER B 1 2 ? -5.176 -27.047 -34.969 1 49.84 2 SER B C 1
ATOM 2781 O O . SER B 1 2 ? -6.305 -27.547 -35.062 1 49.84 2 SER B O 1
ATOM 2783 N N . PRO B 1 3 ? -4.273 -27.516 -34.094 1 62.53 3 PRO B N 1
ATOM 2784 C CA . PRO B 1 3 ? -4.82 -28.328 -33 1 62.53 3 PRO B CA 1
ATOM 2785 C C . PRO B 1 3 ? -6.125 -27.75 -32.438 1 62.53 3 PRO B C 1
ATOM 2787 O O . PRO B 1 3 ? -6.289 -26.531 -32.375 1 62.53 3 PRO B O 1
ATOM 2790 N N . THR B 1 4 ? -7.164 -28.469 -32.594 1 79.94 4 THR B N 1
ATOM 2791 C CA . THR B 1 4 ? -8.469 -28.062 -32.062 1 79.94 4 THR B CA 1
ATOM 2792 C C . THR B 1 4 ? -8.523 -28.234 -30.547 1 79.94 4 THR B C 1
ATOM 2794 O O . THR B 1 4 ? -8.031 -29.219 -30 1 79.94 4 THR B O 1
ATOM 2797 N N . TYR B 1 5 ? -8.617 -27.172 -29.797 1 90 5 TYR B N 1
ATOM 2798 C CA . TYR B 1 5 ? -8.75 -27.141 -28.344 1 90 5 TYR B CA 1
ATOM 2799 C C . TYR B 1 5 ? -10.211 -27.094 -27.938 1 90 5 TYR B C 1
ATOM 2801 O O . TYR B 1 5 ? -10.617 -26.203 -27.172 1 90 5 TYR B O 1
ATOM 2809 N N . GLU B 1 6 ? -10.953 -28.125 -28.266 1 91.81 6 GLU B N 1
ATOM 2810 C CA . GLU B 1 6 ? -12.414 -28.109 -28.125 1 91.81 6 GLU B CA 1
ATOM 2811 C C . GLU B 1 6 ? -12.852 -28.609 -26.75 1 91.81 6 GLU B C 1
ATOM 2813 O O . GLU B 1 6 ? -13.859 -28.141 -26.219 1 91.81 6 GLU B O 1
ATOM 2818 N N . HIS B 1 7 ? -12.117 -29.547 -26.188 1 96.81 7 HIS B N 1
ATOM 2819 C CA . HIS B 1 7 ? -12.523 -30.203 -24.953 1 96.81 7 HIS B CA 1
ATOM 2820 C C . HIS B 1 7 ? -11.633 -29.797 -23.781 1 96.81 7 HIS B C 1
ATOM 2822 O O . HIS B 1 7 ? -10.445 -30.141 -23.75 1 96.81 7 HIS B O 1
ATOM 2828 N N . ALA B 1 8 ? -12.242 -29.094 -22.844 1 98.12 8 ALA B N 1
ATOM 2829 C CA . ALA B 1 8 ? -11.523 -28.656 -21.641 1 98.12 8 ALA B CA 1
ATOM 2830 C C . ALA B 1 8 ? -11.977 -29.453 -20.422 1 98.12 8 ALA B C 1
ATOM 2832 O O . ALA B 1 8 ? -13.172 -29.688 -20.234 1 98.12 8 ALA B O 1
ATOM 2833 N N . VAL B 1 9 ? -11.016 -29.891 -19.625 1 98.75 9 VAL B N 1
ATOM 2834 C CA . VAL B 1 9 ? -11.305 -30.516 -18.344 1 98.75 9 VAL B CA 1
ATOM 2835 C C . VAL B 1 9 ? -10.914 -29.594 -17.203 1 98.75 9 VAL B C 1
ATOM 2837 O O . VAL B 1 9 ? -9.766 -29.156 -17.109 1 98.75 9 VAL B O 1
ATOM 2840 N N . VAL B 1 10 ? -11.828 -29.25 -16.344 1 98.81 10 VAL B N 1
ATOM 2841 C CA . VAL B 1 10 ? -11.609 -28.375 -15.203 1 98.81 10 VAL B CA 1
ATOM 2842 C C . VAL B 1 10 ? -11.656 -29.203 -13.914 1 98.81 10 VAL B C 1
ATOM 2844 O O . VAL B 1 10 ? -12.672 -29.797 -13.586 1 98.81 10 VAL B O 1
ATOM 2847 N N . THR B 1 11 ? -10.531 -29.156 -13.109 1 98.69 11 THR B N 1
ATOM 2848 C CA . THR B 1 11 ? -10.453 -30.031 -11.945 1 98.69 11 THR B CA 1
ATOM 2849 C C . THR B 1 11 ? -10.359 -29.203 -10.664 1 98.69 11 THR B C 1
ATOM 2851 O O . THR B 1 11 ? -9.852 -29.688 -9.648 1 98.69 11 THR B O 1
ATOM 2854 N N . VAL B 1 12 ? -10.703 -27.938 -10.68 1 98.31 12 VAL B N 1
ATOM 2855 C CA . VAL B 1 12 ? -10.789 -27.062 -9.516 1 98.31 12 VAL B CA 1
ATOM 2856 C C . VAL B 1 12 ? -12.203 -26.484 -9.406 1 98.31 12 VAL B C 1
ATOM 2858 O O . VAL B 1 12 ? -12.945 -26.453 -10.391 1 98.31 12 VAL B O 1
ATOM 2861 N N . ALA B 1 13 ? -12.562 -26.062 -8.227 1 97.75 13 ALA B N 1
ATOM 2862 C CA . ALA B 1 13 ? -13.906 -25.531 -8.008 1 97.75 13 ALA B CA 1
ATOM 2863 C C . ALA B 1 13 ? -14.031 -24.109 -8.57 1 97.75 13 ALA B C 1
ATOM 2865 O O . ALA B 1 13 ? -13.203 -23.25 -8.281 1 97.75 13 ALA B O 1
ATOM 2866 N N . LEU B 1 14 ? -15.078 -23.875 -9.391 1 98.25 14 LEU B N 1
ATOM 2867 C CA . LEU B 1 14 ? -15.422 -22.562 -9.93 1 98.25 14 LEU B CA 1
ATOM 2868 C C . LEU B 1 14 ? -16.797 -22.125 -9.445 1 98.25 14 LEU B C 1
ATOM 2870 O O . LEU B 1 14 ? -17.641 -22.969 -9.125 1 98.25 14 LEU B O 1
ATOM 2874 N N . SER B 1 15 ? -16.938 -20.891 -9.352 1 97.56 15 SER B N 1
ATOM 2875 C CA . SER B 1 15 ? -18.312 -20.406 -9.188 1 97.56 15 SER B CA 1
ATOM 2876 C C . SER B 1 15 ? -19.172 -20.797 -10.375 1 97.56 15 SER B C 1
ATOM 2878 O O . SER B 1 15 ? -18.672 -21.047 -11.469 1 97.56 15 SER B O 1
ATOM 2880 N N . ASP B 1 16 ? -20.5 -20.797 -10.125 1 98.12 16 ASP B N 1
ATOM 2881 C CA . ASP B 1 16 ? -21.438 -21.125 -11.203 1 98.12 16 ASP B CA 1
ATOM 2882 C C . ASP B 1 16 ? -21.312 -20.141 -12.367 1 98.12 16 ASP B C 1
ATOM 2884 O O . ASP B 1 16 ? -21.312 -20.531 -13.531 1 98.12 16 ASP B O 1
ATOM 2888 N N . GLU B 1 17 ? -21.141 -18.953 -12.008 1 98.19 17 GLU B N 1
ATOM 2889 C CA . GLU B 1 17 ? -21.031 -17.922 -13.023 1 98.19 17 GLU B CA 1
ATOM 2890 C C . GLU B 1 17 ? -19.766 -18.094 -13.859 1 98.19 17 GLU B C 1
ATOM 2892 O O . GLU B 1 17 ? -19.812 -17.984 -15.094 1 98.19 17 GLU B O 1
ATOM 2897 N N . LYS B 1 18 ? -18.672 -18.344 -13.266 1 98.38 18 LYS B N 1
ATOM 2898 C CA . LYS B 1 18 ? -17.422 -18.484 -13.984 1 98.38 18 LYS B CA 1
ATOM 2899 C C . LYS B 1 18 ? -17.422 -19.75 -14.852 1 98.38 18 LYS B C 1
ATOM 2901 O O . LYS B 1 18 ? -16.891 -19.734 -15.969 1 98.38 18 LYS B O 1
ATOM 2906 N N . LEU B 1 19 ? -17.953 -20.812 -14.32 1 98.56 19 LEU B N 1
ATOM 2907 C CA . LEU B 1 19 ? -18.062 -22.047 -15.094 1 98.56 19 LEU B CA 1
ATOM 2908 C C . LEU B 1 19 ? -18.859 -21.812 -16.375 1 98.56 19 LEU B C 1
ATOM 2910 O O . LEU B 1 19 ? -18.484 -22.328 -17.438 1 98.56 19 LEU B O 1
ATOM 2914 N N . GLU B 1 20 ? -19.906 -21.047 -16.266 1 98.5 20 GLU B N 1
ATOM 2915 C CA . GLU B 1 20 ? -20.719 -20.734 -17.438 1 98.5 20 GLU B CA 1
ATOM 2916 C C . GLU B 1 20 ? -19.906 -19.938 -18.453 1 98.5 20 GLU B C 1
ATOM 2918 O O . GLU B 1 20 ? -20.109 -20.078 -19.672 1 98.5 20 GLU B O 1
ATOM 2923 N N . GLU B 1 21 ? -19.078 -19.047 -18 1 98.38 21 GLU B N 1
ATOM 2924 C CA . GLU B 1 21 ? -18.219 -18.281 -18.906 1 98.38 21 GLU B CA 1
ATOM 2925 C C . GLU B 1 21 ? -17.25 -19.203 -19.641 1 98.38 21 GLU B C 1
ATOM 2927 O O . GLU B 1 21 ? -17.016 -19.047 -20.844 1 98.38 21 GLU B O 1
ATOM 2932 N N . VAL B 1 22 ? -16.688 -20.125 -18.922 1 98.38 22 VAL B N 1
ATOM 2933 C CA . VAL B 1 22 ? -15.75 -21.062 -19.531 1 98.38 22 VAL B CA 1
ATOM 2934 C C . VAL B 1 22 ? -16.469 -21.891 -20.594 1 98.38 22 VAL B C 1
ATOM 2936 O O . VAL B 1 22 ? -15.922 -22.109 -21.672 1 98.38 22 VAL B O 1
ATOM 2939 N N . LYS B 1 23 ? -17.656 -22.297 -20.328 1 98 23 LYS B N 1
ATOM 2940 C CA . LYS B 1 23 ? -18.438 -23.141 -21.234 1 98 23 LYS B CA 1
ATOM 2941 C C . LYS B 1 23 ? -18.75 -22.406 -22.531 1 98 23 LYS B C 1
ATOM 2943 O O . LYS B 1 23 ? -18.984 -23.031 -23.562 1 98 23 LYS B O 1
ATOM 2948 N N . GLN B 1 24 ? -18.719 -21.094 -22.469 1 97.5 24 GLN B N 1
ATOM 2949 C CA . GLN B 1 24 ? -18.984 -20.297 -23.672 1 97.5 24 GLN B CA 1
ATOM 2950 C C . GLN B 1 24 ? -17.766 -20.281 -24.594 1 97.5 24 GLN B C 1
ATOM 2952 O O . GLN B 1 24 ? -17.875 -19.922 -25.766 1 97.5 24 GLN B O 1
ATOM 2957 N N . LYS B 1 25 ? -16.609 -20.672 -24.078 1 96.62 25 LYS B N 1
ATOM 2958 C CA . LYS B 1 25 ? -15.375 -20.5 -24.844 1 96.62 25 LYS B CA 1
ATOM 2959 C C . LYS B 1 25 ? -14.898 -21.828 -25.422 1 96.62 25 LYS B C 1
ATOM 2961 O O . LYS B 1 25 ? -14.148 -21.844 -26.391 1 96.62 25 LYS B O 1
ATOM 2966 N N . TYR B 1 26 ? -15.375 -22.938 -24.844 1 96.5 26 TYR B N 1
ATOM 2967 C CA . TYR B 1 26 ? -14.977 -24.266 -25.297 1 96.5 26 TYR B CA 1
ATOM 2968 C C . TYR B 1 26 ? -16.188 -25.078 -25.734 1 96.5 26 TYR B C 1
ATOM 2970 O O . TYR B 1 26 ? -17.266 -24.953 -25.141 1 96.5 26 TYR B O 1
ATOM 2978 N N . SER B 1 27 ? -15.977 -25.953 -26.75 1 95.69 27 SER B N 1
ATOM 2979 C CA . SER B 1 27 ? -17.094 -26.75 -27.25 1 95.69 27 SER B CA 1
ATOM 2980 C C . SER B 1 27 ? -17.641 -27.672 -26.172 1 95.69 27 SER B C 1
ATOM 2982 O O . SER B 1 27 ? -18.859 -27.859 -26.078 1 95.69 27 SER B O 1
ATOM 2984 N N . THR B 1 28 ? -16.781 -28.281 -25.422 1 97.38 28 THR B N 1
ATOM 2985 C CA . THR B 1 28 ? -17.156 -29.156 -24.328 1 97.38 28 THR B CA 1
ATOM 2986 C C . THR B 1 28 ? -16.297 -28.859 -23.094 1 97.38 28 THR B C 1
ATOM 2988 O O . THR B 1 28 ? -15.078 -28.75 -23.188 1 97.38 28 THR B O 1
ATOM 2991 N N . VAL B 1 29 ? -16.953 -28.703 -21.984 1 98.44 29 VAL B N 1
ATOM 2992 C CA . VAL B 1 29 ? -16.266 -28.531 -20.719 1 98.44 29 VAL B CA 1
ATOM 2993 C C . VAL B 1 29 ? -16.656 -29.641 -19.75 1 98.44 29 VAL B C 1
ATOM 2995 O O . VAL B 1 29 ? -17.828 -29.828 -19.438 1 98.44 29 VAL B O 1
ATOM 2998 N N . PHE B 1 30 ? -15.68 -30.438 -19.328 1 98.62 30 PHE B N 1
ATOM 2999 C CA . PHE B 1 30 ? -15.859 -31.453 -18.297 1 98.62 30 PHE B CA 1
ATOM 3000 C C . PHE B 1 30 ? -15.445 -30.922 -16.922 1 98.62 30 PHE B C 1
ATOM 3002 O O . PHE B 1 30 ? -14.281 -30.578 -16.719 1 98.62 30 PHE B O 1
ATOM 3009 N N . TYR B 1 31 ? -16.391 -30.828 -16.047 1 98.62 31 TYR B N 1
ATOM 3010 C CA . TYR B 1 31 ? -16.188 -30.203 -14.75 1 98.62 31 TYR B CA 1
ATOM 3011 C C 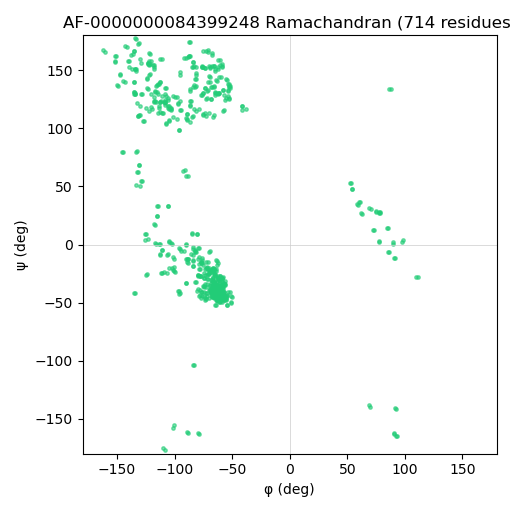. TYR B 1 31 ? -16.094 -31.25 -13.648 1 98.62 31 TYR B C 1
ATOM 3013 O O . TYR B 1 31 ? -17.094 -31.875 -13.297 1 98.62 31 TYR B O 1
ATOM 3021 N N . HIS B 1 32 ? -14.836 -31.484 -13.117 1 98.5 32 HIS B N 1
ATOM 3022 C CA . HIS B 1 32 ? -14.562 -32.5 -12.102 1 98.5 32 HIS B CA 1
ATOM 3023 C C . HIS B 1 32 ? -13.742 -31.906 -10.953 1 98.5 32 HIS B C 1
ATOM 3025 O O . HIS B 1 32 ? -12.617 -32.344 -10.711 1 98.5 32 HIS B O 1
ATOM 3031 N N . PRO B 1 33 ? -14.367 -30.984 -10.164 1 97.69 33 PRO B N 1
ATOM 3032 C CA . PRO B 1 33 ? -13.625 -30.328 -9.078 1 97.69 33 PRO B CA 1
ATOM 3033 C C . PRO B 1 33 ? -13.141 -31.312 -8.016 1 97.69 33 PRO B C 1
ATOM 3035 O O . PRO B 1 33 ? -12.258 -30.984 -7.223 1 97.69 33 PRO B O 1
ATOM 3038 N N . ASP B 1 34 ? -13.656 -32.5 -7.973 1 96.94 34 ASP B N 1
ATOM 3039 C CA . ASP B 1 34 ? -13.227 -33.531 -7.031 1 96.94 34 ASP B CA 1
ATOM 3040 C C . ASP B 1 34 ? -11.992 -34.281 -7.551 1 96.94 34 ASP B C 1
ATOM 3042 O O . ASP B 1 34 ? -11.477 -35.156 -6.887 1 96.94 34 ASP B O 1
ATOM 3046 N N . LYS B 1 35 ? -11.531 -33.969 -8.789 1 96.94 35 LYS B N 1
ATOM 3047 C CA . LYS B 1 35 ? -10.328 -34.5 -9.438 1 96.94 35 LYS B CA 1
ATOM 3048 C C . LYS B 1 35 ? -10.523 -35.938 -9.859 1 96.94 35 LYS B C 1
ATOM 3050 O O . LYS B 1 35 ? -9.555 -36.625 -10.18 1 96.94 35 LYS B O 1
ATOM 3055 N N . GLN B 1 36 ? -11.695 -36.438 -9.844 1 97.12 36 GLN B N 1
ATOM 3056 C CA . GLN B 1 36 ? -12.031 -37.75 -10.375 1 97.12 36 GLN B CA 1
ATOM 3057 C C . GLN B 1 36 ? -12.562 -37.656 -11.805 1 97.12 36 GLN B C 1
ATOM 3059 O O . GLN B 1 36 ? -13.758 -37.406 -12.016 1 97.12 36 GLN B O 1
ATOM 3064 N N . VAL B 1 37 ? -11.703 -37.906 -12.695 1 98.19 37 VAL B N 1
ATOM 3065 C CA . VAL B 1 37 ? -12.039 -37.719 -14.102 1 98.19 37 VAL B CA 1
ATOM 3066 C C . VAL B 1 37 ? -12.242 -39.094 -14.773 1 98.19 37 VAL B C 1
ATOM 3068 O O . VAL B 1 37 ? -11.336 -39.906 -14.781 1 98.19 37 VAL B O 1
ATOM 3071 N N . PRO B 1 38 ? -13.32 -39.344 -15.398 1 98.06 38 PRO B N 1
ATOM 3072 C CA . PRO B 1 38 ? -13.57 -40.594 -16.094 1 98.06 38 PRO B CA 1
ATOM 3073 C C . PRO B 1 38 ? -12.648 -40.812 -17.297 1 98.06 38 PRO B C 1
ATOM 3075 O O . PRO B 1 38 ? -12.273 -39.844 -17.953 1 98.06 38 PRO B O 1
ATOM 3078 N N . GLU B 1 39 ? -12.461 -42.031 -17.594 1 97.25 39 GLU B N 1
ATOM 3079 C CA . GLU B 1 39 ? -11.555 -42.406 -18.672 1 97.25 39 GLU B CA 1
ATOM 3080 C C . GLU B 1 39 ? -11.992 -41.812 -20 1 97.25 39 GLU B C 1
ATOM 3082 O O . GLU B 1 39 ? -11.164 -41.375 -20.797 1 97.25 39 GLU B O 1
ATOM 3087 N N . GLY B 1 40 ? -13.227 -41.844 -20.219 1 97.56 40 GLY B N 1
ATOM 3088 C CA . GLY B 1 40 ? -13.75 -41.25 -21.453 1 97.56 40 GLY B CA 1
ATOM 3089 C C . GLY B 1 40 ? -13.383 -39.812 -21.609 1 97.56 40 GLY B C 1
ATOM 3090 O O . GLY B 1 40 ? -13.148 -39.344 -22.734 1 97.56 40 GLY B O 1
ATOM 3091 N N . HIS B 1 41 ? -13.422 -39.062 -20.578 1 98.25 41 HIS B N 1
ATOM 3092 C CA . HIS B 1 41 ? -13.055 -37.656 -20.641 1 98.25 41 HIS B CA 1
ATOM 3093 C C . HIS B 1 41 ? -11.547 -37.5 -20.797 1 98.25 41 HIS B C 1
ATOM 3095 O O . HIS B 1 41 ? -11.094 -36.562 -21.469 1 98.25 41 HIS B O 1
ATOM 3101 N N . LEU B 1 42 ? -10.766 -38.406 -20.125 1 98.19 42 LEU B N 1
ATOM 3102 C CA . LEU B 1 42 ? -9.32 -38.375 -20.266 1 98.19 42 LEU B CA 1
ATOM 3103 C C . LEU B 1 42 ? -8.914 -38.469 -21.734 1 98.19 42 LEU B C 1
ATOM 3105 O O . LEU B 1 42 ? -8.062 -37.719 -22.203 1 98.19 42 LEU B O 1
ATOM 3109 N N . GLN B 1 43 ? -9.508 -39.312 -22.438 1 97.44 43 GLN B N 1
ATOM 3110 C CA . GLN B 1 43 ? -9.133 -39.656 -23.797 1 97.44 43 GLN B CA 1
ATOM 3111 C C . GLN B 1 43 ? -9.383 -38.531 -24.766 1 97.44 43 GLN B C 1
ATOM 3113 O O . GLN B 1 43 ? -8.703 -38.406 -25.781 1 97.44 43 GLN B O 1
ATOM 3118 N N . VAL B 1 44 ? -10.312 -37.625 -24.391 1 97 44 VAL B N 1
ATOM 3119 C CA . VAL B 1 44 ? -10.688 -36.625 -25.375 1 97 44 VAL B CA 1
ATOM 3120 C C . VAL B 1 44 ? -10.227 -35.25 -24.906 1 97 44 VAL B C 1
ATOM 3122 O O . VAL B 1 44 ? -10.445 -34.25 -25.578 1 97 44 VAL B O 1
ATOM 3125 N N . ALA B 1 45 ? -9.602 -35.125 -23.781 1 97.38 45 ALA B N 1
ATOM 3126 C CA . ALA B 1 45 ? -9.203 -33.844 -23.203 1 97.38 45 ALA B CA 1
ATOM 3127 C C . ALA B 1 45 ? -8.109 -33.188 -24.031 1 97.38 45 ALA B C 1
ATOM 3129 O O . ALA B 1 45 ? -7.051 -33.781 -24.266 1 97.38 45 ALA B O 1
ATOM 3130 N N . ASP B 1 46 ? -8.367 -31.938 -24.438 1 97.31 46 ASP B N 1
ATOM 3131 C CA . ASP B 1 46 ? -7.363 -31.172 -25.172 1 97.31 46 ASP B CA 1
ATOM 3132 C C . ASP B 1 46 ? -6.598 -30.25 -24.234 1 97.31 46 ASP B C 1
ATOM 3134 O O . ASP B 1 46 ? -5.391 -30.047 -24.391 1 97.31 46 ASP B O 1
ATOM 3138 N N . ILE B 1 47 ? -7.348 -29.672 -23.312 1 97.94 47 ILE B N 1
ATOM 3139 C CA . ILE B 1 47 ? -6.789 -28.688 -22.391 1 97.94 47 ILE B CA 1
ATOM 3140 C C . ILE B 1 47 ? -7.293 -28.984 -20.969 1 97.94 47 ILE B C 1
ATOM 3142 O O . ILE B 1 47 ? -8.453 -29.344 -20.781 1 97.94 47 ILE B O 1
ATOM 3146 N N . TRP B 1 48 ? -6.383 -28.828 -20 1 98.25 48 TRP B N 1
ATOM 3147 C CA . TRP B 1 48 ? -6.703 -28.984 -18.594 1 98.25 48 TRP B CA 1
ATOM 3148 C C . TRP B 1 48 ? -6.59 -27.656 -17.844 1 98.25 48 TRP B C 1
ATOM 3150 O O . TRP B 1 48 ? -5.668 -26.875 -18.094 1 98.25 48 TRP B O 1
ATOM 3160 N N . TYR B 1 49 ? -7.516 -27.406 -16.984 1 98.56 49 TYR B N 1
ATOM 3161 C CA . TYR B 1 49 ? -7.359 -26.375 -15.961 1 98.56 49 TYR B CA 1
ATOM 3162 C C . TYR B 1 49 ? -7.289 -26.984 -14.57 1 98.56 49 TYR B C 1
ATOM 3164 O O . TYR B 1 49 ? -8.258 -27.578 -14.094 1 98.56 49 TYR B O 1
ATOM 3172 N N . THR B 1 50 ? -6.109 -26.844 -13.945 1 98.38 50 THR B N 1
ATOM 3173 C CA . THR B 1 50 ? -5.836 -27.547 -12.695 1 98.38 50 THR B CA 1
ATOM 3174 C C . THR B 1 50 ? -5.258 -26.578 -11.656 1 98.38 50 THR B C 1
ATOM 3176 O O . THR B 1 50 ? -5.059 -25.406 -11.938 1 98.38 50 THR B O 1
ATOM 3179 N N . ASP B 1 51 ? -5.109 -27.047 -10.43 1 96.81 51 ASP B N 1
ATOM 3180 C CA . ASP B 1 51 ? -4.41 -26.266 -9.414 1 96.81 51 ASP B CA 1
ATOM 3181 C C . ASP B 1 51 ? -2.896 -26.359 -9.594 1 96.81 51 ASP B C 1
ATOM 3183 O O . ASP B 1 51 ? -2.414 -26.719 -10.672 1 96.81 51 ASP B O 1
ATOM 3187 N N . TRP B 1 52 ? -2.135 -26.016 -8.602 1 93.5 52 TRP B N 1
ATOM 3188 C CA . TRP B 1 52 ? -0.684 -25.891 -8.68 1 93.5 52 TRP B CA 1
ATOM 3189 C C . TRP B 1 52 ? -0.017 -27.25 -8.805 1 93.5 52 TRP B C 1
ATOM 3191 O O . TRP B 1 52 ? 1.147 -27.344 -9.203 1 93.5 52 TRP B O 1
ATOM 3201 N N . ALA B 1 53 ? -0.699 -28.344 -8.531 1 93.5 53 ALA B N 1
ATOM 3202 C CA . ALA B 1 53 ? -0.12 -29.688 -8.508 1 93.5 53 ALA B CA 1
ATOM 3203 C C . ALA B 1 53 ? -0.079 -30.281 -9.914 1 93.5 53 ALA B C 1
ATOM 3205 O O . ALA B 1 53 ? 0.659 -31.234 -10.164 1 93.5 53 ALA B O 1
ATOM 3206 N N . GLY B 1 54 ? -0.861 -29.719 -10.797 1 95.88 54 GLY B N 1
ATOM 3207 C CA . GLY B 1 54 ? -0.887 -30.219 -12.156 1 95.88 54 GLY B CA 1
ATOM 3208 C C . GLY B 1 54 ? -1.956 -31.266 -12.391 1 95.88 54 GLY B C 1
ATOM 3209 O O . GLY B 1 54 ? -3.078 -31.141 -11.898 1 95.88 54 GLY B O 1
ATOM 3210 N N . LEU B 1 55 ? -1.591 -32.312 -13.211 1 96.56 55 LEU B N 1
ATOM 3211 C CA . LEU B 1 55 ? -2.555 -33.344 -13.57 1 96.56 55 LEU B CA 1
ATOM 3212 C C . LEU B 1 55 ? -3.018 -34.125 -12.344 1 96.56 55 LEU B C 1
ATOM 3214 O O . LEU B 1 55 ? -2.219 -34.406 -11.453 1 96.56 55 LEU B O 1
ATOM 3218 N N . PRO B 1 56 ? -4.273 -34.438 -12.297 1 96.25 56 PRO B N 1
ATOM 3219 C CA . PRO B 1 56 ? -4.762 -35.156 -11.133 1 96.25 56 PRO B CA 1
ATOM 3220 C C . PRO B 1 56 ? -4.191 -36.594 -11.055 1 96.25 56 PRO B C 1
ATOM 3222 O O . PRO B 1 56 ? -3.725 -37.125 -12.055 1 96.25 56 PRO B O 1
ATOM 3225 N N . PRO B 1 57 ? -4.27 -37.219 -9.93 1 94.06 57 PRO B N 1
ATOM 3226 C CA . PRO B 1 57 ? -3.643 -38.5 -9.68 1 94.06 57 PRO B CA 1
ATOM 3227 C C . PRO B 1 57 ? -4.207 -39.625 -10.562 1 94.06 57 PRO B C 1
ATOM 3229 O O . PRO B 1 57 ? -3.549 -40.625 -10.773 1 94.06 57 PRO B O 1
ATOM 3232 N N . CYS B 1 58 ? -5.371 -39.406 -11.047 1 94.94 58 CYS B N 1
ATOM 3233 C CA . CYS B 1 58 ? -5.984 -40.469 -11.859 1 94.94 58 CYS B CA 1
ATOM 3234 C C . CYS B 1 58 ? -5.289 -40.594 -13.211 1 94.94 58 CYS B C 1
ATOM 3236 O O . CYS B 1 58 ? -5.473 -41.562 -13.922 1 94.94 58 CYS B O 1
ATOM 3238 N N . VAL B 1 59 ? -4.613 -39.562 -13.57 1 96.75 59 VAL B N 1
ATOM 3239 C CA . VAL B 1 59 ? -3.801 -39.656 -14.781 1 96.75 59 VAL B CA 1
ATOM 3240 C C . VAL B 1 59 ? -2.467 -40.312 -14.453 1 96.75 59 VAL B C 1
ATOM 3242 O O . VAL B 1 59 ? -1.594 -39.719 -13.836 1 96.75 59 VAL B O 1
ATOM 3245 N N . LYS B 1 60 ? -2.205 -41.438 -15.016 1 93.56 60 LYS B N 1
ATOM 3246 C CA . LYS B 1 60 ? -1.042 -42.25 -14.641 1 93.56 60 LYS B CA 1
ATOM 3247 C C . LYS B 1 60 ? -0.017 -42.281 -15.773 1 93.56 60 LYS B C 1
ATOM 3249 O O . LYS B 1 60 ? 1.158 -42.562 -15.539 1 93.56 60 LYS B O 1
ATOM 3254 N N . SER B 1 61 ? -0.503 -42.062 -16.938 1 94.69 61 SER B N 1
ATOM 3255 C CA . SER B 1 61 ? 0.389 -42.094 -18.094 1 94.69 61 SER B CA 1
ATOM 3256 C C . SER B 1 61 ? -0.124 -41.188 -19.203 1 94.69 61 SER B C 1
ATOM 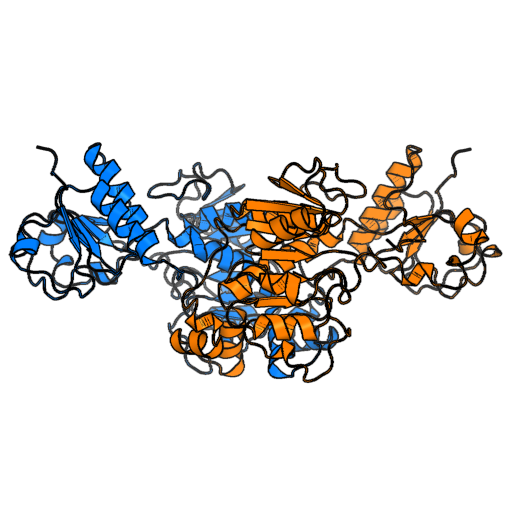3258 O O . SER B 1 61 ? -1.306 -40.812 -19.219 1 94.69 61 SER B O 1
ATOM 3260 N N . LEU B 1 62 ? 0.682 -40.844 -20.109 1 96.06 62 LEU B N 1
ATOM 3261 C CA . LEU B 1 62 ? 0.35 -40 -21.234 1 96.06 62 LEU B CA 1
ATOM 3262 C C . LEU B 1 62 ? -0.634 -40.688 -22.172 1 96.06 62 LEU B C 1
ATOM 3264 O O . LEU B 1 62 ? -1.42 -40 -22.859 1 96.06 62 LEU B O 1
ATOM 3268 N N . ASP B 1 63 ? -0.557 -41.969 -22.172 1 95.75 63 ASP B N 1
ATOM 3269 C CA . ASP B 1 63 ? -1.438 -42.75 -23.047 1 95.75 63 ASP B CA 1
ATOM 3270 C C . ASP B 1 63 ? -2.904 -42.531 -22.672 1 95.75 63 ASP B C 1
ATOM 3272 O O . ASP B 1 63 ? -3.789 -42.656 -23.516 1 95.75 63 ASP B O 1
ATOM 3276 N N . GLN B 1 64 ? -3.113 -42.25 -21.438 1 97.06 64 GLN B N 1
ATOM 3277 C CA . GLN B 1 64 ? -4.473 -42 -20.969 1 97.06 64 GLN B CA 1
ATOM 3278 C C . GLN B 1 64 ? -5.027 -40.688 -21.5 1 97.06 64 GLN B C 1
ATOM 3280 O O . GLN B 1 64 ? -6.238 -40.469 -21.5 1 97.06 64 GLN B O 1
ATOM 3285 N N . ILE B 1 65 ? -4.137 -39.781 -21.922 1 97.44 65 ILE B N 1
ATOM 3286 C CA . ILE B 1 65 ? -4.551 -38.469 -22.359 1 97.44 65 ILE B CA 1
ATOM 3287 C C . ILE B 1 65 ? -3.896 -38.125 -23.703 1 97.44 65 ILE B C 1
ATOM 3289 O O . ILE B 1 65 ? -3.236 -37.094 -23.844 1 97.44 65 ILE B O 1
ATOM 3293 N N . PRO B 1 66 ? -4.203 -38.875 -24.656 1 96.5 66 PRO B N 1
ATOM 3294 C CA . PRO B 1 66 ? -3.475 -38.812 -25.938 1 96.5 66 PRO B CA 1
ATOM 3295 C C . PRO B 1 66 ? -3.695 -37.469 -26.656 1 96.5 66 PRO B C 1
ATOM 3297 O O . PRO B 1 66 ? -2.873 -37.094 -27.484 1 96.5 66 PRO B O 1
ATOM 3300 N N . ARG B 1 67 ? -4.711 -36.75 -26.359 1 96.69 67 ARG B N 1
ATOM 3301 C CA . ARG B 1 67 ? -5.031 -35.531 -27.109 1 96.69 67 ARG B CA 1
ATOM 3302 C C . ARG B 1 67 ? -4.574 -34.281 -26.375 1 96.69 67 ARG B C 1
ATOM 3304 O O . ARG B 1 67 ? -4.637 -33.188 -26.906 1 96.69 67 ARG B O 1
ATOM 3311 N N . THR B 1 68 ? -4.203 -34.438 -25.109 1 97 68 THR B N 1
ATOM 3312 C CA . THR B 1 68 ? -3.885 -33.281 -24.266 1 97 68 THR B CA 1
ATOM 3313 C C . THR B 1 68 ? -2.707 -32.5 -24.828 1 97 68 THR B C 1
ATOM 3315 O O . THR B 1 68 ? -1.646 -33.094 -25.094 1 97 68 THR B O 1
ATOM 3318 N N . LYS B 1 69 ? -2.928 -31.203 -24.922 1 96 69 LYS B N 1
ATOM 3319 C CA . LYS B 1 69 ? -1.88 -30.375 -25.5 1 96 69 LYS B CA 1
ATOM 3320 C C . LYS B 1 69 ? -1.469 -29.266 -24.531 1 96 69 LYS B C 1
ATOM 3322 O O . LYS B 1 69 ? -0.355 -28.734 -24.609 1 96 69 LYS B O 1
ATOM 3327 N N . ILE B 1 70 ? -2.373 -28.906 -23.672 1 97.31 70 ILE B N 1
ATOM 3328 C CA . ILE B 1 70 ? -2.092 -27.781 -22.781 1 97.31 70 ILE B CA 1
ATOM 3329 C C . ILE B 1 70 ? -2.512 -28.141 -21.359 1 97.31 70 ILE B C 1
ATOM 3331 O O . ILE B 1 70 ? -3.596 -28.688 -21.141 1 97.31 70 ILE B O 1
ATOM 3335 N N . LEU B 1 71 ? -1.66 -27.938 -20.469 1 97.56 71 LEU B N 1
ATOM 3336 C CA . LEU B 1 71 ? -1.958 -27.938 -19.047 1 97.56 71 LEU B CA 1
ATOM 3337 C C . LEU B 1 71 ? -1.921 -26.516 -18.484 1 97.56 71 LEU B C 1
ATOM 3339 O O . LEU B 1 71 ? -0.843 -25.953 -18.297 1 97.56 71 LEU B O 1
ATOM 3343 N N . GLN B 1 72 ? -3.092 -25.953 -18.234 1 97.88 72 GLN B N 1
ATOM 3344 C CA . GLN B 1 72 ? -3.223 -24.625 -17.641 1 97.88 72 GLN B CA 1
ATOM 3345 C C . GLN B 1 72 ? -3.262 -24.703 -16.109 1 97.88 72 GLN B C 1
ATOM 3347 O O . GLN B 1 72 ? -4.242 -25.188 -15.539 1 97.88 72 GLN B O 1
ATOM 3352 N N . LEU B 1 73 ? -2.242 -24.203 -15.523 1 97.5 73 LEU B N 1
ATOM 3353 C CA . LEU B 1 73 ? -2.211 -24.156 -14.062 1 97.5 73 LEU B CA 1
ATOM 3354 C C . LEU B 1 73 ? -2.941 -22.922 -13.539 1 97.5 73 LEU B C 1
ATOM 3356 O O . LEU B 1 73 ? -3.078 -21.938 -14.258 1 97.5 73 LEU B O 1
ATOM 3360 N N . SER B 1 74 ? -3.389 -23.016 -12.281 1 96.88 74 SER B N 1
ATOM 3361 C CA . SER B 1 74 ? -3.971 -21.859 -11.633 1 96.88 74 SER B CA 1
ATOM 3362 C C . SER B 1 74 ? -2.908 -21.047 -10.891 1 96.88 74 SER B C 1
ATOM 3364 O O . SER B 1 74 ? -3.207 -20 -10.32 1 96.88 74 SER B O 1
ATOM 3366 N N . SER B 1 75 ? -1.663 -21.453 -10.906 1 93.69 75 SER B N 1
ATOM 3367 C CA . SER B 1 75 ? -0.576 -20.812 -10.172 1 93.69 75 SER B CA 1
ATOM 3368 C C . SER B 1 75 ? 0.407 -20.141 -11.125 1 93.69 75 SER B C 1
ATOM 3370 O O . SER B 1 75 ? 0.457 -20.469 -12.312 1 93.69 75 SER B O 1
ATOM 3372 N N . ALA B 1 76 ? 1.164 -19.219 -10.602 1 90.5 76 ALA B N 1
ATOM 3373 C CA . ALA B 1 76 ? 2.26 -18.625 -11.359 1 90.5 76 ALA B CA 1
ATOM 3374 C C . ALA B 1 76 ? 3.459 -19.562 -11.43 1 90.5 76 ALA B C 1
ATOM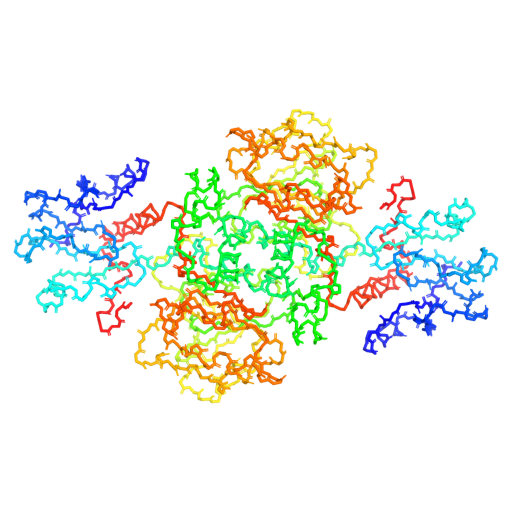 3376 O O . ALA B 1 76 ? 4.117 -19.672 -12.469 1 90.5 76 ALA B O 1
ATOM 3377 N N . GLY B 1 77 ? 3.73 -20.188 -10.336 1 87.44 77 GLY B N 1
ATOM 3378 C CA . GLY B 1 77 ? 4.785 -21.188 -10.305 1 87.44 77 GLY B CA 1
ATOM 3379 C C . GLY B 1 77 ? 4.336 -22.547 -10.82 1 87.44 77 GLY B C 1
ATOM 3380 O O . GLY B 1 77 ? 3.188 -22.938 -10.617 1 87.44 77 GLY B O 1
ATOM 3381 N N . ALA B 1 78 ? 5.281 -23.297 -11.453 1 90.81 78 ALA B N 1
ATOM 3382 C CA . ALA B 1 78 ? 4.918 -24.578 -12.07 1 90.81 78 ALA B CA 1
ATOM 3383 C C . ALA B 1 78 ? 5.801 -25.703 -11.547 1 90.81 78 ALA B C 1
ATOM 3385 O O . ALA B 1 78 ? 5.746 -26.828 -12.047 1 90.81 78 ALA B O 1
ATOM 3386 N N . ASN B 1 79 ? 6.547 -25.375 -10.562 1 84.94 79 ASN B N 1
ATOM 3387 C CA . ASN B 1 79 ? 7.547 -26.328 -10.094 1 84.94 79 ASN B CA 1
ATOM 3388 C C . ASN B 1 79 ? 6.902 -27.656 -9.656 1 84.94 79 ASN B C 1
ATOM 3390 O O . ASN B 1 79 ? 7.402 -28.734 -9.984 1 84.94 79 ASN B O 1
ATOM 3394 N N . ASN B 1 80 ? 5.871 -27.625 -8.992 1 87.5 80 ASN B N 1
ATOM 3395 C CA . ASN B 1 80 ? 5.207 -28.828 -8.516 1 87.5 80 ASN B CA 1
ATOM 3396 C C . ASN B 1 80 ? 4.688 -29.672 -9.672 1 87.5 80 ASN B C 1
ATOM 3398 O O . ASN B 1 80 ? 4.875 -30.891 -9.688 1 87.5 80 ASN B O 1
ATOM 3402 N N . ALA B 1 81 ? 4.07 -29.062 -10.609 1 91.56 81 ALA B N 1
ATOM 3403 C CA . ALA B 1 81 ? 3.529 -29.766 -11.766 1 91.56 81 ALA B CA 1
ATOM 3404 C C . ALA B 1 81 ? 4.645 -30.375 -12.617 1 91.56 81 ALA B C 1
ATOM 3406 O O . ALA B 1 81 ? 4.566 -31.547 -13.016 1 91.56 81 ALA B O 1
ATOM 3407 N N . LEU B 1 82 ? 5.703 -29.609 -12.797 1 90.62 82 LEU B N 1
ATOM 3408 C CA . LEU B 1 82 ? 6.789 -30.031 -13.68 1 90.62 82 LEU B CA 1
ATOM 3409 C C . LEU B 1 82 ? 7.594 -31.156 -13.055 1 90.62 82 LEU B C 1
ATOM 3411 O O . LEU B 1 82 ? 8.211 -31.953 -13.766 1 90.62 82 LEU B O 1
ATOM 3415 N N . SER B 1 83 ? 7.578 -31.188 -11.82 1 88.56 83 SER B N 1
ATOM 3416 C CA . SER B 1 83 ? 8.367 -32.188 -11.125 1 88.56 83 SER B CA 1
ATOM 3417 C C . SER B 1 83 ? 7.617 -33.531 -11.023 1 88.56 83 SER B C 1
ATOM 3419 O O . SER B 1 83 ? 8.164 -34.5 -10.539 1 88.56 83 SER B O 1
ATOM 3421 N N . SER B 1 84 ? 6.379 -33.5 -11.383 1 90.75 84 SER B N 1
ATOM 3422 C CA . SER B 1 84 ? 5.637 -34.781 -11.375 1 90.75 84 SER B CA 1
ATOM 3423 C C . SER B 1 84 ? 6.238 -35.781 -12.352 1 90.75 84 SER B C 1
ATOM 3425 O O . SER B 1 84 ? 6.816 -35.375 -13.367 1 90.75 84 SER B O 1
ATOM 3427 N N . ALA B 1 85 ? 6.117 -37.062 -12.094 1 88.88 85 ALA B N 1
ATOM 3428 C CA . ALA B 1 85 ? 6.723 -38.125 -12.898 1 88.88 85 ALA B CA 1
ATOM 3429 C C . ALA B 1 85 ? 6.234 -38.062 -14.344 1 88.88 85 ALA B C 1
ATOM 3431 O O . ALA B 1 85 ? 7.016 -38.25 -15.273 1 88.88 85 ALA B O 1
ATOM 3432 N N . ILE B 1 86 ? 5.039 -37.75 -14.5 1 90.75 86 ILE B N 1
ATOM 3433 C CA . ILE B 1 86 ? 4.438 -37.781 -15.836 1 90.75 86 ILE B CA 1
ATOM 3434 C C . ILE B 1 86 ? 4.93 -36.594 -16.641 1 90.75 86 ILE B C 1
ATOM 3436 O O . ILE B 1 86 ? 5.289 -36.719 -17.812 1 90.75 86 ILE B O 1
ATOM 3440 N N . LEU B 1 87 ? 5.039 -35.469 -16.078 1 91.75 87 LEU B N 1
ATOM 3441 C CA . LEU B 1 87 ? 5.34 -34.25 -16.828 1 91.75 87 LEU B CA 1
ATOM 3442 C C . LEU B 1 87 ? 6.844 -34.031 -16.969 1 91.75 87 LEU B C 1
ATOM 3444 O O . LEU B 1 87 ? 7.297 -33.219 -17.781 1 91.75 87 LEU B O 1
ATOM 3448 N N . SER B 1 88 ? 7.602 -34.812 -16.172 1 88.75 88 SER B N 1
ATOM 3449 C CA . SER B 1 88 ? 9.055 -34.656 -16.219 1 88.75 88 SER B CA 1
ATOM 3450 C C . SER B 1 88 ? 9.656 -35.469 -17.375 1 88.75 88 SER B C 1
ATOM 3452 O O . SER B 1 88 ? 10.844 -35.312 -17.672 1 88.75 88 SER B O 1
ATOM 3454 N N . SER B 1 89 ? 8.891 -36.188 -18.109 1 88.19 89 SER B N 1
ATOM 3455 C CA . SER B 1 89 ? 9.398 -37 -19.219 1 88.19 89 SER B CA 1
ATOM 3456 C C . SER B 1 89 ? 9.531 -36.188 -20.484 1 88.19 89 SER B C 1
ATOM 3458 O O . SER B 1 89 ? 8.82 -35.188 -20.672 1 88.19 89 SER B O 1
ATOM 3460 N N . ASP B 1 90 ? 10.406 -36.562 -21.312 1 88.88 90 ASP B N 1
ATOM 3461 C CA . ASP B 1 90 ? 10.609 -35.906 -22.594 1 88.88 90 ASP B CA 1
ATOM 3462 C C . ASP B 1 90 ? 9.352 -36 -23.469 1 88.88 90 ASP B C 1
ATOM 3464 O O . ASP B 1 90 ? 9.031 -35.062 -24.203 1 88.88 90 ASP B O 1
ATOM 3468 N N . GLU B 1 91 ? 8.789 -37.094 -23.422 1 92.06 91 GLU B N 1
ATOM 3469 C CA . GLU B 1 91 ? 7.574 -37.312 -24.203 1 92.06 91 GLU B CA 1
ATOM 3470 C C . GLU B 1 91 ? 6.488 -36.312 -23.812 1 92.06 91 GLU B C 1
ATOM 3472 O O . GLU B 1 91 ? 5.797 -35.75 -24.656 1 92.06 91 GLU B O 1
ATOM 3477 N N . ALA B 1 92 ? 6.371 -36.188 -22.516 1 91.75 92 ALA B N 1
ATOM 3478 C CA . ALA B 1 92 ? 5.367 -35.25 -22.031 1 91.75 92 ALA B CA 1
ATOM 3479 C C . ALA B 1 92 ? 5.691 -33.812 -22.453 1 91.75 92 ALA B C 1
ATOM 3481 O O . ALA B 1 92 ? 4.793 -33.062 -22.828 1 91.75 92 ALA B O 1
ATOM 3482 N N . ARG B 1 93 ? 6.949 -33.5 -22.359 1 89.94 93 ARG B N 1
ATOM 3483 C CA . ARG B 1 93 ? 7.379 -32.156 -22.734 1 89.94 93 ARG B CA 1
ATOM 3484 C C . ARG B 1 93 ? 7.098 -31.859 -24.203 1 89.94 93 ARG B C 1
ATOM 3486 O O . ARG B 1 93 ? 6.852 -30.719 -24.578 1 89.94 93 ARG B O 1
ATOM 3493 N N . LYS B 1 94 ? 7.129 -32.844 -24.984 1 92 94 LYS B N 1
ATOM 3494 C CA . LYS B 1 94 ? 6.848 -32.719 -26.406 1 92 94 LYS B CA 1
ATOM 3495 C C . LYS B 1 94 ? 5.348 -32.625 -26.672 1 92 94 LYS B C 1
ATOM 3497 O O . LYS B 1 94 ? 4.91 -31.969 -27.609 1 92 94 LYS B O 1
ATOM 3502 N N . GLN B 1 95 ? 4.609 -33.125 -25.891 1 93.38 95 GLN B N 1
ATOM 3503 C CA . GLN B 1 95 ? 3.176 -33.25 -26.141 1 93.38 95 GLN B CA 1
ATOM 3504 C C . GLN B 1 95 ? 2.41 -32.094 -25.5 1 93.38 95 GLN B C 1
ATOM 3506 O O . GLN B 1 95 ? 1.452 -31.594 -26.078 1 93.38 95 GLN B O 1
ATOM 3511 N N . ILE B 1 96 ? 2.814 -31.781 -24.297 1 95.81 96 ILE B N 1
ATOM 3512 C CA . ILE B 1 96 ? 1.98 -30.906 -23.469 1 95.81 96 ILE B CA 1
ATOM 3513 C C . ILE B 1 96 ? 2.734 -29.625 -23.156 1 95.81 96 ILE B C 1
ATOM 3515 O O . ILE B 1 96 ? 3.844 -29.656 -22.609 1 95.81 96 ILE B O 1
ATOM 3519 N N . LYS B 1 97 ? 2.186 -28.531 -23.484 1 95.44 97 LYS B N 1
ATOM 3520 C CA . LYS B 1 97 ? 2.678 -27.234 -23.016 1 95.44 97 LYS B CA 1
ATOM 3521 C C . LYS B 1 97 ? 2.072 -26.875 -21.672 1 95.44 97 LYS B C 1
ATOM 3523 O O . LYS B 1 97 ? 0.851 -26.797 -21.531 1 95.44 97 LYS B O 1
ATOM 3528 N N . VAL B 1 98 ? 2.92 -26.688 -20.672 1 96.44 98 VAL B N 1
ATOM 3529 C CA . VAL B 1 98 ? 2.475 -26.25 -19.359 1 96.44 98 VAL B CA 1
ATOM 3530 C C . VAL B 1 98 ? 2.404 -24.719 -19.328 1 96.44 98 VAL B C 1
ATOM 3532 O O . VAL B 1 98 ? 3.379 -24.047 -19.656 1 96.44 98 VAL B O 1
ATOM 3535 N N . CYS B 1 99 ? 1.201 -24.25 -18.984 1 96.94 99 CYS B N 1
ATOM 3536 C CA . CYS B 1 99 ? 0.963 -22.812 -18.938 1 96.94 99 CYS B CA 1
ATOM 3537 C C . CYS B 1 99 ? 0.611 -22.359 -17.516 1 96.94 99 CYS B C 1
ATOM 3539 O O . CYS B 1 99 ? -0.219 -22.984 -16.859 1 96.94 99 CYS B O 1
ATOM 3541 N N . SER B 1 100 ? 1.272 -21.297 -17.047 1 96 100 SER B N 1
ATOM 3542 C CA . SER B 1 100 ? 0.976 -20.766 -15.719 1 96 100 SER B CA 1
ATOM 3543 C C . SER B 1 100 ? -0.167 -19.75 -15.773 1 96 100 SER B C 1
ATOM 3545 O O . SER B 1 100 ? -0.704 -19.469 -16.844 1 96 100 SER B O 1
ATOM 3547 N N . SER B 1 101 ? -0.577 -19.312 -14.633 1 96.5 101 SER B N 1
ATOM 3548 C CA . SER B 1 101 ? -1.558 -18.234 -14.562 1 96.5 101 SER B CA 1
ATOM 3549 C C . SER B 1 101 ? -0.904 -16.922 -14.141 1 96.5 101 SER B C 1
ATOM 3551 O O . SER B 1 101 ? -1.507 -16.125 -13.422 1 96.5 101 SER B O 1
ATOM 3553 N N . SER B 1 102 ? 0.356 -16.719 -14.555 1 94.81 102 SER B N 1
ATOM 3554 C CA . SER B 1 102 ? 1.043 -15.461 -14.312 1 94.81 102 SER B CA 1
ATOM 3555 C C . SER B 1 102 ? 0.22 -14.281 -14.812 1 94.81 102 SER B C 1
ATOM 3557 O O . SER B 1 102 ? -0.367 -14.336 -15.898 1 94.81 102 SER B O 1
ATOM 3559 N N . GLY B 1 103 ? 0.151 -13.25 -14.023 1 96.56 103 GLY B N 1
ATOM 3560 C CA . GLY B 1 103 ? -0.614 -12.062 -14.383 1 96.56 103 GLY B CA 1
ATOM 3561 C C . GLY B 1 103 ? -1.853 -11.875 -13.523 1 96.56 103 GLY B C 1
ATOM 3562 O O . GLY B 1 103 ? -2.322 -10.75 -13.336 1 96.56 103 GLY B O 1
ATOM 3563 N N . MET B 1 104 ? -2.422 -13.008 -13 1 97.06 104 MET B N 1
ATOM 3564 C CA . MET B 1 104 ? -3.666 -12.898 -12.242 1 97.06 104 MET B CA 1
ATOM 3565 C C . MET B 1 104 ? -3.4 -12.414 -10.82 1 97.06 104 MET B C 1
ATOM 3567 O O . MET B 1 104 ? -4.277 -11.828 -10.188 1 97.06 104 MET B O 1
ATOM 3571 N N . HIS B 1 105 ? -2.178 -12.57 -10.352 1 97.5 105 HIS B N 1
ATOM 3572 C CA . HIS B 1 105 ? -1.855 -12.297 -8.953 1 97.5 105 HIS B CA 1
ATOM 3573 C C . HIS B 1 105 ? -1.673 -10.805 -8.711 1 97.5 105 HIS B C 1
ATOM 3575 O O . HIS B 1 105 ? -1.517 -10.375 -7.566 1 97.5 105 HIS B O 1
ATOM 3581 N N . VAL B 1 106 ? -1.763 -9.992 -9.781 1 98 106 VAL B N 1
ATOM 3582 C CA . VAL B 1 106 ? -1.727 -8.547 -9.625 1 98 106 VAL B CA 1
ATOM 3583 C C . VAL B 1 106 ? -2.93 -8.078 -8.812 1 98 106 VAL B C 1
ATOM 3585 O O . VAL B 1 106 ? -2.943 -6.961 -8.289 1 98 106 VAL B O 1
ATOM 3588 N N . LEU B 1 107 ? -3.938 -8.977 -8.641 1 97.62 107 LEU B N 1
ATOM 3589 C CA . LEU B 1 107 ? -5.148 -8.648 -7.898 1 97.62 107 LEU B CA 1
ATOM 3590 C C . LEU B 1 107 ? -4.852 -8.5 -6.41 1 97.62 107 LEU B C 1
ATOM 3592 O O . LEU B 1 107 ? -5.555 -7.773 -5.703 1 97.62 107 LEU B O 1
ATOM 3596 N N . SER B 1 108 ? -3.711 -9.117 -5.914 1 98.25 108 SER B N 1
ATOM 3597 C CA . SER B 1 108 ? -3.561 -9.164 -4.461 1 98.25 108 SER B CA 1
ATOM 3598 C C . SER B 1 108 ? -2.146 -8.781 -4.043 1 98.25 108 SER B C 1
ATOM 3600 O O . SER B 1 108 ? -1.958 -8 -3.109 1 98.25 108 SER B O 1
ATOM 3602 N N . ILE B 1 109 ? -1.101 -9.227 -4.727 1 98.75 109 ILE B N 1
ATOM 3603 C CA . ILE B 1 109 ? 0.269 -9.094 -4.242 1 98.75 109 ILE B CA 1
ATOM 3604 C C . ILE B 1 109 ? 0.677 -7.621 -4.242 1 98.75 109 ILE B C 1
ATOM 3606 O O . ILE B 1 109 ? 1.244 -7.129 -3.264 1 98.75 109 ILE B O 1
ATOM 3610 N N . PRO B 1 110 ? 0.362 -6.809 -5.293 1 98.88 110 PRO B N 1
ATOM 3611 C CA . PRO B 1 110 ? 0.795 -5.41 -5.293 1 98.88 110 PRO B CA 1
ATOM 3612 C C . PRO B 1 110 ? 0.16 -4.594 -4.172 1 98.88 110 PRO B C 1
ATOM 3614 O O . PRO B 1 110 ? 0.833 -3.773 -3.543 1 98.88 110 PRO B O 1
ATOM 3617 N N . GLN B 1 111 ? -1.153 -4.77 -3.875 1 98.88 111 GLN B N 1
ATOM 3618 C CA . GLN B 1 111 ? -1.739 -4.035 -2.758 1 98.88 111 GLN B CA 1
ATOM 3619 C C . GLN B 1 111 ? -1.132 -4.48 -1.43 1 98.88 111 GLN B C 1
ATOM 3621 O O . GLN B 1 111 ? -0.96 -3.67 -0.518 1 98.88 111 GLN B O 1
ATOM 3626 N N . TYR B 1 112 ? -0.783 -5.801 -1.328 1 98.81 112 TYR B N 1
ATOM 3627 C CA . TYR B 1 112 ? -0.06 -6.301 -0.164 1 98.81 112 TYR B CA 1
ATOM 3628 C C . TYR B 1 112 ? 1.247 -5.543 0.033 1 98.81 112 TYR B C 1
ATOM 3630 O O . TYR B 1 112 ? 1.573 -5.137 1.15 1 98.81 112 TYR B O 1
ATOM 3638 N N . ILE B 1 113 ? 1.982 -5.34 -1.035 1 98.94 113 ILE B N 1
ATOM 3639 C CA . ILE B 1 113 ? 3.289 -4.691 -0.993 1 98.94 113 ILE B CA 1
ATOM 3640 C C . ILE B 1 113 ? 3.135 -3.244 -0.536 1 98.94 113 ILE B C 1
ATOM 3642 O O . ILE B 1 113 ? 3.781 -2.816 0.423 1 98.94 113 ILE B O 1
ATOM 3646 N N . VAL B 1 114 ? 2.27 -2.51 -1.172 1 98.94 114 VAL B N 1
ATOM 3647 C CA . VAL B 1 114 ? 2.053 -1.107 -0.838 1 98.94 114 VAL B CA 1
ATOM 3648 C C . VAL B 1 114 ? 1.625 -0.983 0.623 1 98.94 114 VAL B C 1
ATOM 3650 O O . VAL B 1 114 ? 2.174 -0.17 1.37 1 98.94 114 VAL B O 1
ATOM 3653 N N . CYS B 1 115 ? 0.724 -1.831 1.023 1 98.81 115 CYS B N 1
ATOM 3654 C CA . CYS B 1 115 ? 0.175 -1.807 2.375 1 98.81 115 CYS B CA 1
ATOM 3655 C C . CYS B 1 115 ? 1.271 -2.016 3.412 1 98.81 115 CYS B C 1
ATOM 3657 O O . CYS B 1 115 ? 1.396 -1.233 4.355 1 98.81 115 CYS B O 1
ATOM 3659 N N . ASN B 1 116 ? 2.07 -2.98 3.23 1 98.81 116 ASN B N 1
ATOM 3660 C CA . ASN B 1 116 ? 3 -3.336 4.297 1 98.81 116 ASN B CA 1
ATOM 3661 C C . ASN B 1 116 ? 4.188 -2.379 4.352 1 98.81 116 ASN B C 1
ATOM 3663 O O . ASN B 1 116 ? 4.77 -2.164 5.414 1 98.81 116 ASN B O 1
ATOM 3667 N N . VAL B 1 117 ? 4.551 -1.766 3.209 1 98.81 117 VAL B N 1
ATOM 3668 C CA . VAL B 1 117 ? 5.527 -0.681 3.262 1 98.81 117 VAL B CA 1
ATOM 3669 C C . VAL B 1 117 ? 4.98 0.463 4.113 1 98.81 117 VAL B C 1
ATOM 3671 O O . VAL B 1 117 ? 5.688 0.998 4.973 1 98.81 117 VAL B O 1
ATOM 3674 N N . ILE B 1 118 ? 3.738 0.794 3.93 1 98.62 118 ILE B N 1
ATOM 3675 C CA . ILE B 1 118 ? 3.115 1.864 4.703 1 98.62 118 ILE B CA 1
ATOM 3676 C C . ILE B 1 118 ? 2.98 1.437 6.16 1 98.62 118 ILE B C 1
ATOM 3678 O O . ILE B 1 118 ? 3.166 2.248 7.07 1 98.62 118 ILE B O 1
ATOM 3682 N N . ASN B 1 119 ? 2.619 0.115 6.43 1 98.25 119 ASN B N 1
ATOM 3683 C CA . ASN B 1 119 ? 2.586 -0.408 7.789 1 98.25 119 ASN B CA 1
ATOM 3684 C C . ASN B 1 119 ? 3.885 -0.116 8.531 1 98.25 119 ASN B C 1
ATOM 3686 O O . ASN B 1 119 ? 3.861 0.362 9.672 1 98.25 119 ASN B O 1
ATOM 3690 N N . LEU B 1 120 ? 4.98 -0.312 7.891 1 97.25 120 LEU B N 1
ATOM 3691 C CA . LEU B 1 120 ? 6.277 -0.068 8.516 1 97.25 120 LEU B CA 1
ATOM 3692 C C . LEU B 1 120 ? 6.551 1.427 8.633 1 97.25 120 LEU B C 1
ATOM 3694 O O . LEU B 1 120 ? 6.961 1.903 9.695 1 97.25 120 LEU B O 1
ATOM 3698 N N . TYR B 1 121 ? 6.336 2.158 7.523 1 97.25 121 TYR B N 1
ATOM 3699 C CA . TYR B 1 121 ? 6.613 3.59 7.492 1 97.25 121 TYR B CA 1
ATOM 3700 C C . TYR B 1 121 ? 5.855 4.32 8.594 1 97.25 121 TYR B C 1
ATOM 3702 O O . TYR B 1 121 ? 6.387 5.242 9.211 1 97.25 121 TYR B O 1
ATOM 3710 N N . MET B 1 122 ? 4.688 3.852 8.891 1 96.88 122 MET B N 1
ATOM 3711 C CA . MET B 1 122 ? 3.877 4.566 9.875 1 96.88 122 MET B CA 1
ATOM 3712 C C . MET B 1 122 ? 3.865 3.83 11.211 1 96.88 122 MET B C 1
ATOM 3714 O O . MET B 1 122 ? 3.129 4.203 12.125 1 96.88 122 MET B O 1
ATOM 3718 N N . LYS B 1 123 ? 4.59 2.725 11.336 1 96.06 123 LYS B N 1
ATOM 3719 C CA . LYS B 1 123 ? 4.699 1.904 12.539 1 96.06 123 LYS B CA 1
ATOM 3720 C C . LYS B 1 123 ? 3.336 1.376 12.969 1 96.06 123 LYS B C 1
ATOM 3722 O O . LYS B 1 123 ? 3.049 1.289 14.164 1 96.06 123 LYS B O 1
ATOM 3727 N N . LEU B 1 124 ? 2.477 1.092 11.938 1 96.62 124 LEU B N 1
ATOM 3728 C CA . LEU B 1 124 ? 1.128 0.618 12.234 1 96.62 124 LEU B CA 1
ATOM 3729 C C . LEU B 1 124 ? 1.164 -0.774 12.859 1 96.62 124 LEU B C 1
ATOM 3731 O O . LEU B 1 124 ? 0.359 -1.086 13.734 1 96.62 124 LEU B O 1
ATOM 3735 N N . GLN B 1 125 ? 2.09 -1.61 12.422 1 94.88 125 GLN B N 1
ATOM 3736 C CA . GLN B 1 125 ? 2.207 -2.955 12.977 1 94.88 125 GLN B CA 1
ATOM 3737 C C . GLN B 1 125 ? 2.441 -2.908 14.484 1 94.88 125 GLN B C 1
ATOM 3739 O O . GLN B 1 125 ? 1.962 -3.773 15.219 1 94.88 125 GLN B O 1
ATOM 3744 N N . ILE B 1 126 ? 3.184 -1.879 14.969 1 95.69 126 ILE B N 1
ATOM 3745 C CA . ILE B 1 126 ? 3.441 -1.708 16.391 1 95.69 126 ILE B CA 1
ATOM 3746 C C . ILE B 1 126 ? 2.205 -1.125 17.078 1 95.69 126 ILE B C 1
ATOM 3748 O O . ILE B 1 126 ? 1.796 -1.596 18.141 1 95.69 126 ILE B O 1
ATOM 3752 N N . GLN B 1 127 ? 1.606 -0.081 16.469 1 96.06 127 GLN B N 1
ATOM 3753 C CA . GLN B 1 127 ? 0.406 0.541 17.016 1 96.06 127 GLN B CA 1
ATOM 3754 C C . GLN B 1 127 ? -0.71 -0.484 17.203 1 96.06 127 GLN B C 1
ATOM 3756 O O . GLN B 1 127 ? -1.334 -0.549 18.25 1 96.06 127 GLN B O 1
ATOM 3761 N N . LEU B 1 128 ? -0.91 -1.338 16.125 1 95.5 128 LEU B N 1
ATOM 3762 C CA . LEU B 1 128 ? -1.959 -2.352 16.141 1 95.5 128 LEU B CA 1
ATOM 3763 C C . LEU B 1 128 ? -1.672 -3.412 17.203 1 95.5 128 LEU B C 1
ATOM 3765 O O . LEU B 1 128 ? -2.584 -3.861 17.891 1 95.5 128 LEU B O 1
ATOM 3769 N N . HIS B 1 129 ? -0.41 -3.746 17.297 1 95.38 129 HIS B N 1
ATOM 3770 C CA . HIS B 1 129 ? -0.022 -4.738 18.297 1 95.38 129 HIS B CA 1
ATOM 3771 C C . HIS B 1 129 ? -0.301 -4.242 19.703 1 95.38 129 HIS B C 1
ATOM 3773 O O . HIS B 1 129 ? -0.884 -4.961 20.516 1 95.38 129 HIS B O 1
ATOM 3779 N N . ILE B 1 130 ? 0.112 -2.994 20.031 1 95.62 130 ILE B N 1
ATOM 3780 C CA . ILE B 1 130 ? -0.083 -2.412 21.344 1 95.62 130 ILE B CA 1
ATOM 3781 C C . ILE B 1 130 ? -1.576 -2.301 21.656 1 95.62 130 ILE B C 1
ATOM 3783 O O . ILE B 1 130 ? -2.039 -2.744 22.703 1 95.62 130 ILE B O 1
ATOM 3787 N N . ALA B 1 131 ? -2.352 -1.739 20.734 1 96.44 131 ALA B N 1
ATOM 3788 C CA . ALA B 1 131 ? -3.783 -1.515 20.922 1 96.44 131 ALA B CA 1
ATOM 3789 C C . ALA B 1 131 ? -4.512 -2.828 21.188 1 96.44 131 ALA B C 1
ATOM 3791 O O . ALA B 1 131 ? -5.328 -2.916 22.109 1 96.44 131 ALA B O 1
ATOM 3792 N N . ARG B 1 132 ? -4.207 -3.865 20.422 1 95.31 132 ARG B N 1
ATOM 3793 C CA . ARG B 1 132 ? -4.926 -5.133 20.516 1 95.31 132 ARG B CA 1
ATOM 3794 C C . ARG B 1 132 ? -4.469 -5.938 21.719 1 95.31 132 ARG B C 1
ATOM 3796 O O . ARG B 1 132 ? -5.297 -6.484 22.453 1 95.31 132 ARG B O 1
ATOM 3803 N N . THR B 1 133 ? -3.209 -6.023 21.984 1 95.12 133 THR B N 1
ATOM 3804 C CA . THR B 1 133 ? -2.66 -6.883 23.031 1 95.12 133 THR B CA 1
ATOM 3805 C C . THR B 1 133 ? -2.924 -6.289 24.406 1 95.12 133 THR B C 1
ATOM 3807 O O . THR B 1 133 ? -3.176 -7.02 25.375 1 95.12 133 THR B O 1
ATOM 3810 N N . GLN B 1 134 ? -2.85 -4.961 24.469 1 95.44 134 GLN B N 1
ATOM 3811 C CA . GLN B 1 134 ? -2.963 -4.32 25.781 1 95.44 134 GLN B CA 1
ATOM 3812 C C . GLN B 1 134 ? -4.324 -3.654 25.953 1 95.44 134 GLN B C 1
ATOM 3814 O O . GLN B 1 134 ? -4.68 -3.229 27.047 1 95.44 134 GLN B O 1
ATOM 3819 N N . SER B 1 135 ? -5.148 -3.574 24.891 1 96.81 135 SER B N 1
ATOM 3820 C CA . SER B 1 135 ? -6.457 -2.926 24.891 1 96.81 135 SER B CA 1
ATOM 3821 C C . SER B 1 135 ? -6.367 -1.499 25.422 1 96.81 135 SER B C 1
ATOM 3823 O O . SER B 1 135 ? -7.09 -1.129 26.344 1 96.81 135 SER B O 1
ATOM 3825 N N . VAL B 1 136 ? -5.453 -0.735 24.828 1 96.5 136 VAL B N 1
ATOM 3826 C CA . VAL B 1 136 ? -5.234 0.642 25.266 1 96.5 136 VAL B CA 1
ATOM 3827 C C . VAL B 1 136 ? -5.016 1.536 24.047 1 96.5 136 VAL B C 1
ATOM 3829 O O . VAL B 1 136 ? -4.691 1.049 22.969 1 96.5 136 VAL B O 1
ATOM 3832 N N . TRP B 1 137 ? -5.266 2.768 24.266 1 95.44 137 TRP B N 1
ATOM 3833 C CA . TRP B 1 137 ? -4.883 3.795 23.312 1 95.44 137 TRP B CA 1
ATOM 3834 C C . TRP B 1 137 ? -3.365 3.895 23.203 1 95.44 137 TRP B C 1
ATOM 3836 O O . TRP B 1 137 ? -2.688 4.266 24.156 1 95.44 137 TRP B O 1
ATOM 3846 N N . PRO B 1 138 ? -2.781 3.512 22.062 1 91.62 138 PRO B N 1
ATOM 3847 C CA . PRO B 1 138 ? -1.319 3.447 22.016 1 91.62 138 PRO B CA 1
ATOM 3848 C C . PRO B 1 138 ? -0.668 4.828 21.984 1 91.62 138 PRO B C 1
ATOM 3850 O O . PRO B 1 138 ? -0.712 5.516 20.969 1 91.62 138 PRO B O 1
ATOM 3853 N N . ALA B 1 139 ? 0.006 5.18 23.094 1 90.38 139 ALA B N 1
ATOM 3854 C CA . ALA B 1 139 ? 0.671 6.477 23.203 1 90.38 139 ALA B CA 1
ATOM 3855 C C . ALA B 1 139 ? 1.873 6.555 22.266 1 90.38 139 ALA B C 1
ATOM 3857 O O . ALA B 1 139 ? 2.576 5.562 22.062 1 90.38 139 ALA B O 1
ATOM 3858 N N . ARG B 1 140 ? 2.162 7.684 21.688 1 89.12 140 ARG B N 1
ATOM 3859 C CA . ARG B 1 140 ? 3.221 7.902 20.719 1 89.12 140 ARG B CA 1
ATOM 3860 C C . ARG B 1 140 ? 4.574 7.477 21.266 1 89.12 140 ARG B C 1
ATOM 3862 O O . ARG B 1 140 ? 5.363 6.832 20.562 1 89.12 140 ARG B O 1
ATOM 3869 N N . ASP B 1 141 ? 4.809 7.883 22.531 1 91.38 141 ASP B N 1
ATOM 3870 C CA . ASP B 1 141 ? 6.098 7.555 23.141 1 91.38 141 ASP B CA 1
ATOM 3871 C C . ASP B 1 141 ? 6.277 6.043 23.266 1 91.38 141 ASP B C 1
ATOM 3873 O O . ASP B 1 141 ? 7.383 5.527 23.109 1 91.38 141 ASP B O 1
ATOM 3877 N N . ARG B 1 142 ? 5.176 5.363 23.547 1 93.44 142 ARG B N 1
ATOM 3878 C CA . ARG B 1 142 ? 5.215 3.91 23.656 1 93.44 142 ARG B CA 1
ATOM 3879 C C . ARG B 1 142 ? 5.504 3.275 22.297 1 93.44 142 ARG B C 1
ATOM 3881 O O . ARG B 1 142 ? 6.273 2.316 22.203 1 93.44 142 ARG B O 1
ATOM 3888 N N . VAL B 1 143 ? 4.918 3.771 21.266 1 93.88 143 VAL B N 1
ATOM 3889 C CA . VAL B 1 143 ? 5.121 3.264 19.922 1 93.88 143 VAL B CA 1
ATOM 3890 C C . VAL B 1 143 ? 6.59 3.426 19.516 1 93.88 143 VAL B C 1
ATOM 3892 O O . VAL B 1 143 ? 7.203 2.494 19 1 93.88 143 VAL B O 1
ATOM 3895 N N . VAL B 1 144 ? 7.148 4.625 19.797 1 93.31 144 VAL B N 1
ATOM 3896 C CA . VAL B 1 144 ? 8.539 4.918 19.453 1 93.31 144 VAL B CA 1
ATOM 3897 C C . VAL B 1 144 ? 9.469 3.977 20.203 1 93.31 144 VAL B C 1
ATOM 3899 O O . VAL B 1 144 ? 10.414 3.436 19.641 1 93.31 144 VAL B O 1
ATOM 3902 N N . LYS B 1 145 ? 9.164 3.779 21.469 1 93.69 145 LYS B N 1
ATOM 3903 C CA . LYS B 1 145 ? 9.977 2.898 22.297 1 93.69 145 LYS B CA 1
ATOM 3904 C C . LYS B 1 145 ? 9.938 1.463 21.781 1 93.69 145 LYS B C 1
ATOM 3906 O O . LYS B 1 145 ? 10.977 0.811 21.672 1 93.69 145 LYS B O 1
ATOM 3911 N N . GLU B 1 146 ? 8.766 0.981 21.453 1 93.62 146 GLU B N 1
ATOM 3912 C CA . GLU B 1 146 ? 8.602 -0.393 21 1 93.62 146 GLU B CA 1
ATOM 3913 C C . GLU B 1 146 ? 9.219 -0.585 19.609 1 93.62 146 GLU B C 1
ATOM 3915 O O . GLU B 1 146 ? 9.633 -1.692 19.266 1 93.62 146 GLU B O 1
ATOM 3920 N N . ALA B 1 147 ? 9.32 0.478 18.828 1 90.69 147 ALA B N 1
ATOM 3921 C CA . ALA B 1 147 ? 9.922 0.416 17.5 1 90.69 147 ALA B CA 1
ATOM 3922 C C . ALA B 1 147 ? 11.445 0.344 17.594 1 90.69 147 ALA B C 1
ATOM 3924 O O . ALA B 1 147 ? 12.125 0.142 16.578 1 90.69 147 ALA B O 1
ATOM 3925 N N . GLY B 1 148 ? 11.977 0.618 18.797 1 87.56 148 GLY B N 1
ATOM 3926 C CA . GLY B 1 148 ? 13.406 0.475 19.016 1 87.56 148 GLY B CA 1
ATOM 3927 C C . GLY B 1 148 ? 14.227 1.52 18.281 1 87.56 148 GLY B C 1
ATOM 3928 O O . GLY B 1 148 ? 13.867 2.699 18.266 1 87.56 148 GLY B O 1
ATOM 3929 N N . THR B 1 149 ? 15.375 1.086 17.703 1 81.56 149 THR B N 1
ATOM 3930 C CA . THR B 1 149 ? 16.312 1.979 17.047 1 81.56 149 THR B CA 1
ATOM 3931 C C . THR B 1 149 ? 15.648 2.695 15.867 1 81.56 149 THR B C 1
ATOM 3933 O O . THR B 1 149 ? 15.938 3.865 15.602 1 81.56 149 THR B O 1
ATOM 3936 N N . SER B 1 150 ? 14.773 1.985 15.312 1 79.62 150 SER B N 1
ATOM 3937 C CA . SER B 1 150 ? 14.07 2.576 14.18 1 79.62 150 SER B CA 1
ATOM 3938 C C . SER B 1 150 ? 13.164 3.719 14.625 1 79.62 150 SER B C 1
ATOM 3940 O O . SER B 1 150 ? 13.086 4.75 13.953 1 79.62 150 SER B O 1
ATOM 3942 N N . GLY B 1 151 ? 12.484 3.539 15.734 1 84.5 151 GLY B N 1
ATOM 3943 C CA . GLY B 1 151 ? 11.648 4.598 16.297 1 84.5 151 GLY B CA 1
ATOM 3944 C C . GLY B 1 151 ? 12.445 5.797 16.766 1 84.5 151 GLY B C 1
ATOM 3945 O O . GLY B 1 151 ? 12 6.938 16.641 1 84.5 151 GLY B O 1
ATOM 3946 N N . GLU B 1 152 ? 13.625 5.492 17.203 1 85.25 152 GLU B N 1
ATOM 3947 C CA . GLU B 1 152 ? 14.5 6.566 17.656 1 85.25 152 GLU B CA 1
ATOM 3948 C C . GLU B 1 152 ? 15.023 7.383 16.484 1 85.25 152 GLU B C 1
ATOM 3950 O O . GLU B 1 152 ? 15.07 8.609 16.531 1 85.25 152 GLU B O 1
ATOM 3955 N N . ALA B 1 153 ? 15.367 6.652 15.461 1 86 153 ALA B N 1
ATOM 3956 C CA . ALA B 1 153 ? 15.93 7.309 14.289 1 86 153 ALA B CA 1
ATOM 3957 C C . ALA B 1 153 ? 14.852 8.055 13.508 1 86 153 ALA B C 1
ATOM 3959 O O . ALA B 1 153 ? 15.117 9.109 12.922 1 86 153 ALA B O 1
ATOM 3960 N N . PHE B 1 154 ? 13.703 7.477 13.531 1 87.69 154 PHE B N 1
ATOM 3961 C CA . PHE B 1 154 ? 12.562 8.039 12.812 1 87.69 154 PHE B CA 1
ATOM 3962 C C . PHE B 1 154 ? 11.328 8.07 13.711 1 87.69 154 PHE B C 1
ATOM 3964 O O . PHE B 1 154 ? 10.391 7.297 13.516 1 87.69 154 PHE B O 1
ATOM 3971 N N . PRO B 1 155 ? 11.234 9.039 14.562 1 87.44 155 PRO B N 1
ATOM 3972 C CA . PRO B 1 155 ? 10.172 9.023 15.562 1 87.44 155 PRO B CA 1
ATOM 3973 C C . PRO B 1 155 ? 8.797 9.352 14.969 1 87.44 155 PRO B C 1
ATOM 3975 O O . PRO B 1 155 ? 7.773 8.938 15.516 1 87.44 155 PRO B O 1
ATOM 3978 N N . GLY B 1 156 ? 8.812 10.07 13.859 1 90.81 156 GLY B N 1
ATOM 3979 C CA . GLY B 1 156 ? 7.551 10.383 13.219 1 90.81 156 GLY B CA 1
ATOM 3980 C C . GLY B 1 156 ? 7.152 9.367 12.164 1 90.81 156 GLY B C 1
ATOM 3981 O O . GLY B 1 156 ? 7.973 8.547 11.742 1 90.81 156 GLY B O 1
ATOM 3982 N N . ASN B 1 157 ? 5.812 9.352 11.812 1 95.31 157 ASN B N 1
ATOM 3983 C CA . ASN B 1 157 ? 5.359 8.523 10.703 1 95.31 157 ASN B CA 1
ATOM 3984 C C . ASN B 1 157 ? 5.961 8.984 9.375 1 95.31 157 ASN B C 1
ATOM 3986 O O . ASN B 1 157 ? 6 10.18 9.094 1 95.31 157 ASN B O 1
ATOM 3990 N N . ARG B 1 158 ? 6.484 8.109 8.664 1 97 158 ARG B N 1
ATOM 3991 C CA . ARG B 1 158 ? 7.043 8.398 7.348 1 97 158 ARG B CA 1
ATOM 3992 C C . ARG B 1 158 ? 5.977 8.266 6.262 1 97 158 ARG B C 1
ATOM 3994 O O . ARG B 1 158 ? 4.891 7.734 6.508 1 97 158 ARG B O 1
ATOM 4001 N N . PHE B 1 159 ? 6.23 8.852 5.102 1 98 159 PHE B N 1
ATOM 4002 C CA . PHE B 1 159 ? 5.277 8.766 4 1 98 159 PHE B CA 1
ATOM 4003 C C . PHE B 1 159 ? 5.988 8.477 2.688 1 98 159 PHE B C 1
ATOM 4005 O O . PHE B 1 159 ? 7.207 8.617 2.59 1 98 159 PHE B O 1
ATOM 4012 N N . LEU B 1 160 ? 5.266 8.055 1.663 1 98.62 160 LEU B N 1
ATOM 4013 C CA . LEU B 1 160 ? 5.793 7.48 0.43 1 98.62 160 LEU B CA 1
ATOM 4014 C C . LEU B 1 160 ? 6.223 8.578 -0.538 1 98.62 160 LEU B C 1
ATOM 4016 O O . LEU B 1 160 ? 7.133 8.375 -1.349 1 98.62 160 LEU B O 1
ATOM 4020 N N . MET B 1 161 ? 5.531 9.719 -0.511 1 98 161 MET B N 1
ATOM 4021 C CA . MET B 1 161 ? 5.789 10.758 -1.508 1 98 161 MET B CA 1
ATOM 4022 C C . MET B 1 161 ? 7.273 11.102 -1.563 1 98 161 MET B C 1
ATOM 4024 O O . MET B 1 161 ? 7.891 11.367 -0.532 1 98 161 MET B O 1
ATOM 4028 N N . GLY B 1 162 ? 7.809 11.023 -2.746 1 97.94 162 GLY B N 1
ATOM 4029 C CA . GLY B 1 162 ? 9.188 11.414 -2.971 1 97.94 162 GLY B CA 1
ATOM 4030 C C . GLY B 1 162 ? 10.172 10.273 -2.805 1 97.94 162 GLY B C 1
ATOM 4031 O O . GLY B 1 162 ? 11.352 10.406 -3.139 1 97.94 162 GLY B O 1
ATOM 4032 N N . LYS B 1 163 ? 9.758 9.125 -2.26 1 98.62 163 LYS B N 1
ATOM 4033 C CA . LYS B 1 163 ? 10.648 7.988 -2.061 1 98.62 163 LYS B CA 1
ATOM 4034 C C . LYS B 1 163 ? 10.969 7.305 -3.387 1 98.62 163 LYS B C 1
ATOM 4036 O O . LYS B 1 163 ? 10.172 7.352 -4.324 1 98.62 163 LYS B O 1
ATOM 4041 N N . THR B 1 164 ? 12.062 6.715 -3.467 1 98.94 164 THR B N 1
ATOM 4042 C CA . THR B 1 164 ? 12.453 5.902 -4.613 1 98.94 164 THR B CA 1
ATOM 4043 C C . THR B 1 164 ? 12.18 4.426 -4.344 1 98.94 164 THR B C 1
ATOM 4045 O O . THR B 1 164 ? 12.695 3.863 -3.375 1 98.94 164 THR B O 1
ATOM 4048 N N . VAL B 1 165 ? 11.422 3.842 -5.148 1 98.94 165 VAL B N 1
ATOM 4049 C CA . VAL B 1 165 ? 11.109 2.418 -5.062 1 98.94 165 VAL B CA 1
ATOM 4050 C C . VAL B 1 165 ? 11.859 1.658 -6.156 1 98.94 165 VAL B C 1
ATOM 4052 O O . VAL B 1 165 ? 11.688 1.944 -7.344 1 98.94 165 VAL B O 1
ATOM 4055 N N . GLY B 1 166 ? 12.656 0.796 -5.766 1 98.94 166 GLY B N 1
ATOM 4056 C CA . GLY B 1 166 ? 13.352 -0.092 -6.684 1 98.94 166 GLY B CA 1
ATOM 4057 C C . GLY B 1 166 ? 12.688 -1.449 -6.82 1 98.94 166 GLY B C 1
ATOM 4058 O O . GLY B 1 166 ? 12.477 -2.145 -5.824 1 98.94 166 GLY B O 1
ATOM 4059 N N . LEU B 1 167 ? 12.414 -1.831 -8.008 1 98.94 167 LEU B N 1
ATOM 4060 C CA . LEU B 1 167 ? 11.82 -3.127 -8.32 1 98.94 167 LEU B CA 1
ATOM 4061 C C . LEU B 1 167 ? 12.875 -4.102 -8.836 1 98.94 167 LEU B C 1
ATOM 4063 O O . LEU B 1 167 ? 13.406 -3.922 -9.93 1 98.94 167 LEU B O 1
ATOM 4067 N N . LEU B 1 168 ? 13.18 -5.078 -8.039 1 98.88 168 LEU B N 1
ATOM 4068 C CA . LEU B 1 168 ? 14.117 -6.129 -8.43 1 98.88 168 LEU B CA 1
ATOM 4069 C C . LEU B 1 168 ? 13.391 -7.273 -9.125 1 98.88 168 LEU B C 1
ATOM 4071 O O . LEU B 1 168 ? 12.797 -8.125 -8.469 1 98.88 168 LEU B O 1
ATOM 4075 N N . GLY B 1 169 ? 13.523 -7.41 -10.336 1 97.5 169 GLY B N 1
ATOM 4076 C CA . GLY B 1 169 ? 12.609 -8.133 -11.211 1 97.5 169 GLY B CA 1
ATOM 4077 C C . GLY B 1 169 ? 11.453 -7.281 -11.703 1 97.5 169 GLY B C 1
ATOM 4078 O O . GLY B 1 169 ? 10.836 -6.551 -10.93 1 97.5 169 GLY B O 1
ATOM 4079 N N . TYR B 1 170 ? 11.188 -7.355 -12.992 1 97.62 170 TYR B N 1
ATOM 4080 C CA . TYR B 1 170 ? 10.164 -6.461 -13.523 1 97.62 170 TYR B CA 1
ATOM 4081 C C . TYR B 1 170 ? 9.133 -7.238 -14.328 1 97.62 170 TYR B C 1
ATOM 4083 O O . TYR B 1 170 ? 8.859 -6.906 -15.484 1 97.62 170 TYR B O 1
ATOM 4091 N N . GLY B 1 171 ? 8.547 -8.258 -13.711 1 96.44 171 GLY B N 1
ATOM 4092 C CA . GLY B 1 171 ? 7.426 -9.016 -14.25 1 96.44 171 GLY B CA 1
ATOM 4093 C C . GLY B 1 171 ? 6.078 -8.422 -13.883 1 96.44 171 GLY B C 1
ATOM 4094 O O . GLY B 1 171 ? 5.977 -7.238 -13.562 1 96.44 171 GLY B O 1
ATOM 4095 N N . HIS B 1 172 ? 5.027 -9.188 -13.992 1 97.19 172 HIS B N 1
ATOM 4096 C CA . HIS B 1 172 ? 3.652 -8.734 -13.812 1 97.19 172 HIS B CA 1
ATOM 4097 C C . HIS B 1 172 ? 3.471 -8.062 -12.453 1 97.19 172 HIS B C 1
ATOM 4099 O O . HIS B 1 172 ? 2.891 -6.977 -12.367 1 97.19 172 HIS B O 1
ATOM 4105 N N . ILE B 1 173 ? 3.963 -8.711 -11.383 1 98.06 173 ILE B N 1
ATOM 4106 C CA . ILE B 1 173 ? 3.795 -8.211 -10.023 1 98.06 173 ILE B CA 1
ATOM 4107 C C . ILE B 1 173 ? 4.508 -6.871 -9.875 1 98.06 173 ILE B C 1
ATOM 4109 O O . ILE B 1 173 ? 3.936 -5.91 -9.352 1 98.06 173 ILE B O 1
ATOM 4113 N N . ALA B 1 174 ? 5.734 -6.766 -10.383 1 98.69 174 ALA B N 1
ATOM 4114 C CA . ALA B 1 174 ? 6.539 -5.555 -10.273 1 98.69 174 ALA B CA 1
ATOM 4115 C C . ALA B 1 174 ? 5.93 -4.41 -11.078 1 98.69 174 ALA B C 1
ATOM 4117 O O . ALA B 1 174 ? 5.938 -3.258 -10.633 1 98.69 174 ALA B O 1
ATOM 4118 N N . ARG B 1 175 ? 5.465 -4.75 -12.266 1 98.75 175 ARG B N 1
ATOM 4119 C CA . ARG B 1 175 ? 4.867 -3.738 -13.133 1 98.75 175 ARG B CA 1
ATOM 4120 C C . ARG B 1 175 ? 3.648 -3.105 -12.469 1 98.75 175 ARG B C 1
ATOM 4122 O O . ARG B 1 175 ? 3.494 -1.883 -12.477 1 98.75 175 ARG B O 1
ATOM 4129 N N . GLU B 1 176 ? 2.754 -3.936 -11.953 1 98.88 176 GLU B N 1
ATOM 4130 C CA . GLU B 1 176 ? 1.584 -3.406 -11.258 1 98.88 176 GLU B CA 1
ATOM 4131 C C . GLU B 1 176 ? 1.987 -2.662 -9.992 1 98.88 176 GLU B C 1
ATOM 4133 O O . GLU B 1 176 ? 1.397 -1.633 -9.656 1 98.88 176 GLU B O 1
ATOM 4138 N N . THR B 1 177 ? 2.992 -3.143 -9.242 1 98.94 177 THR B N 1
ATOM 4139 C CA . THR B 1 177 ? 3.521 -2.479 -8.055 1 98.94 177 THR B CA 1
ATOM 4140 C C . THR B 1 177 ? 4.082 -1.104 -8.414 1 98.94 177 THR B C 1
ATOM 4142 O O . THR B 1 177 ? 3.854 -0.129 -7.695 1 98.94 177 THR B O 1
ATOM 4145 N N . ALA B 1 178 ? 4.816 -1.059 -9.516 1 98.94 178 ALA B N 1
ATOM 4146 C CA . ALA B 1 178 ? 5.355 0.203 -10.016 1 98.94 178 ALA B CA 1
ATOM 4147 C C . ALA B 1 178 ? 4.242 1.219 -10.258 1 98.94 178 ALA B C 1
ATOM 4149 O O . ALA B 1 178 ? 4.34 2.371 -9.828 1 98.94 178 ALA B O 1
ATOM 4150 N N . ARG B 1 179 ? 3.197 0.781 -10.93 1 98.88 179 ARG B N 1
ATOM 4151 C CA . ARG B 1 179 ? 2.072 1.653 -11.25 1 98.88 179 ARG B CA 1
ATOM 4152 C C . ARG B 1 179 ? 1.442 2.223 -9.984 1 98.88 179 ARG B C 1
ATOM 4154 O O . ARG B 1 179 ? 1.157 3.42 -9.914 1 98.88 179 ARG B O 1
ATOM 4161 N N . LEU B 1 180 ? 1.294 1.396 -8.984 1 98.94 180 LEU B N 1
ATOM 4162 C CA . LEU B 1 180 ? 0.647 1.813 -7.746 1 98.94 180 LEU B CA 1
ATOM 4163 C C . LEU B 1 180 ? 1.542 2.766 -6.961 1 98.94 180 LEU B C 1
ATOM 4165 O O . LEU B 1 180 ? 1.083 3.809 -6.488 1 98.94 180 LEU B O 1
ATOM 4169 N N . PHE B 1 181 ? 2.818 2.475 -6.836 1 98.94 181 PHE B N 1
ATOM 4170 C CA . PHE B 1 181 ? 3.721 3.355 -6.105 1 98.94 181 PHE B CA 1
ATOM 4171 C C . PHE B 1 181 ? 3.885 4.688 -6.828 1 98.94 181 PHE B C 1
ATOM 4173 O O . PHE B 1 181 ? 4.047 5.73 -6.191 1 98.94 181 PHE B O 1
ATOM 4180 N N . GLN B 1 182 ? 3.873 4.645 -8.164 1 98.88 182 GLN B N 1
ATOM 4181 C CA . GLN B 1 182 ? 3.908 5.895 -8.914 1 98.88 182 GLN B CA 1
ATOM 4182 C C . GLN B 1 182 ? 2.721 6.785 -8.555 1 98.88 182 GLN B C 1
ATOM 4184 O O . GLN B 1 182 ? 2.861 8.008 -8.445 1 98.88 182 GLN B O 1
ATOM 4189 N N . ALA B 1 183 ? 1.554 6.199 -8.398 1 98.69 183 ALA B N 1
ATOM 4190 C CA . ALA B 1 183 ? 0.36 6.945 -8.008 1 98.69 183 ALA B CA 1
ATOM 4191 C C . ALA B 1 183 ? 0.55 7.609 -6.648 1 98.69 183 ALA B C 1
ATOM 4193 O O . ALA B 1 183 ? -0.051 8.648 -6.367 1 98.69 183 ALA B O 1
ATOM 4194 N N . PHE B 1 184 ? 1.402 7.043 -5.773 1 98.81 184 PHE B N 1
ATOM 4195 C CA . PHE B 1 184 ? 1.723 7.637 -4.48 1 98.81 184 PHE B CA 1
ATOM 4196 C C . PHE B 1 184 ? 2.844 8.664 -4.617 1 98.81 184 PHE B C 1
ATOM 4198 O O . PHE B 1 184 ? 3.43 9.086 -3.619 1 98.81 184 PHE B O 1
ATOM 4205 N N . ASN B 1 185 ? 3.209 9.023 -5.895 1 98.56 185 ASN B N 1
ATOM 4206 C CA . ASN B 1 185 ? 4.207 10.031 -6.219 1 98.56 185 ASN B CA 1
ATOM 4207 C C . ASN B 1 185 ? 5.613 9.578 -5.828 1 98.56 185 ASN B C 1
ATOM 4209 O O . ASN B 1 185 ? 6.426 10.383 -5.375 1 98.56 185 ASN B O 1
ATOM 4213 N N . CYS B 1 186 ? 5.875 8.297 -5.883 1 98.88 186 CYS B N 1
ATOM 4214 C CA . CYS B 1 186 ? 7.215 7.746 -5.734 1 98.88 186 CYS B CA 1
ATOM 4215 C C . CYS B 1 186 ? 7.965 7.773 -7.062 1 98.88 186 CYS B C 1
ATOM 4217 O O . CYS B 1 186 ? 7.348 7.836 -8.125 1 98.88 186 CYS B O 1
ATOM 4219 N N . LYS B 1 187 ? 9.25 7.84 -6.945 1 98.81 187 LYS B N 1
ATOM 4220 C CA . LYS B 1 187 ? 10.117 7.574 -8.094 1 98.81 187 LYS B CA 1
ATOM 4221 C C . LYS B 1 187 ? 10.352 6.078 -8.266 1 98.81 187 LYS B C 1
ATOM 4223 O O . LYS B 1 187 ? 10.531 5.352 -7.285 1 98.81 187 LYS B O 1
ATOM 4228 N N . ILE B 1 188 ? 10.305 5.586 -9.508 1 98.94 188 ILE B N 1
ATOM 4229 C CA . ILE B 1 188 ? 10.406 4.152 -9.758 1 98.94 188 ILE B CA 1
ATOM 4230 C C . ILE B 1 188 ? 11.68 3.854 -10.547 1 98.94 188 ILE B C 1
ATOM 4232 O O . ILE B 1 188 ? 11.953 4.504 -11.562 1 98.94 188 ILE B O 1
ATOM 4236 N N . ILE B 1 189 ? 12.422 2.92 -10.109 1 98.94 189 ILE B N 1
ATOM 4237 C CA . ILE B 1 189 ? 13.516 2.336 -10.875 1 98.94 189 ILE B CA 1
ATOM 4238 C C . ILE B 1 189 ? 13.406 0.812 -10.859 1 98.94 189 ILE B C 1
ATOM 4240 O O . ILE B 1 189 ? 12.703 0.247 -10.016 1 98.94 189 ILE B O 1
ATOM 4244 N N . ALA B 1 190 ? 14 0.161 -11.758 1 98.88 190 ALA B N 1
ATOM 4245 C CA . ALA B 1 190 ? 13.883 -1.292 -11.852 1 98.88 190 ALA B CA 1
ATOM 4246 C C . ALA B 1 190 ? 15.227 -1.926 -12.203 1 98.88 190 ALA B C 1
ATOM 4248 O O . ALA B 1 190 ? 16.094 -1.274 -12.789 1 98.88 190 ALA B O 1
ATOM 4249 N N . ALA B 1 191 ? 15.414 -3.143 -11.797 1 98.81 191 ALA B N 1
ATOM 4250 C CA . ALA B 1 191 ? 16.578 -3.936 -12.172 1 98.81 191 ALA B CA 1
ATOM 4251 C C . ALA B 1 191 ? 16.172 -5.305 -12.703 1 98.81 191 ALA B C 1
ATOM 4253 O O . ALA B 1 191 ? 15.281 -5.953 -12.148 1 98.81 191 ALA B O 1
ATOM 4254 N N . ASN B 1 192 ? 16.625 -5.629 -13.719 1 97.19 192 ASN B N 1
ATOM 4255 C CA . ASN B 1 192 ? 16.547 -6.961 -14.305 1 97.19 192 ASN B CA 1
ATOM 4256 C C . ASN B 1 192 ? 17.906 -7.414 -14.844 1 97.19 192 ASN B C 1
ATOM 4258 O O . ASN B 1 192 ? 18.906 -6.719 -14.672 1 97.19 192 ASN B O 1
ATOM 4262 N N . SER B 1 193 ? 18.016 -8.672 -15.383 1 95.12 193 SER B N 1
ATOM 4263 C CA . SER B 1 193 ? 19.312 -9.25 -15.758 1 95.12 193 SER B CA 1
ATOM 4264 C C . SER B 1 193 ? 20.031 -8.383 -16.781 1 95.12 193 SER B C 1
ATOM 4266 O O . SER B 1 193 ? 21.234 -8.133 -16.641 1 95.12 193 SER B O 1
ATOM 4268 N N . ARG B 1 194 ? 19.297 -7.758 -17.781 1 94.19 194 ARG B N 1
ATOM 4269 C CA . ARG B 1 194 ? 19.938 -7.051 -18.891 1 94.19 194 ARG B CA 1
ATOM 4270 C C . ARG B 1 194 ? 19.938 -5.547 -18.656 1 94.19 194 ARG B C 1
ATOM 4272 O O . ARG B 1 194 ? 20.656 -4.809 -19.328 1 94.19 194 ARG B O 1
ATOM 4279 N N . GLY B 1 195 ? 19.062 -5.047 -17.766 1 96.94 195 GLY B N 1
ATOM 4280 C CA . GLY B 1 195 ? 18.969 -3.623 -17.484 1 96.94 195 GLY B CA 1
ATOM 4281 C C . GLY B 1 195 ? 18.219 -2.848 -18.547 1 96.94 195 GLY B C 1
ATOM 4282 O O . GLY B 1 195 ? 18.516 -1.676 -18.797 1 96.94 195 GLY B O 1
ATOM 4283 N N . ASP B 1 196 ? 17.328 -3.564 -19.188 1 96.62 196 ASP B N 1
ATOM 4284 C CA . ASP B 1 196 ? 16.656 -2.895 -20.297 1 96.62 196 ASP B CA 1
ATOM 4285 C C . ASP B 1 196 ? 15.141 -2.906 -20.094 1 96.62 196 ASP B C 1
ATOM 4287 O O . ASP B 1 196 ? 14.609 -3.738 -19.359 1 96.62 196 ASP B O 1
ATOM 4291 N N . ARG B 1 197 ? 14.547 -1.973 -20.719 1 96.38 197 ARG B N 1
ATOM 4292 C CA . ARG B 1 197 ? 13.094 -1.884 -20.797 1 96.38 197 ARG B CA 1
ATOM 4293 C C . ARG B 1 197 ? 12.531 -2.906 -21.781 1 96.38 197 ARG B C 1
ATOM 4295 O O . ARG B 1 197 ? 13.102 -3.125 -22.844 1 96.38 197 ARG B O 1
ATOM 4302 N N . ARG B 1 198 ? 11.547 -3.645 -21.359 1 94.06 198 ARG B N 1
ATOM 4303 C CA . ARG B 1 198 ? 10.883 -4.613 -22.234 1 94.06 198 ARG B CA 1
ATOM 4304 C C . ARG B 1 198 ? 9.367 -4.508 -22.109 1 94.06 198 ARG B C 1
ATOM 4306 O O . ARG B 1 198 ? 8.852 -4.137 -21.047 1 94.06 198 ARG B O 1
ATOM 4313 N N . PRO B 1 199 ? 8.641 -4.828 -23.172 1 95.25 199 PRO B N 1
ATOM 4314 C CA . PRO B 1 199 ? 7.176 -4.832 -23.062 1 95.25 199 PRO B CA 1
ATOM 4315 C C . PRO B 1 199 ? 6.656 -5.965 -22.172 1 95.25 199 PRO B C 1
ATOM 4317 O O . PRO B 1 199 ? 7.312 -7 -22.047 1 95.25 199 PRO B O 1
ATOM 4320 N N . GLU B 1 200 ? 5.57 -5.688 -21.625 1 94.06 200 GLU B N 1
ATOM 4321 C CA . GLU B 1 200 ? 4.887 -6.719 -20.844 1 94.06 200 GLU B CA 1
ATOM 4322 C C . GLU B 1 200 ? 4.387 -7.844 -21.75 1 94.06 200 GLU B C 1
ATOM 4324 O O . GLU B 1 200 ? 3.887 -7.586 -22.859 1 94.06 200 GLU B O 1
ATOM 4329 N N . GLU B 1 201 ? 4.57 -9.062 -21.375 1 91.56 201 GLU B N 1
ATOM 4330 C CA . GLU B 1 201 ? 4.113 -10.234 -22.109 1 91.56 201 GLU B CA 1
ATOM 4331 C C . GLU B 1 201 ? 3.199 -11.102 -21.25 1 91.56 201 GLU B C 1
ATOM 4333 O O . GLU B 1 201 ? 3.234 -11.023 -20.016 1 91.56 201 GLU B O 1
ATOM 4338 N N . GLY B 1 202 ? 2.371 -11.852 -21.938 1 93.06 202 GLY B N 1
ATOM 4339 C CA . GLY B 1 202 ? 1.501 -12.773 -21.219 1 93.06 202 GLY B CA 1
ATOM 4340 C C . GLY B 1 202 ? 0.15 -12.172 -20.875 1 93.06 202 GLY B C 1
ATOM 4341 O O . GLY B 1 202 ? -0.276 -11.195 -21.5 1 93.06 202 GLY B O 1
ATOM 4342 N N . TYR B 1 203 ? -0.516 -12.836 -19.984 1 96.38 203 TYR B N 1
ATOM 4343 C CA . TYR B 1 203 ? -1.856 -12.422 -19.578 1 96.38 203 TYR B CA 1
ATOM 4344 C C . TYR B 1 203 ? -1.808 -11.156 -18.734 1 96.38 203 TYR B C 1
ATOM 4346 O O . TYR B 1 203 ? -0.982 -11.031 -17.828 1 96.38 203 TYR B O 1
ATOM 4354 N N . ARG B 1 204 ? -2.602 -10.227 -19.047 1 96.19 204 ARG B N 1
ATOM 4355 C CA . ARG B 1 204 ? -2.68 -8.977 -18.281 1 96.19 204 ARG B CA 1
ATOM 4356 C C . ARG B 1 204 ? -4.129 -8.586 -18.016 1 96.19 204 ARG B C 1
ATOM 4358 O O . ARG B 1 204 ? -4.961 -8.617 -18.922 1 96.19 204 ARG B O 1
ATOM 4365 N N . ILE B 1 205 ? -4.461 -8.305 -16.828 1 97.31 205 ILE B N 1
ATOM 4366 C CA . ILE B 1 205 ? -5.766 -7.746 -16.5 1 97.31 205 ILE B CA 1
ATOM 4367 C C . ILE B 1 205 ? -5.836 -6.293 -16.969 1 97.31 205 ILE B C 1
ATOM 4369 O O . ILE B 1 205 ? -4.969 -5.484 -16.625 1 97.31 205 ILE B O 1
ATOM 4373 N N . PRO B 1 206 ? -6.836 -5.945 -17.75 1 95.38 206 PRO B N 1
ATOM 4374 C CA . PRO B 1 206 ? -6.938 -4.562 -18.234 1 95.38 206 PRO B CA 1
ATOM 4375 C C . PRO B 1 206 ? -6.887 -3.541 -17.094 1 95.38 206 PRO B C 1
ATOM 4377 O O . PRO B 1 206 ? -7.473 -3.764 -16.031 1 95.38 206 PRO B O 1
ATOM 4380 N N . GLY B 1 207 ? -6.195 -2.475 -17.266 1 96.44 207 GLY B N 1
ATOM 4381 C CA . GLY B 1 207 ? -6.102 -1.4 -16.297 1 96.44 207 GLY B CA 1
ATOM 4382 C C . GLY B 1 207 ? -4.961 -1.588 -15.312 1 96.44 207 GLY B C 1
ATOM 4383 O O . GLY B 1 207 ? -4.738 -0.745 -14.438 1 96.44 207 GLY B O 1
ATOM 4384 N N . THR B 1 208 ? -4.176 -2.676 -15.484 1 98.12 208 THR B N 1
ATOM 4385 C CA . THR B 1 208 ? -3.061 -2.943 -14.578 1 98.12 208 THR B CA 1
ATOM 4386 C C . THR B 1 208 ? -1.749 -3.037 -15.352 1 98.12 208 THR B C 1
ATOM 4388 O O . THR B 1 208 ? -1.746 -3.021 -16.594 1 98.12 208 THR B O 1
ATOM 4391 N N . GLY B 1 209 ? -0.7 -2.963 -14.656 1 98.06 209 GLY B N 1
ATOM 4392 C CA . GLY B 1 209 ? 0.608 -3.242 -15.227 1 98.06 209 GLY B CA 1
ATOM 4393 C C . GLY B 1 209 ? 1.282 -2.012 -15.805 1 98.06 209 GLY B C 1
ATOM 4394 O O . GLY B 1 209 ? 1.037 -0.893 -15.352 1 98.06 209 GLY B O 1
ATOM 4395 N N . ASP B 1 210 ? 2.242 -2.238 -16.594 1 98.44 210 ASP B N 1
ATOM 4396 C CA . ASP B 1 210 ? 3.086 -1.291 -17.312 1 98.44 210 ASP B CA 1
ATOM 4397 C C . ASP B 1 210 ? 3.469 -1.833 -18.688 1 98.44 210 ASP B C 1
ATOM 4399 O O . ASP B 1 210 ? 4.586 -2.314 -18.875 1 98.44 210 ASP B O 1
ATOM 4403 N N . GLU B 1 211 ? 2.543 -1.703 -19.562 1 96.94 211 GLU B N 1
ATOM 4404 C CA . GLU B 1 211 ? 2.562 -2.424 -20.828 1 96.94 211 GLU B CA 1
ATOM 4405 C C . GLU B 1 211 ? 3.869 -2.186 -21.578 1 96.94 211 GLU B C 1
ATOM 4407 O O . GLU B 1 211 ? 4.496 -3.133 -22.062 1 96.94 211 GLU B O 1
ATOM 4412 N N . ASP B 1 212 ? 4.34 -0.943 -21.625 1 97.06 212 ASP B N 1
ATOM 4413 C CA . ASP B 1 212 ? 5.508 -0.645 -22.453 1 97.06 212 ASP B CA 1
ATOM 4414 C C . ASP B 1 212 ? 6.762 -0.494 -21.594 1 97.06 212 ASP B C 1
ATOM 4416 O O . ASP B 1 212 ? 7.84 -0.189 -22.109 1 97.06 212 ASP B O 1
ATOM 4420 N N . GLY B 1 213 ? 6.637 -0.665 -20.344 1 97.81 213 GLY B N 1
ATOM 4421 C CA . GLY B 1 213 ? 7.773 -0.603 -19.438 1 97.81 213 GLY B CA 1
ATOM 4422 C C . GLY B 1 213 ? 8.273 0.81 -19.188 1 97.81 213 GLY B C 1
ATOM 4423 O O . GLY B 1 213 ? 9.445 1.016 -18.891 1 97.81 213 GLY B O 1
ATOM 4424 N N . SER B 1 214 ? 7.426 1.807 -19.266 1 98 214 SER B N 1
ATOM 4425 C CA . SER B 1 214 ? 7.863 3.199 -19.281 1 98 214 SER B CA 1
ATOM 4426 C C . SER B 1 214 ? 7.793 3.816 -17.891 1 98 214 SER B C 1
ATOM 4428 O O . SER B 1 214 ? 8.242 4.949 -17.688 1 98 214 SER B O 1
ATOM 4430 N N . ILE B 1 215 ? 7.309 3.088 -16.891 1 98.69 215 ILE B N 1
ATOM 4431 C CA . ILE B 1 215 ? 7.094 3.674 -15.578 1 98.69 215 ILE B CA 1
ATOM 4432 C C . ILE B 1 215 ? 8.438 3.871 -14.883 1 98.69 215 ILE B C 1
ATOM 4434 O O . ILE B 1 215 ? 8.711 4.945 -14.336 1 98.69 215 ILE B O 1
ATOM 4438 N N . PRO B 1 216 ? 9.328 2.92 -14.914 1 98.81 216 PRO B N 1
ATOM 4439 C CA . PRO B 1 216 ? 10.625 3.176 -14.289 1 98.81 216 PRO B CA 1
ATOM 4440 C C . PRO B 1 216 ? 11.422 4.258 -15 1 98.81 216 PRO B C 1
ATOM 4442 O O . PRO B 1 216 ? 11.492 4.266 -16.234 1 98.81 216 PRO B O 1
ATOM 4445 N N . GLU B 1 217 ? 11.992 5.09 -14.242 1 98.56 217 GLU B N 1
ATOM 4446 C CA . GLU B 1 217 ? 12.812 6.156 -14.805 1 98.56 217 GLU B CA 1
ATOM 4447 C C . GLU B 1 217 ? 14.125 5.609 -15.359 1 98.56 217 GLU B C 1
ATOM 4449 O O . GLU B 1 217 ? 14.703 6.184 -16.281 1 98.56 217 GLU B O 1
ATOM 4454 N N . GLU B 1 218 ? 14.562 4.574 -14.766 1 98.62 218 GLU B N 1
ATOM 4455 C CA . GLU B 1 218 ? 15.828 3.949 -15.141 1 98.62 218 GLU B CA 1
ATOM 4456 C C . GLU B 1 218 ? 15.781 2.438 -14.938 1 98.62 218 GLU B C 1
ATOM 4458 O O . GLU B 1 218 ? 15.086 1.947 -14.047 1 98.62 218 GLU B O 1
ATOM 4463 N N . PHE B 1 219 ? 16.469 1.73 -15.781 1 98.75 219 PHE B N 1
ATOM 4464 C CA . PHE B 1 219 ? 16.656 0.291 -15.664 1 98.75 219 PHE B CA 1
ATOM 4465 C C . PHE B 1 219 ? 18.125 -0.036 -15.398 1 98.75 219 PHE B C 1
ATOM 4467 O O . PHE B 1 219 ? 19.016 0.584 -15.977 1 98.75 219 PHE B O 1
ATOM 4474 N N . TYR B 1 220 ? 18.328 -0.955 -14.523 1 98.81 220 TYR B N 1
ATOM 4475 C CA . TYR B 1 220 ? 19.656 -1.387 -14.141 1 98.81 220 TYR B CA 1
ATOM 4476 C C . TYR B 1 220 ? 19.844 -2.879 -14.391 1 98.81 220 TYR B C 1
ATOM 4478 O O . TYR B 1 220 ? 18.875 -3.641 -14.383 1 98.81 220 TYR B O 1
ATOM 4486 N N . SER B 1 221 ? 21.062 -3.281 -14.57 1 98.5 221 SER B N 1
ATOM 4487 C CA . SER B 1 221 ? 21.391 -4.684 -14.805 1 98.5 221 SER B CA 1
ATOM 4488 C C . SER B 1 221 ? 21.875 -5.359 -13.531 1 98.5 221 SER B C 1
ATOM 4490 O O . SER B 1 221 ? 22.828 -4.902 -12.906 1 98.5 221 SER B O 1
ATOM 4492 N N . THR B 1 222 ? 21.25 -6.465 -13.211 1 97.69 222 THR B N 1
ATOM 4493 C CA . THR B 1 222 ? 21.703 -7.23 -12.055 1 97.69 222 THR B CA 1
ATOM 4494 C C . THR B 1 222 ? 22.969 -8.031 -12.398 1 97.69 222 THR B C 1
ATOM 4496 O O . THR B 1 222 ? 23.672 -8.508 -11.508 1 97.69 222 THR B O 1
ATOM 4499 N N . ASN B 1 223 ? 23.281 -8.172 -13.648 1 96.75 223 ASN B N 1
ATOM 4500 C CA . ASN B 1 223 ? 24.453 -8.914 -14.094 1 96.75 223 ASN B CA 1
ATOM 4501 C C . ASN B 1 223 ? 25.703 -8.047 -14.062 1 96.75 223 ASN B C 1
ATOM 4503 O O . ASN B 1 223 ? 26.812 -8.555 -14.211 1 96.75 223 ASN B O 1
ATOM 4507 N N . ASP B 1 224 ? 25.516 -6.785 -13.945 1 97.44 224 ASP B N 1
ATOM 4508 C CA . ASP B 1 224 ? 26.609 -5.828 -13.789 1 97.44 224 ASP B CA 1
ATOM 4509 C C . ASP B 1 224 ? 26.703 -5.344 -12.344 1 97.44 224 ASP B C 1
ATOM 4511 O O . ASP B 1 224 ? 25.812 -4.641 -11.859 1 97.44 224 ASP B O 1
ATOM 4515 N N . LYS B 1 225 ? 27.797 -5.652 -11.766 1 96.44 225 LYS B N 1
ATOM 4516 C CA . LYS B 1 225 ? 27.953 -5.414 -10.336 1 96.44 225 LYS B CA 1
ATOM 4517 C C . LYS B 1 225 ? 27.797 -3.932 -10.008 1 96.44 225 LYS B C 1
ATOM 4519 O O . LYS B 1 225 ? 27.125 -3.576 -9.031 1 96.44 225 LYS B O 1
ATOM 4524 N N . GLN B 1 226 ? 28.391 -3.092 -10.719 1 97.81 226 GLN B N 1
ATOM 4525 C CA . GLN B 1 226 ? 28.312 -1.656 -10.469 1 97.81 226 GLN B CA 1
ATOM 4526 C C . GLN B 1 226 ? 26.891 -1.132 -10.695 1 97.81 226 GLN B C 1
ATOM 4528 O O . GLN B 1 226 ? 26.406 -0.308 -9.922 1 97.81 226 GLN B O 1
ATOM 4533 N N . SER B 1 227 ? 26.297 -1.617 -11.773 1 98.38 227 SER B N 1
ATOM 4534 C CA . SER B 1 227 ? 24.922 -1.242 -12.07 1 98.38 227 SER B CA 1
ATOM 4535 C C . SER B 1 227 ? 23.969 -1.666 -10.953 1 98.38 227 SER B C 1
ATOM 4537 O O . SER B 1 227 ? 23.141 -0.877 -10.5 1 98.38 227 SER B O 1
ATOM 4539 N N . PHE B 1 228 ? 24.188 -2.83 -10.516 1 98.5 228 PHE B N 1
ATOM 4540 C CA . PHE B 1 228 ? 23.344 -3.363 -9.453 1 98.5 228 PHE B CA 1
ATOM 4541 C C . PHE B 1 228 ? 23.547 -2.592 -8.156 1 98.5 228 PHE B C 1
ATOM 4543 O O . PHE B 1 228 ? 22.578 -2.273 -7.457 1 98.5 228 PHE B O 1
ATOM 4550 N N . GLN B 1 229 ? 24.766 -2.311 -7.871 1 98.12 229 GLN B N 1
ATOM 4551 C CA . GLN B 1 229 ? 25.094 -1.54 -6.672 1 98.12 229 GLN B CA 1
ATOM 4552 C C . GLN B 1 229 ? 24.469 -0.147 -6.734 1 98.12 229 GLN B C 1
ATOM 4554 O O . GLN B 1 229 ? 23.953 0.356 -5.73 1 98.12 229 GLN B O 1
ATOM 4559 N N . THR B 1 230 ? 24.547 0.448 -7.879 1 98.69 230 THR B N 1
ATOM 4560 C CA . THR B 1 230 ? 23.953 1.762 -8.07 1 98.69 230 THR B CA 1
ATOM 4561 C C . THR B 1 230 ? 22.438 1.696 -7.852 1 98.69 230 THR B C 1
ATOM 4563 O O . THR B 1 230 ? 21.859 2.561 -7.184 1 98.69 230 THR B O 1
ATOM 4566 N N . PHE B 1 231 ? 21.859 0.705 -8.422 1 98.81 231 PHE B N 1
ATOM 4567 C CA . PHE B 1 231 ? 20.438 0.46 -8.242 1 98.81 231 PHE B CA 1
ATOM 4568 C C . PHE B 1 231 ? 20.078 0.367 -6.766 1 98.81 231 PHE B C 1
ATOM 4570 O O . PHE B 1 231 ? 19.203 1.086 -6.285 1 98.81 231 PHE B O 1
ATOM 4577 N N . LEU B 1 232 ? 20.781 -0.453 -6.047 1 98.69 232 LEU B N 1
ATOM 4578 C CA . LEU B 1 232 ? 20.516 -0.7 -4.637 1 98.69 232 LEU B CA 1
ATOM 4579 C C . LEU B 1 232 ? 20.688 0.574 -3.816 1 98.69 232 LEU B C 1
ATOM 4581 O O . LEU B 1 232 ? 19.875 0.873 -2.938 1 98.69 232 LEU B O 1
ATOM 4585 N N . SER B 1 233 ? 21.688 1.352 -4.102 1 98.38 233 SER B N 1
ATOM 4586 C CA . SER B 1 233 ? 22.047 2.527 -3.32 1 98.38 233 SER B CA 1
ATOM 4587 C C . SER B 1 233 ? 21.016 3.633 -3.465 1 98.38 233 SER B C 1
ATOM 4589 O O . SER B 1 233 ? 21.031 4.609 -2.709 1 98.38 233 SER B O 1
ATOM 4591 N N . ARG B 1 234 ? 20.047 3.467 -4.316 1 98.56 234 ARG B N 1
ATOM 4592 C CA . ARG B 1 234 ? 19.062 4.512 -4.582 1 98.56 234 ARG B CA 1
ATOM 4593 C C . ARG B 1 234 ? 17.688 4.121 -4.051 1 98.56 234 ARG B C 1
ATOM 4595 O O . ARG B 1 234 ? 16.766 4.926 -4.074 1 98.56 234 ARG B O 1
ATOM 4602 N N . CYS B 1 235 ? 17.594 2.918 -3.543 1 98.75 235 CYS B N 1
ATOM 4603 C CA . CYS B 1 235 ? 16.297 2.375 -3.182 1 98.75 235 CYS B CA 1
ATOM 4604 C C . CYS B 1 235 ? 15.938 2.723 -1.74 1 98.75 235 CYS B C 1
ATOM 4606 O O . CYS B 1 235 ? 16.484 2.137 -0.803 1 98.75 235 CYS B O 1
ATOM 4608 N N . ASP B 1 236 ? 14.938 3.676 -1.552 1 98.62 236 ASP B N 1
ATOM 4609 C CA . ASP B 1 236 ? 14.336 3.812 -0.228 1 98.62 236 ASP B CA 1
ATOM 4610 C C . ASP B 1 236 ? 13.508 2.58 0.129 1 98.62 236 ASP B C 1
ATOM 4612 O O . ASP B 1 236 ? 13.375 2.236 1.306 1 98.62 236 ASP B O 1
ATOM 4616 N N . VAL B 1 237 ? 12.938 1.93 -0.869 1 98.88 237 VAL B N 1
ATOM 4617 C CA . VAL B 1 237 ? 12.203 0.673 -0.785 1 98.88 237 VAL B CA 1
ATOM 4618 C C . VAL B 1 237 ? 12.68 -0.28 -1.879 1 98.88 237 VAL B C 1
ATOM 4620 O O . VAL B 1 237 ? 12.625 0.052 -3.066 1 98.88 237 VAL B O 1
ATOM 4623 N N . LEU B 1 238 ? 13.141 -1.382 -1.519 1 98.94 238 LEU B N 1
ATOM 4624 C CA . LEU B 1 238 ? 13.492 -2.436 -2.463 1 98.94 238 LEU B CA 1
ATOM 4625 C C . LEU B 1 238 ? 12.461 -3.555 -2.447 1 98.94 238 LEU B C 1
ATOM 4627 O O . LEU B 1 238 ? 12.242 -4.191 -1.413 1 98.94 238 LEU B O 1
ATOM 4631 N N . VAL B 1 239 ? 11.836 -3.809 -3.504 1 98.94 239 VAL B N 1
ATOM 4632 C CA . VAL B 1 239 ? 10.836 -4.863 -3.633 1 98.94 239 VAL B CA 1
ATOM 4633 C C . VAL B 1 239 ? 11.359 -5.969 -4.543 1 98.94 239 VAL B C 1
ATOM 4635 O O . VAL B 1 239 ? 11.672 -5.723 -5.711 1 98.94 239 VAL B O 1
ATOM 4638 N N . ALA B 1 240 ? 11.383 -7.078 -4.055 1 98.88 240 ALA B N 1
ATOM 4639 C CA . ALA B 1 240 ? 11.844 -8.227 -4.828 1 98.88 240 ALA B CA 1
ATOM 4640 C C . ALA B 1 240 ? 10.695 -9.18 -5.137 1 98.88 240 ALA B C 1
ATOM 4642 O O . ALA B 1 240 ? 9.961 -9.594 -4.23 1 98.88 240 ALA B O 1
ATOM 4643 N N . SER B 1 241 ? 10.5 -9.523 -6.312 1 97.94 241 SER B N 1
ATOM 4644 C CA . SER B 1 241 ? 9.508 -10.5 -6.77 1 97.94 241 SER B CA 1
ATOM 4645 C C . SER B 1 241 ? 10.125 -11.484 -7.754 1 97.94 241 SER B C 1
ATOM 4647 O O . SER B 1 241 ? 9.547 -11.75 -8.812 1 97.94 241 SER B O 1
ATOM 4649 N N . LEU B 1 242 ? 11.188 -12.07 -7.43 1 96.06 242 LEU B N 1
ATOM 4650 C CA . LEU B 1 242 ? 11.969 -12.93 -8.312 1 96.06 242 LEU B CA 1
ATOM 4651 C C . LEU B 1 242 ? 11.602 -14.391 -8.109 1 96.06 242 LEU B C 1
ATOM 4653 O O . LEU B 1 242 ? 11.289 -14.812 -6.992 1 96.06 242 LEU B O 1
ATOM 4657 N N . PRO B 1 243 ? 11.688 -15.188 -9.148 1 91.44 243 PRO B N 1
ATOM 4658 C CA . PRO B 1 243 ? 11.562 -16.641 -9 1 91.44 243 PRO B CA 1
ATOM 4659 C C . PRO B 1 243 ? 12.812 -17.281 -8.414 1 91.44 243 PRO B C 1
ATOM 4661 O O . PRO B 1 243 ? 13.852 -16.625 -8.289 1 91.44 243 PRO B O 1
ATOM 4664 N N . SER B 1 244 ? 12.703 -18.469 -8.008 1 91.12 244 SER B N 1
ATOM 4665 C CA . SER B 1 244 ? 13.852 -19.234 -7.555 1 91.12 244 SER B CA 1
ATOM 4666 C C . SER B 1 244 ? 14.578 -19.891 -8.727 1 91.12 244 SER B C 1
ATOM 4668 O O . SER B 1 244 ? 14.016 -20.75 -9.414 1 91.12 244 SER B O 1
ATOM 4670 N N . THR B 1 245 ? 15.664 -19.484 -9.039 1 87.31 245 THR B N 1
ATOM 4671 C CA . THR B 1 245 ? 16.562 -20.016 -10.047 1 87.31 245 THR B CA 1
ATOM 4672 C C . THR B 1 245 ? 18 -20.078 -9.516 1 87.31 245 THR B C 1
ATOM 4674 O O . THR B 1 245 ? 18.297 -19.484 -8.477 1 87.31 245 THR B O 1
ATOM 4677 N N . PRO B 1 246 ? 18.844 -20.766 -10.203 1 88.75 246 PRO B N 1
ATOM 4678 C CA . PRO B 1 246 ? 20.234 -20.766 -9.766 1 88.75 246 PRO B CA 1
ATOM 4679 C C . PRO B 1 246 ? 20.844 -19.359 -9.719 1 88.75 246 PRO B C 1
ATOM 4681 O O . PRO B 1 246 ? 21.688 -19.078 -8.875 1 88.75 246 PRO B O 1
ATOM 4684 N N . GLN B 1 247 ? 20.359 -18.5 -10.539 1 90.88 247 GLN B N 1
ATOM 4685 C CA . GLN B 1 247 ? 20.891 -17.141 -10.625 1 90.88 247 GLN B CA 1
ATOM 4686 C C . GLN B 1 247 ? 20.359 -16.266 -9.508 1 90.88 247 GLN B C 1
ATOM 4688 O O . GLN B 1 247 ? 21 -15.305 -9.094 1 90.88 247 GLN B O 1
ATOM 4693 N N . THR B 1 248 ? 19.203 -16.547 -8.992 1 94.75 248 THR B N 1
ATOM 4694 C CA . THR B 1 248 ? 18.578 -15.648 -8.031 1 94.75 248 THR B CA 1
ATOM 4695 C C . THR B 1 248 ? 18.797 -16.141 -6.605 1 94.75 248 THR B C 1
ATOM 4697 O O . THR B 1 248 ? 18.641 -15.383 -5.645 1 94.75 248 THR B O 1
ATOM 4700 N N . THR B 1 249 ? 19.047 -17.469 -6.441 1 96.19 249 THR B N 1
ATOM 4701 C CA . THR B 1 249 ? 19.25 -18.047 -5.113 1 96.19 249 THR B CA 1
ATOM 4702 C C . THR B 1 249 ? 20.406 -17.344 -4.391 1 96.19 249 THR B C 1
ATOM 4704 O O . THR B 1 249 ? 21.531 -17.359 -4.875 1 96.19 249 THR B O 1
ATOM 4707 N N . TYR B 1 250 ? 20.062 -16.672 -3.275 1 97.88 250 TYR B N 1
ATOM 4708 C CA . TYR B 1 250 ? 21 -15.977 -2.398 1 97.88 250 TYR B CA 1
ATOM 4709 C C . TYR B 1 250 ? 21.719 -14.859 -3.143 1 97.88 250 TYR B C 1
ATOM 4711 O O . TYR B 1 250 ? 22.891 -14.562 -2.855 1 97.88 250 TYR B O 1
ATOM 4719 N N . MET B 1 251 ? 21.016 -14.367 -4.148 1 96.88 251 MET B N 1
ATOM 4720 C CA . MET B 1 251 ? 21.5 -13.195 -4.871 1 96.88 251 MET B CA 1
ATOM 4721 C C . MET B 1 251 ? 21.672 -12.008 -3.93 1 96.88 251 MET B C 1
ATOM 4723 O O . MET B 1 251 ? 22.531 -11.148 -4.156 1 96.88 251 MET B O 1
ATOM 4727 N N . ILE B 1 252 ? 20.875 -11.883 -2.924 1 97.94 252 ILE B N 1
ATOM 4728 C CA . ILE B 1 252 ? 20.938 -10.828 -1.917 1 97.94 252 ILE B CA 1
ATOM 4729 C C . ILE B 1 252 ? 21.562 -11.383 -0.633 1 97.94 252 ILE B C 1
ATOM 4731 O O . ILE B 1 252 ? 21.062 -12.352 -0.062 1 97.94 252 ILE B O 1
ATOM 4735 N N . SER B 1 253 ? 22.656 -10.852 -0.309 1 96.5 253 SER B N 1
ATOM 4736 C CA . SER B 1 253 ? 23.281 -11.133 0.973 1 96.5 253 SER B CA 1
ATOM 4737 C C . SER B 1 253 ? 23.203 -9.93 1.909 1 96.5 253 SER B C 1
ATOM 4739 O O . SER B 1 253 ? 22.547 -8.938 1.598 1 96.5 253 SER B O 1
ATOM 4741 N N . GLN B 1 254 ? 23.828 -10.094 3.084 1 95.5 254 GLN B N 1
ATOM 4742 C CA . GLN B 1 254 ? 23.875 -8.992 4.047 1 95.5 254 GLN B CA 1
ATOM 4743 C C . GLN B 1 254 ? 24.516 -7.754 3.436 1 95.5 254 GLN B C 1
ATOM 4745 O O . GLN B 1 254 ? 24.078 -6.629 3.705 1 95.5 254 GLN B O 1
ATOM 4750 N N . GLU B 1 255 ? 25.484 -7.953 2.578 1 94.69 255 GLU B N 1
ATOM 4751 C CA . GLU B 1 255 ? 26.203 -6.855 1.944 1 94.69 255 GLU B CA 1
ATOM 4752 C C . GLU B 1 255 ? 25.281 -6.004 1.083 1 94.69 255 GLU B C 1
ATOM 4754 O O . GLU B 1 255 ? 25.297 -4.773 1.167 1 94.69 255 GLU B O 1
ATOM 4759 N N . GLN B 1 256 ? 24.469 -6.66 0.239 1 96.5 256 GLN B N 1
ATOM 4760 C CA . GLN B 1 256 ? 23.531 -5.938 -0.605 1 96.5 256 GLN B CA 1
ATOM 4761 C C . GLN B 1 256 ? 22.5 -5.188 0.237 1 96.5 256 GLN B C 1
ATOM 4763 O O . GLN B 1 256 ? 22.156 -4.039 -0.063 1 96.5 256 GLN B O 1
ATOM 4768 N N . LEU B 1 257 ? 22.062 -5.777 1.263 1 97.38 257 LEU B N 1
ATOM 4769 C CA . LEU B 1 257 ? 21.062 -5.148 2.127 1 97.38 257 LEU B CA 1
ATOM 4770 C C . LEU B 1 257 ? 21.656 -3.926 2.826 1 97.38 257 LEU B C 1
ATOM 4772 O O . LEU B 1 257 ? 20.953 -2.92 3.002 1 97.38 257 LEU B O 1
ATOM 4776 N N . GLU B 1 258 ? 22.906 -3.961 3.213 1 95.19 258 GLU B N 1
ATOM 4777 C CA . GLU B 1 258 ? 23.562 -2.863 3.908 1 95.19 258 GLU B CA 1
ATOM 4778 C C . GLU B 1 258 ? 23.906 -1.729 2.947 1 95.19 258 GLU B C 1
ATOM 4780 O O . GLU B 1 258 ? 24.234 -0.619 3.379 1 95.19 258 GLU B O 1
ATOM 4785 N N . SER B 1 259 ? 23.875 -2.043 1.648 1 95.06 259 SER B N 1
ATOM 4786 C CA . SER B 1 259 ? 24.172 -1.024 0.649 1 95.06 259 SER B CA 1
ATOM 4787 C C . SER B 1 259 ? 22.969 -0.118 0.4 1 95.06 259 SER B C 1
ATOM 4789 O O . SER B 1 259 ? 23.094 0.926 -0.244 1 95.06 259 SER B O 1
ATOM 4791 N N . LEU B 1 260 ? 21.828 -0.49 0.875 1 97.5 260 LEU B N 1
ATOM 4792 C CA . LEU B 1 260 ? 20.641 0.347 0.74 1 97.5 260 LEU B CA 1
ATOM 4793 C C . LEU B 1 260 ? 20.766 1.621 1.568 1 97.5 260 LEU B C 1
ATOM 4795 O O . LEU B 1 260 ? 21.531 1.655 2.541 1 97.5 260 LEU B O 1
ATOM 4799 N N . PRO B 1 261 ? 20.109 2.689 1.217 1 96.44 261 PRO B N 1
ATOM 4800 C CA . PRO B 1 261 ? 20.172 3.932 1.992 1 96.44 261 PRO B CA 1
ATOM 4801 C C . PRO B 1 261 ? 19.703 3.75 3.432 1 96.44 261 PRO B C 1
ATOM 4803 O O . PRO B 1 261 ? 18.844 2.898 3.703 1 96.44 261 PRO B O 1
ATOM 4806 N N . TYR B 1 262 ? 20.188 4.539 4.324 1 93.44 262 TYR B N 1
ATOM 4807 C CA . TYR B 1 262 ? 19.703 4.562 5.699 1 93.44 262 TYR B CA 1
ATOM 4808 C C . TYR B 1 262 ? 18.188 4.797 5.734 1 93.44 262 TYR B C 1
ATOM 4810 O O . TYR B 1 262 ? 17.688 5.723 5.102 1 93.44 262 TYR B O 1
ATOM 4818 N N . GLY B 1 263 ? 17.5 3.881 6.418 1 94 263 GLY B N 1
ATOM 4819 C CA . GLY B 1 263 ? 16.047 4.008 6.492 1 94 263 GLY B CA 1
ATOM 4820 C C . GLY B 1 263 ? 15.328 3.15 5.473 1 94 263 GLY B C 1
ATOM 4821 O O . GLY B 1 263 ? 14.094 3.125 5.441 1 94 263 GLY B O 1
ATOM 4822 N N . ALA B 1 264 ? 16.031 2.357 4.668 1 97.19 264 ALA B N 1
ATOM 4823 C CA . ALA B 1 264 ? 15.461 1.603 3.559 1 97.19 264 ALA B CA 1
ATOM 4824 C C . ALA B 1 264 ? 14.688 0.388 4.062 1 97.19 264 ALA B C 1
ATOM 4826 O O . ALA B 1 264 ? 14.984 -0.147 5.133 1 97.19 264 ALA B O 1
ATOM 4827 N N . ILE B 1 265 ? 13.703 -0.035 3.295 1 97.75 265 ILE B N 1
ATOM 4828 C CA . ILE B 1 265 ? 12.883 -1.216 3.547 1 97.75 265 ILE B CA 1
ATOM 4829 C C . ILE B 1 265 ? 13.109 -2.246 2.441 1 97.75 265 ILE B C 1
ATOM 4831 O O . ILE B 1 265 ? 13.203 -1.891 1.265 1 97.75 265 ILE B O 1
ATOM 4835 N N . PHE B 1 266 ? 13.211 -3.457 2.883 1 98.81 266 PHE B N 1
ATOM 4836 C CA . PHE B 1 266 ? 13.305 -4.57 1.945 1 98.81 266 PHE B CA 1
ATOM 4837 C C . PHE B 1 266 ? 12.016 -5.391 1.95 1 98.81 266 PHE B C 1
ATOM 4839 O O . PHE B 1 266 ? 11.539 -5.801 3.01 1 98.81 266 PHE B O 1
ATOM 4846 N N . VAL B 1 267 ? 11.461 -5.656 0.812 1 98.94 267 VAL B N 1
ATOM 4847 C CA . VAL B 1 267 ? 10.242 -6.445 0.646 1 98.94 267 VAL B CA 1
ATOM 4848 C C . VAL B 1 267 ? 10.531 -7.664 -0.23 1 98.94 267 VAL B C 1
ATOM 4850 O O . VAL B 1 267 ? 11.062 -7.527 -1.338 1 98.94 267 VAL B O 1
ATOM 4853 N N . ASN B 1 268 ? 10.156 -8.805 0.218 1 98.88 268 ASN B N 1
ATOM 4854 C CA . ASN B 1 268 ? 10.297 -10.008 -0.595 1 98.88 268 ASN B CA 1
ATOM 4855 C C . ASN B 1 268 ? 8.969 -10.742 -0.744 1 98.88 268 ASN B C 1
ATOM 4857 O O . ASN B 1 268 ? 8.422 -11.258 0.235 1 98.88 268 ASN B O 1
ATOM 4861 N N . VAL B 1 269 ? 8.461 -10.859 -1.928 1 98.44 269 VAL B N 1
ATOM 4862 C CA . VAL B 1 269 ? 7.207 -11.547 -2.207 1 98.44 269 VAL B CA 1
ATOM 4863 C C . VAL B 1 269 ? 7.438 -12.617 -3.275 1 98.44 269 VAL B C 1
ATOM 4865 O O . VAL B 1 269 ? 6.48 -13.203 -3.791 1 98.44 269 VAL B O 1
ATOM 4868 N N . GLY B 1 270 ? 8.633 -12.805 -3.701 1 96.38 270 GLY B N 1
ATOM 4869 C CA . GLY B 1 270 ? 8.984 -13.844 -4.652 1 96.38 270 GLY B CA 1
ATOM 4870 C C . GLY B 1 270 ? 9.211 -15.195 -3.998 1 96.38 270 GLY B C 1
ATOM 4871 O O . GLY B 1 270 ? 8.25 -15.875 -3.621 1 96.38 270 GLY B O 1
ATOM 4872 N N . ARG B 1 271 ? 10.539 -15.531 -3.875 1 95.56 271 ARG B N 1
ATOM 4873 C CA . ARG B 1 271 ? 10.93 -16.766 -3.213 1 95.56 271 ARG B CA 1
ATOM 4874 C C . ARG B 1 271 ? 11.898 -16.5 -2.064 1 95.56 271 ARG B C 1
ATOM 4876 O O . ARG B 1 271 ? 12.734 -15.602 -2.152 1 95.56 271 ARG B O 1
ATOM 4883 N N . GLY B 1 272 ? 11.734 -17.266 -1.012 1 97.88 272 GLY B N 1
ATOM 4884 C CA . GLY B 1 272 ? 12.477 -17.016 0.209 1 97.88 272 GLY B CA 1
ATOM 4885 C C . GLY B 1 272 ? 13.977 -17.219 0.051 1 97.88 272 GLY B C 1
ATOM 4886 O O . GLY B 1 272 ? 14.773 -16.594 0.74 1 97.88 272 GLY B O 1
ATOM 4887 N N . ASP B 1 273 ? 14.352 -18.062 -0.913 1 97.5 273 ASP B N 1
ATOM 4888 C CA . ASP B 1 273 ? 15.758 -18.422 -1.049 1 97.5 273 ASP B CA 1
ATOM 4889 C C . ASP B 1 273 ? 16.531 -17.328 -1.792 1 97.5 273 ASP B C 1
ATOM 4891 O O . ASP B 1 273 ? 17.703 -17.516 -2.117 1 97.5 273 ASP B O 1
ATOM 4895 N N . LEU B 1 274 ? 15.922 -16.172 -2.039 1 98.25 274 LEU B N 1
ATOM 4896 C CA . LEU B 1 274 ? 16.625 -15 -2.535 1 98.25 274 LEU B CA 1
ATOM 4897 C C . LEU B 1 274 ? 17.656 -14.516 -1.519 1 98.25 274 LEU B C 1
ATOM 4899 O O . LEU B 1 274 ? 18.719 -14.008 -1.894 1 98.25 274 LEU B O 1
ATOM 4903 N N . VAL B 1 275 ? 17.328 -14.609 -0.267 1 98.75 275 VAL B N 1
ATOM 4904 C CA . VAL B 1 275 ? 18.141 -14.109 0.838 1 98.75 275 VAL B CA 1
ATOM 4905 C C . VAL B 1 275 ? 17.922 -14.984 2.074 1 98.75 275 VAL B C 1
ATOM 4907 O O . VAL B 1 275 ? 16.797 -15.359 2.379 1 98.75 275 VAL B O 1
ATOM 4910 N N . LYS B 1 276 ? 18.984 -15.312 2.734 1 98.31 276 LYS B N 1
ATOM 4911 C CA . LYS B 1 276 ? 18.875 -16.062 3.986 1 98.31 276 LYS B CA 1
ATOM 4912 C C . LYS B 1 276 ? 18.266 -15.188 5.086 1 98.31 276 LYS B C 1
ATOM 4914 O O . LYS B 1 276 ? 18.609 -14.016 5.215 1 98.31 276 LYS B O 1
ATOM 4919 N N . SER B 1 277 ? 17.375 -15.781 5.922 1 98.38 277 SER B N 1
ATOM 4920 C CA . SER B 1 277 ? 16.766 -15.062 7.035 1 98.38 277 SER B CA 1
ATOM 4921 C C . SER B 1 277 ? 17.812 -14.484 7.969 1 98.38 277 SER B C 1
ATOM 4923 O O . SER B 1 277 ? 17.641 -13.383 8.5 1 98.38 277 SER B O 1
ATOM 4925 N N . GLU B 1 278 ? 18.922 -15.164 8.078 1 97.5 278 GLU B N 1
ATOM 4926 C CA . GLU B 1 278 ? 20.016 -14.719 8.945 1 97.5 278 GLU B CA 1
ATOM 4927 C C . GLU B 1 278 ? 20.672 -13.453 8.398 1 97.5 278 GLU B C 1
ATOM 4929 O O . GLU B 1 278 ? 21.141 -12.602 9.156 1 97.5 278 GLU B O 1
ATOM 4934 N N . ASN B 1 279 ? 20.734 -13.359 7.129 1 97.75 279 ASN B N 1
ATOM 4935 C CA . ASN B 1 279 ? 21.297 -12.164 6.512 1 97.75 279 ASN B CA 1
ATOM 4936 C C . ASN B 1 279 ? 20.391 -10.953 6.711 1 97.75 279 ASN B C 1
ATOM 4938 O O . ASN B 1 279 ? 20.875 -9.836 6.875 1 97.75 279 ASN B O 1
ATOM 4942 N N . ILE B 1 280 ? 19.156 -11.172 6.633 1 98.06 280 ILE B N 1
ATOM 4943 C CA . ILE B 1 280 ? 18.203 -10.102 6.887 1 98.06 280 ILE B CA 1
ATOM 4944 C C . ILE B 1 280 ? 18.344 -9.602 8.328 1 98.06 280 ILE B C 1
ATOM 4946 O O . ILE B 1 280 ? 18.438 -8.398 8.57 1 98.06 280 ILE B O 1
ATOM 4950 N N . LEU B 1 281 ? 18.391 -10.539 9.281 1 96.44 281 LEU B N 1
ATOM 4951 C CA . LEU B 1 281 ? 18.547 -10.195 10.688 1 96.44 281 LEU B CA 1
ATOM 4952 C C . LEU B 1 281 ? 19.844 -9.43 10.914 1 96.44 281 LEU B C 1
ATOM 4954 O O . LEU B 1 281 ? 19.875 -8.445 11.656 1 96.44 281 LEU B O 1
ATOM 4958 N N . GLY B 1 282 ? 20.922 -9.945 10.273 1 95.75 282 GLY B N 1
ATOM 4959 C CA . GLY B 1 282 ? 22.203 -9.258 10.383 1 95.75 282 GLY B CA 1
ATOM 4960 C C . GLY B 1 282 ? 22.156 -7.824 9.883 1 95.75 282 GLY B C 1
ATOM 4961 O O . GLY B 1 282 ? 22.719 -6.926 10.508 1 95.75 282 GLY B O 1
ATOM 4962 N N . ALA B 1 283 ? 21.516 -7.594 8.773 1 96.19 283 ALA B N 1
ATOM 4963 C CA . ALA B 1 283 ? 21.406 -6.258 8.195 1 96.19 283 ALA B CA 1
ATOM 4964 C C . ALA B 1 283 ? 20.562 -5.344 9.086 1 96.19 283 ALA B C 1
ATOM 4966 O O . ALA B 1 283 ? 20.844 -4.148 9.203 1 96.19 283 ALA B O 1
ATOM 4967 N N . LEU B 1 284 ? 19.531 -5.848 9.688 1 94.81 284 LEU B N 1
ATOM 4968 C CA . LEU B 1 284 ? 18.641 -5.086 10.555 1 94.81 284 LEU B CA 1
ATOM 4969 C C . LEU B 1 284 ? 19.359 -4.652 11.828 1 94.81 284 LEU B C 1
ATOM 4971 O O . LEU B 1 284 ? 19.047 -3.611 12.406 1 94.81 284 LEU B O 1
ATOM 4975 N N . GLU B 1 285 ? 20.297 -5.398 12.266 1 91.38 285 GLU B N 1
ATOM 4976 C CA . GLU B 1 285 ? 21 -5.156 13.523 1 91.38 285 GLU B CA 1
ATOM 4977 C C . GLU B 1 285 ? 22.219 -4.262 13.297 1 91.38 285 GLU B C 1
ATOM 4979 O O . GLU B 1 285 ? 22.781 -3.721 14.25 1 91.38 285 GLU B O 1
ATOM 4984 N N . SER B 1 286 ? 22.5 -4.133 12.102 1 89.31 286 SER B N 1
ATOM 4985 C CA . SER B 1 286 ? 23.641 -3.266 11.781 1 89.31 286 SER B CA 1
ATOM 4986 C C . SER B 1 286 ? 23.281 -1.796 11.969 1 89.31 286 SER B C 1
ATOM 4988 O O . SER B 1 286 ? 22.172 -1.374 11.641 1 89.31 286 SER B O 1
ATOM 4990 N N . PRO B 1 287 ? 24.062 -0.95 12.586 1 78.88 287 PRO B N 1
ATOM 4991 C CA . PRO B 1 287 ? 23.766 0.45 12.891 1 78.88 287 PRO B CA 1
ATOM 4992 C C . PRO B 1 287 ? 23.312 1.241 11.664 1 78.88 287 PRO B C 1
ATOM 4994 O O . PRO B 1 287 ? 22.5 2.158 11.773 1 78.88 287 PRO B O 1
ATOM 4997 N N . LYS B 1 288 ? 23.875 1.062 10.562 1 75.56 288 LYS B N 1
ATOM 4998 C CA . LYS B 1 288 ? 23.484 1.797 9.367 1 75.56 288 LYS B CA 1
ATOM 4999 C C . LYS B 1 288 ? 22.906 0.858 8.312 1 75.56 288 LYS B C 1
ATOM 5001 O O . LYS B 1 288 ? 22.953 1.146 7.117 1 75.56 288 LYS B O 1
ATOM 5006 N N . GLY B 1 289 ? 22.281 -0.121 8.883 1 82.25 289 GLY B N 1
ATOM 5007 C CA . GLY B 1 289 ? 21.797 -1.121 7.945 1 82.25 289 GLY B CA 1
ATOM 5008 C C . GLY B 1 289 ? 20.312 -1.002 7.656 1 82.25 289 GLY B C 1
ATOM 5009 O O . GLY B 1 289 ? 19.766 0.1 7.66 1 82.25 289 GLY B O 1
ATOM 5010 N N . LEU B 1 290 ? 19.75 -2.043 7.223 1 92.88 290 LEU B N 1
ATOM 5011 C CA . LEU B 1 290 ? 18.344 -2.162 6.828 1 92.88 290 LEU B CA 1
ATOM 5012 C C . LEU B 1 290 ? 17.422 -1.692 7.945 1 92.88 290 LEU B C 1
ATOM 5014 O O . LEU B 1 290 ? 17.625 -2.047 9.109 1 92.88 290 LEU B O 1
ATOM 5018 N N . TRP B 1 291 ? 16.5 -0.785 7.613 1 93.62 291 TRP B N 1
ATOM 5019 C CA . TRP B 1 291 ? 15.57 -0.227 8.586 1 93.62 291 TRP B CA 1
ATOM 5020 C C . TRP B 1 291 ? 14.422 -1.194 8.859 1 93.62 291 TRP B C 1
ATOM 5022 O O . TRP B 1 291 ? 13.961 -1.317 10 1 93.62 291 TRP B O 1
ATOM 5032 N N . GLY B 1 292 ? 13.945 -1.866 7.84 1 96.5 292 GLY B N 1
ATOM 5033 C CA . GLY B 1 292 ? 12.836 -2.789 8.016 1 96.5 292 GLY B CA 1
ATOM 5034 C C . GLY B 1 292 ? 12.703 -3.781 6.875 1 96.5 292 GLY B C 1
ATOM 5035 O O . GLY B 1 292 ? 13.359 -3.639 5.84 1 96.5 292 GLY B O 1
ATOM 5036 N N . ALA B 1 293 ? 11.898 -4.805 7.059 1 98.19 293 ALA B N 1
ATOM 5037 C CA . ALA B 1 293 ? 11.688 -5.828 6.039 1 98.19 293 ALA B CA 1
ATOM 5038 C C . ALA B 1 293 ? 10.25 -6.336 6.062 1 98.19 293 ALA B C 1
ATOM 5040 O O . ALA B 1 293 ? 9.641 -6.453 7.129 1 98.19 293 ALA B O 1
ATOM 5041 N N . VAL B 1 294 ? 9.711 -6.559 4.945 1 98.81 294 VAL B N 1
ATOM 5042 C CA . VAL B 1 294 ? 8.43 -7.227 4.723 1 98.81 294 VAL B CA 1
ATOM 5043 C C . VAL B 1 294 ? 8.664 -8.555 4.012 1 98.81 294 VAL B C 1
ATOM 5045 O O . VAL B 1 294 ? 9.141 -8.586 2.877 1 98.81 294 VAL B O 1
ATOM 5048 N N . LEU B 1 295 ? 8.273 -9.625 4.68 1 98.62 295 LEU B N 1
ATOM 5049 C CA . LEU B 1 295 ? 8.609 -10.961 4.188 1 98.62 295 LEU B CA 1
ATOM 5050 C C . LEU B 1 295 ? 7.367 -11.836 4.082 1 98.62 295 LEU B C 1
ATOM 5052 O O . LEU B 1 295 ? 6.879 -12.352 5.09 1 98.62 295 LEU B O 1
ATOM 5056 N N . ASP B 1 296 ? 6.914 -12.078 2.891 1 98.31 296 ASP B N 1
ATOM 5057 C CA . ASP B 1 296 ? 5.848 -13.055 2.668 1 98.31 296 ASP B CA 1
ATOM 5058 C C . ASP B 1 296 ? 6.418 -14.453 2.449 1 98.31 296 ASP B C 1
ATOM 5060 O O . ASP B 1 296 ? 5.676 -15.438 2.438 1 98.31 296 ASP B O 1
ATOM 5064 N N . VAL B 1 297 ? 7.699 -14.547 2.18 1 97.94 297 VAL B N 1
ATOM 5065 C CA . VAL B 1 297 ? 8.461 -15.773 1.984 1 97.94 297 VAL B CA 1
ATOM 5066 C C . VAL B 1 297 ? 9.773 -15.695 2.764 1 97.94 297 VAL B C 1
ATOM 5068 O O . VAL B 1 297 ? 10.305 -14.609 2.988 1 97.94 297 VAL B O 1
ATOM 5071 N N . THR B 1 298 ? 10.242 -16.734 3.16 1 98.38 298 THR B N 1
ATOM 5072 C CA . THR B 1 298 ? 11.453 -16.781 3.973 1 98.38 298 THR B CA 1
ATOM 5073 C C . THR B 1 298 ? 12.305 -18 3.607 1 98.38 298 THR B C 1
ATOM 5075 O O . THR B 1 298 ? 11.875 -18.844 2.822 1 98.38 298 THR B O 1
ATOM 5078 N N . ASP B 1 299 ? 13.43 -18.016 4.129 1 98.25 299 ASP B N 1
ATOM 5079 C CA . ASP B 1 299 ? 14.305 -19.172 4.051 1 98.25 299 ASP B CA 1
ATOM 5080 C C . ASP B 1 299 ? 14.875 -19.531 5.426 1 98.25 299 ASP B C 1
ATOM 5082 O O . ASP B 1 299 ? 15.719 -18.812 5.957 1 98.25 299 ASP B O 1
ATOM 5086 N N . PRO B 1 300 ? 14.492 -20.594 5.992 1 97.5 300 PRO B N 1
ATOM 5087 C CA . PRO B 1 300 ? 13.562 -21.609 5.488 1 97.5 300 PRO B CA 1
ATOM 5088 C C . PRO B 1 300 ? 12.117 -21.109 5.449 1 97.5 300 PRO B C 1
ATOM 5090 O O . PRO B 1 300 ? 11.797 -20.078 6.051 1 97.5 300 PRO B O 1
ATOM 5093 N N . GLU B 1 301 ? 11.258 -21.875 4.715 1 96.25 301 GLU B N 1
ATOM 5094 C CA . GLU B 1 301 ? 9.82 -21.641 4.641 1 96.25 301 GLU B CA 1
ATOM 5095 C C . GLU B 1 301 ? 9.039 -22.922 4.902 1 96.25 301 GLU B C 1
ATOM 5097 O O . GLU B 1 301 ? 9.133 -23.891 4.125 1 96.25 301 GLU B O 1
ATOM 5102 N N . PRO B 1 302 ? 8.398 -23.016 5.922 1 96.31 302 PRO B N 1
ATOM 5103 C CA . PRO B 1 302 ? 8.031 -21.953 6.848 1 96.31 302 PRO B CA 1
ATOM 5104 C C . PRO B 1 302 ? 9.188 -21.5 7.734 1 96.31 302 PRO B C 1
ATOM 5106 O O . PRO B 1 302 ? 10.109 -22.297 7.996 1 96.31 302 PRO B O 1
ATOM 5109 N N . LEU B 1 303 ? 9.078 -20.25 8.148 1 97.88 303 LEU B N 1
ATOM 5110 C CA . LEU B 1 303 ? 10.023 -19.734 9.133 1 97.88 303 LEU B CA 1
ATOM 5111 C C . LEU B 1 303 ? 9.867 -20.469 10.461 1 97.88 303 LEU B C 1
ATOM 5113 O O . LEU B 1 303 ? 8.75 -20.641 10.953 1 97.88 303 LEU B O 1
ATOM 5117 N N . PRO B 1 304 ? 10.992 -20.953 11.023 1 97.5 304 PRO B N 1
ATOM 5118 C CA . PRO B 1 304 ? 10.883 -21.766 12.234 1 97.5 304 PRO B CA 1
ATOM 5119 C C . PRO B 1 304 ? 10.234 -21.016 13.391 1 97.5 304 PRO B C 1
ATOM 5121 O O . PRO B 1 304 ? 10.477 -19.812 13.562 1 97.5 304 PRO B O 1
ATOM 5124 N N . GLN B 1 305 ? 9.43 -21.797 14.18 1 97.12 305 GLN B N 1
ATOM 5125 C CA . GLN B 1 305 ? 8.797 -21.234 15.367 1 97.12 305 GLN B CA 1
ATOM 5126 C C . GLN B 1 305 ? 9.828 -20.547 16.266 1 97.12 305 GLN B C 1
ATOM 5128 O O . GLN B 1 305 ? 10.93 -21.078 16.469 1 97.12 305 GLN B O 1
ATOM 5133 N N . GLY B 1 306 ? 9.531 -19.328 16.766 1 98 306 GLY B N 1
ATOM 5134 C CA . GLY B 1 306 ? 10.398 -18.625 17.688 1 98 306 GLY B CA 1
ATOM 5135 C C . GLY B 1 306 ? 11.469 -17.797 16.984 1 98 306 GLY B C 1
ATOM 5136 O O . GLY B 1 306 ? 12.227 -17.078 17.641 1 98 306 GLY B O 1
ATOM 5137 N N . HIS B 1 307 ? 11.523 -17.953 15.656 1 97.88 307 HIS B N 1
ATOM 5138 C CA . HIS B 1 307 ? 12.547 -17.188 14.953 1 97.88 307 HIS B CA 1
ATOM 5139 C C . HIS B 1 307 ? 12.453 -15.703 15.273 1 97.88 307 HIS B C 1
ATOM 5141 O O . HIS B 1 307 ? 11.359 -15.148 15.336 1 97.88 307 HIS B O 1
ATOM 5147 N N . PRO B 1 308 ? 13.555 -14.961 15.43 1 97.38 308 PRO B N 1
ATOM 5148 C CA . PRO B 1 308 ? 13.562 -13.57 15.891 1 97.38 308 PRO B CA 1
ATOM 5149 C C . PRO B 1 308 ? 12.891 -12.625 14.906 1 97.38 308 PRO B C 1
ATOM 5151 O O . PRO B 1 308 ? 12.438 -11.539 15.289 1 97.38 308 PRO B O 1
ATOM 5154 N N . LEU B 1 309 ? 12.773 -13 13.68 1 97.62 309 LEU B N 1
ATOM 5155 C CA . LEU B 1 309 ? 12.156 -12.141 12.672 1 97.62 309 LEU B CA 1
ATOM 5156 C C . LEU B 1 309 ? 10.68 -11.93 12.969 1 97.62 309 LEU B C 1
ATOM 5158 O O . LEU B 1 309 ? 10.102 -10.906 12.586 1 97.62 309 LEU B O 1
ATOM 5162 N N . PHE B 1 310 ? 10.047 -12.867 13.695 1 97.31 310 PHE B N 1
ATOM 5163 C CA . PHE B 1 310 ? 8.625 -12.75 14.008 1 97.31 310 PHE B CA 1
ATOM 5164 C C . PHE B 1 310 ? 8.375 -11.562 14.938 1 97.31 310 PHE B C 1
ATOM 5166 O O . PHE B 1 310 ? 7.348 -10.891 14.828 1 97.31 310 PHE B O 1
ATOM 5173 N N . THR B 1 311 ? 9.336 -11.266 15.82 1 95.06 311 THR B N 1
ATOM 5174 C CA . THR B 1 311 ? 9.086 -10.305 16.891 1 95.06 311 THR B CA 1
ATOM 5175 C C . THR B 1 311 ? 9.914 -9.039 16.688 1 95.06 311 THR B C 1
ATOM 5177 O O . THR B 1 311 ? 9.773 -8.078 17.453 1 95.06 311 THR B O 1
ATOM 5180 N N . HIS B 1 312 ? 10.859 -9.078 15.695 1 95.75 312 HIS B N 1
ATOM 5181 C CA . HIS B 1 312 ? 11.594 -7.855 15.406 1 95.75 312 HIS B CA 1
ATOM 5182 C C . HIS B 1 312 ? 10.641 -6.695 15.133 1 95.75 312 HIS B C 1
ATOM 5184 O O . HIS B 1 312 ? 9.734 -6.812 14.305 1 95.75 312 HIS B O 1
ATOM 5190 N N . PRO B 1 313 ? 10.805 -5.559 15.695 1 93.44 313 PRO B N 1
ATOM 5191 C CA . PRO B 1 313 ? 9.812 -4.48 15.633 1 93.44 313 PRO B CA 1
ATOM 5192 C C . PRO B 1 313 ? 9.648 -3.92 14.227 1 93.44 313 PRO B C 1
ATOM 5194 O O . PRO B 1 313 ? 8.617 -3.314 13.914 1 93.44 313 PRO B O 1
ATOM 5197 N N . ASN B 1 314 ? 10.602 -4.109 13.359 1 94.94 314 ASN B N 1
ATOM 5198 C CA . ASN B 1 314 ? 10.531 -3.523 12.031 1 94.94 314 ASN B CA 1
ATOM 5199 C C . ASN B 1 314 ? 10.438 -4.598 10.945 1 94.94 314 ASN B C 1
ATOM 5201 O O . ASN B 1 314 ? 10.906 -4.395 9.828 1 94.94 314 ASN B O 1
ATOM 5205 N N . VAL B 1 315 ? 9.945 -5.742 11.344 1 97.44 315 VAL B N 1
ATOM 5206 C CA . VAL B 1 315 ? 9.781 -6.816 10.367 1 97.44 315 VAL B CA 1
ATOM 5207 C C . VAL B 1 315 ? 8.328 -7.285 10.367 1 97.44 315 VAL B C 1
ATOM 5209 O O . VAL B 1 315 ? 7.699 -7.402 11.422 1 97.44 315 VAL B O 1
ATOM 5212 N N . ILE B 1 316 ? 7.809 -7.445 9.25 1 97.56 316 ILE B N 1
ATOM 5213 C CA . ILE B 1 316 ? 6.5 -8.055 9.031 1 97.56 316 ILE B CA 1
ATOM 5214 C C . ILE B 1 316 ? 6.66 -9.391 8.312 1 97.56 316 ILE B C 1
ATOM 5216 O O . ILE B 1 316 ? 7.277 -9.453 7.246 1 97.56 316 ILE B O 1
ATOM 5220 N N . VAL B 1 317 ? 6.176 -10.477 8.867 1 97.69 317 VAL B N 1
ATOM 5221 C CA . VAL B 1 317 ? 6.191 -11.805 8.266 1 97.69 317 VAL B CA 1
ATOM 5222 C C . VAL B 1 317 ? 4.762 -12.289 8.047 1 97.69 317 VAL B C 1
ATOM 5224 O O . VAL B 1 317 ? 3.945 -12.281 8.969 1 97.69 317 VAL B O 1
ATOM 5227 N N . THR B 1 318 ? 4.438 -12.617 6.883 1 97 318 THR B N 1
ATOM 5228 C CA . THR B 1 318 ? 3.176 -13.258 6.535 1 97 318 THR B CA 1
ATOM 5229 C C . THR B 1 318 ? 3.422 -14.633 5.918 1 97 318 THR B C 1
ATOM 5231 O O . THR B 1 318 ? 4.516 -14.906 5.41 1 97 318 THR B O 1
ATOM 5234 N N . PRO B 1 319 ? 2.49 -15.547 5.992 1 96.38 319 PRO B N 1
ATOM 5235 C CA . PRO B 1 319 ? 2.719 -16.953 5.641 1 96.38 319 PRO B CA 1
ATOM 5236 C C . PRO B 1 319 ? 2.443 -17.25 4.168 1 96.38 319 PRO B C 1
ATOM 5238 O O . PRO B 1 319 ? 1.707 -18.188 3.848 1 96.38 319 PRO B O 1
ATOM 5241 N N . HIS B 1 320 ? 3.148 -16.562 3.293 1 95.69 320 HIS B N 1
ATOM 5242 C CA . HIS B 1 320 ? 3.029 -16.797 1.859 1 95.69 320 HIS B CA 1
ATOM 5243 C C . HIS B 1 320 ? 1.578 -16.703 1.403 1 95.69 320 HIS B C 1
ATOM 5245 O O . HIS B 1 320 ? 1.08 -17.594 0.71 1 95.69 320 HIS B O 1
ATOM 5251 N N . THR B 1 321 ? 0.915 -15.617 1.845 1 95 321 THR B N 1
ATOM 5252 C CA . THR B 1 321 ? -0.51 -15.461 1.577 1 95 321 THR B CA 1
ATOM 5253 C C . THR B 1 321 ? -0.761 -14.227 0.714 1 95 321 THR B C 1
ATOM 5255 O O . THR B 1 321 ? -1.91 -13.898 0.416 1 95 321 THR B O 1
ATOM 5258 N N . SER B 1 322 ? 0.307 -13.5 0.312 1 96.81 322 SER B N 1
ATOM 5259 C CA . SER B 1 322 ? 0.138 -12.273 -0.465 1 96.81 322 SER B CA 1
ATOM 5260 C C . SER B 1 322 ? -0.589 -12.547 -1.777 1 96.81 322 SER B C 1
ATOM 5262 O O . SER B 1 322 ? -1.267 -11.672 -2.314 1 96.81 322 SER B O 1
ATOM 5264 N N . GLY B 1 323 ? -0.447 -13.742 -2.301 1 95.94 323 GLY B N 1
ATOM 5265 C CA . GLY B 1 323 ? -1.013 -14.078 -3.598 1 95.94 323 GLY B CA 1
ATOM 5266 C C . GLY B 1 323 ? -2.385 -14.719 -3.502 1 95.94 323 GLY B C 1
ATOM 5267 O O . GLY B 1 323 ? -3.016 -15 -4.523 1 95.94 323 GLY B O 1
ATOM 5268 N N . SER B 1 324 ? -2.852 -14.992 -2.297 1 93.56 324 SER B N 1
ATOM 5269 C CA . SER B 1 324 ? -4.168 -15.586 -2.1 1 93.56 324 SER B CA 1
ATOM 5270 C C . SER B 1 324 ? -5.266 -14.531 -2.137 1 93.56 324 SER B C 1
ATOM 5272 O O . SER B 1 324 ? -5.102 -13.438 -1.579 1 93.56 324 SER B O 1
ATOM 5274 N N . PHE B 1 325 ? -6.312 -14.844 -2.838 1 95.44 325 PHE B N 1
ATOM 5275 C CA . PHE B 1 325 ? -7.422 -13.898 -2.852 1 95.44 325 PHE B CA 1
ATOM 5276 C C . PHE B 1 325 ? -8.742 -14.617 -3.07 1 95.44 325 PHE B C 1
ATOM 5278 O O . PHE B 1 325 ? -8.766 -15.766 -3.52 1 95.44 325 PHE B O 1
ATOM 5285 N N . GLU B 1 326 ? -9.828 -13.938 -2.633 1 94 326 GLU B N 1
ATOM 5286 C CA 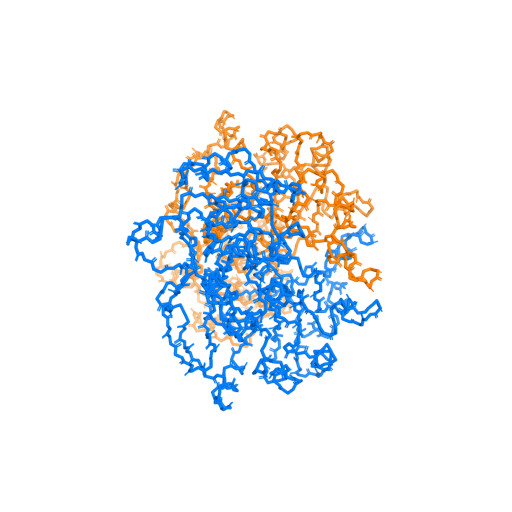. GLU B 1 326 ? -11.172 -14.477 -2.861 1 94 326 GLU B CA 1
ATOM 5287 C C . GLU B 1 326 ? -11.43 -14.695 -4.348 1 94 326 GLU B C 1
ATOM 5289 O O . GLU B 1 326 ? -11.078 -13.859 -5.18 1 94 326 GLU B O 1
ATOM 5294 N N . GLY B 1 327 ? -11.969 -15.914 -4.668 1 95.62 327 GLY B N 1
ATOM 5295 C CA . GLY B 1 327 ? -12.219 -16.234 -6.062 1 95.62 327 GLY B CA 1
ATOM 5296 C C . GLY B 1 327 ? -10.969 -16.641 -6.816 1 95.62 327 GLY B C 1
ATOM 5297 O O . GLY B 1 327 ? -10.875 -16.438 -8.031 1 95.62 327 GLY B O 1
ATOM 5298 N N . TYR B 1 328 ? -10.039 -17.156 -6.125 1 96.62 328 TYR B N 1
ATOM 5299 C CA . TYR B 1 328 ? -8.719 -17.484 -6.664 1 96.62 328 TYR B CA 1
ATOM 5300 C C . TYR B 1 328 ? -8.836 -18.312 -7.941 1 96.62 328 TYR B C 1
ATOM 5302 O O . TYR B 1 328 ? -8.25 -17.953 -8.969 1 96.62 328 TYR B O 1
ATOM 5310 N N . PHE B 1 329 ? -9.617 -19.391 -7.926 1 97.88 329 PHE B N 1
ATOM 5311 C CA . PHE B 1 329 ? -9.695 -20.281 -9.078 1 97.88 329 PHE B CA 1
ATOM 5312 C C . PHE B 1 329 ? -10.508 -19.641 -10.203 1 97.88 329 PHE B C 1
ATOM 5314 O O . PHE B 1 329 ? -10.25 -19.891 -11.383 1 97.88 329 PHE B O 1
ATOM 5321 N N . ASP B 1 330 ? -11.469 -18.766 -9.859 1 98.19 330 ASP B N 1
ATOM 5322 C CA . ASP B 1 330 ? -12.141 -17.984 -10.891 1 98.19 330 ASP B CA 1
ATOM 5323 C C . ASP B 1 330 ? -11.156 -17.062 -11.602 1 98.19 330 ASP B C 1
ATOM 5325 O O . ASP B 1 330 ? -11.234 -16.875 -12.82 1 98.19 330 ASP B O 1
ATOM 5329 N N . GLY B 1 331 ? -10.219 -16.5 -10.828 1 97.19 331 GLY B N 1
ATOM 5330 C CA . GLY B 1 331 ? -9.164 -15.695 -11.438 1 97.19 331 GLY B CA 1
ATOM 5331 C C . GLY B 1 331 ? -8.328 -16.484 -12.43 1 97.19 331 GLY B C 1
ATOM 5332 O O . GLY B 1 331 ? -8.023 -15.984 -13.516 1 97.19 331 GLY B O 1
ATOM 5333 N N . GLY B 1 332 ? -7.965 -17.656 -12.062 1 97.81 332 GLY B N 1
ATOM 5334 C CA . GLY B 1 332 ? -7.242 -18.516 -12.984 1 97.81 332 GLY B CA 1
ATOM 5335 C C . GLY B 1 332 ? -8.055 -18.906 -14.211 1 97.81 332 GLY B C 1
ATOM 5336 O O . GLY B 1 332 ? -7.508 -19.047 -15.305 1 97.81 332 GLY B O 1
ATOM 5337 N N . ALA B 1 333 ? -9.352 -19.109 -14.031 1 98.31 333 ALA B N 1
ATOM 5338 C CA . ALA B 1 333 ? -10.234 -19.438 -15.148 1 98.31 333 ALA B CA 1
ATOM 5339 C C . ALA B 1 333 ? -10.281 -18.312 -16.172 1 98.31 333 ALA B C 1
ATOM 5341 O O . ALA B 1 333 ? -10.492 -18.547 -17.359 1 98.31 333 ALA B O 1
ATOM 5342 N N . ASP B 1 334 ? -10.07 -17.062 -15.711 1 98.25 334 ASP B N 1
ATOM 5343 C CA . ASP B 1 334 ? -9.977 -15.961 -16.656 1 98.25 334 ASP B CA 1
ATOM 5344 C C . ASP B 1 334 ? -8.797 -16.141 -17.609 1 98.25 334 ASP B C 1
ATOM 5346 O O . ASP B 1 334 ? -8.875 -15.758 -18.781 1 98.25 334 ASP B O 1
ATOM 5350 N N . VAL B 1 335 ? -7.711 -16.688 -17.125 1 97.88 335 VAL B N 1
ATOM 5351 C CA . VAL B 1 335 ? -6.559 -16.984 -17.969 1 97.88 335 VAL B CA 1
ATOM 5352 C C . VAL B 1 335 ? -6.914 -18.094 -18.953 1 97.88 335 VAL B C 1
ATOM 5354 O O . VAL B 1 335 ? -6.547 -18.031 -20.141 1 97.88 335 VAL B O 1
ATOM 5357 N N . LEU B 1 336 ? -7.656 -19.078 -18.484 1 98 336 LEU B N 1
ATOM 5358 C CA . LEU B 1 336 ? -8.125 -20.172 -19.344 1 98 336 LEU B CA 1
ATOM 5359 C C . LEU B 1 336 ? -9.008 -19.625 -20.469 1 98 336 LEU B C 1
ATOM 5361 O O . LEU B 1 336 ? -8.898 -20.078 -21.609 1 98 336 LEU B O 1
ATOM 5365 N N . ILE B 1 337 ? -9.859 -18.688 -20.109 1 97.75 337 ILE B N 1
ATOM 5366 C CA . ILE B 1 337 ? -10.75 -18.078 -21.078 1 97.75 337 ILE B CA 1
ATOM 5367 C C . ILE B 1 337 ? -9.938 -17.297 -22.109 1 97.75 337 ILE B C 1
ATOM 5369 O O . ILE B 1 337 ? -10.164 -17.406 -23.312 1 97.75 337 ILE B O 1
ATOM 5373 N N . ALA B 1 338 ? -8.977 -16.531 -21.641 1 97.12 338 ALA B N 1
ATOM 5374 C CA . ALA B 1 338 ? -8.094 -15.805 -22.547 1 97.12 338 ALA B CA 1
ATOM 5375 C C . ALA B 1 338 ? -7.32 -16.766 -23.453 1 97.12 338 ALA B C 1
ATOM 5377 O O . ALA B 1 338 ? -7.051 -16.453 -24.609 1 97.12 338 ALA B O 1
ATOM 5378 N N . GLN B 1 339 ? -6.957 -17.906 -22.922 1 96.19 339 GLN B N 1
ATOM 5379 C CA . GLN B 1 339 ? -6.254 -18.953 -23.656 1 96.19 339 GLN B CA 1
ATOM 5380 C C . GLN B 1 339 ? -7.074 -19.438 -24.844 1 96.19 339 GLN B C 1
ATOM 5382 O O . GLN B 1 339 ? -6.531 -19.641 -25.938 1 96.19 339 GLN B O 1
ATOM 5387 N N . ALA B 1 340 ? -8.344 -19.625 -24.641 1 95.44 340 ALA B N 1
ATOM 5388 C CA . ALA B 1 340 ? -9.234 -20.078 -25.703 1 95.44 340 ALA B CA 1
ATOM 5389 C C . ALA B 1 340 ? -9.227 -19.109 -26.875 1 95.44 340 ALA B C 1
ATOM 5391 O O . ALA B 1 340 ? -9.125 -19.531 -28.031 1 95.44 340 ALA B O 1
ATOM 5392 N N . ASP B 1 341 ? -9.344 -17.828 -26.547 1 93.81 341 ASP B N 1
ATOM 5393 C CA . ASP B 1 341 ? -9.359 -16.812 -27.594 1 93.81 341 ASP B CA 1
ATOM 5394 C C . ASP B 1 341 ? -8.055 -16.812 -28.375 1 93.81 341 ASP B C 1
ATOM 5396 O O . ASP B 1 341 ? -8.062 -16.688 -29.609 1 93.81 341 ASP B O 1
ATOM 5400 N N . ARG B 1 342 ? -7 -16.969 -27.734 1 94.44 342 ARG B N 1
ATOM 5401 C CA . ARG B 1 342 ? -5.68 -16.969 -28.359 1 94.44 342 ARG B CA 1
ATOM 5402 C C . ARG B 1 342 ? -5.5 -18.188 -29.266 1 94.44 342 ARG B C 1
ATOM 5404 O O . ARG B 1 342 ? -5.035 -18.062 -30.391 1 94.44 342 ARG B O 1
ATOM 5411 N N . LEU B 1 343 ? -5.91 -19.312 -28.781 1 94.19 343 LEU B N 1
ATOM 5412 C CA . LEU B 1 343 ? -5.746 -20.562 -29.516 1 94.19 343 LEU B CA 1
ATOM 5413 C C . LEU B 1 343 ? -6.648 -20.594 -30.75 1 94.19 343 LEU B C 1
ATOM 5415 O O . LEU B 1 343 ? -6.234 -21.047 -31.812 1 94.19 343 LEU B O 1
ATOM 5419 N N . LYS B 1 344 ? -7.766 -20.109 -30.578 1 92.94 344 LYS B N 1
ATOM 5420 C CA . LYS B 1 344 ? -8.703 -20.047 -31.688 1 92.94 344 LYS B CA 1
ATOM 5421 C C . LYS B 1 344 ? -8.18 -19.125 -32.781 1 92.94 344 LYS B C 1
ATOM 5423 O O . LYS B 1 344 ? -8.453 -19.344 -33.969 1 92.94 344 LYS B O 1
ATOM 5428 N N . ALA B 1 345 ? -7.469 -18.156 -32.406 1 93.31 345 ALA B N 1
ATOM 5429 C CA . ALA B 1 345 ? -6.895 -17.219 -33.344 1 93.31 345 ALA B CA 1
ATOM 5430 C C . ALA B 1 345 ? -5.609 -17.766 -33.969 1 93.31 345 ALA B C 1
ATOM 5432 O O . ALA B 1 345 ? -4.961 -17.094 -34.781 1 93.31 345 ALA B O 1
ATOM 5433 N N . GLY B 1 346 ? -5.176 -18.906 -33.469 1 92.62 346 GLY B N 1
ATOM 5434 C CA . GLY B 1 346 ? -3.992 -19.547 -34.031 1 92.62 346 GLY B CA 1
ATOM 5435 C C . GLY B 1 346 ? -2.697 -19.016 -33.438 1 92.62 346 GLY B C 1
ATOM 5436 O O . GLY B 1 346 ? -1.627 -19.188 -34.031 1 92.62 346 GLY B O 1
ATOM 5437 N N . LYS B 1 347 ? -2.898 -18.328 -32.375 1 93.5 347 LYS B N 1
ATOM 5438 C CA . LYS B 1 347 ? -1.717 -17.781 -31.734 1 93.5 347 LYS B CA 1
ATOM 5439 C C . LYS B 1 347 ? -1.118 -18.781 -30.75 1 93.5 347 LYS B C 1
ATOM 5441 O O . LYS B 1 347 ? -1.776 -19.75 -30.359 1 93.5 347 LYS B O 1
ATOM 5446 N N . ASP B 1 348 ? 0.125 -18.562 -30.375 1 92.81 348 ASP B N 1
ATOM 5447 C CA . ASP B 1 348 ? 0.784 -19.406 -29.375 1 92.81 348 ASP B CA 1
ATOM 5448 C C . ASP B 1 348 ? 0.109 -19.281 -28.016 1 92.81 348 ASP B C 1
ATOM 5450 O O . ASP B 1 348 ? -0.432 -18.234 -27.672 1 92.81 348 ASP B O 1
ATOM 5454 N N . PRO B 1 349 ? 0.207 -20.391 -27.266 1 95.25 349 PRO B N 1
ATOM 5455 C CA . PRO B 1 349 ? -0.41 -20.328 -25.938 1 95.25 349 PRO B CA 1
ATOM 5456 C C . PRO B 1 349 ? 0.189 -19.25 -25.047 1 95.25 349 PRO B C 1
ATOM 5458 O O . PRO B 1 349 ? 1.359 -18.891 -25.219 1 95.25 349 PRO B O 1
ATOM 5461 N N . LEU B 1 350 ? -0.63 -18.812 -24.125 1 94.31 350 LEU B N 1
ATOM 5462 C CA . LEU B 1 350 ? -0.236 -17.797 -23.141 1 94.31 350 LEU B CA 1
ATOM 5463 C C . LEU B 1 350 ? 0.55 -18.438 -22 1 94.31 350 LEU B C 1
ATOM 5465 O O . LEU B 1 350 ? 0.212 -19.531 -21.531 1 94.31 350 LEU B O 1
ATOM 5469 N N . ASN B 1 351 ? 1.592 -17.719 -21.484 1 95.62 351 ASN B N 1
ATOM 5470 C CA . ASN B 1 351 ? 2.268 -18.031 -20.219 1 95.62 351 ASN B CA 1
ATOM 5471 C C . ASN B 1 351 ? 2.896 -19.422 -20.25 1 95.62 351 ASN B C 1
ATOM 5473 O O . ASN B 1 351 ? 2.807 -20.172 -19.281 1 95.62 351 ASN B O 1
ATOM 5477 N N . VAL B 1 352 ? 3.418 -19.812 -21.391 1 95.62 352 VAL B N 1
ATOM 5478 C CA . VAL B 1 352 ? 4.098 -21.094 -21.469 1 95.62 352 VAL B CA 1
ATOM 5479 C C . VAL B 1 352 ? 5.309 -21.094 -20.547 1 95.62 352 VAL B C 1
ATOM 5481 O O . VAL B 1 352 ? 6.113 -20.156 -20.562 1 95.62 352 VAL B O 1
ATOM 5484 N N . VAL B 1 353 ? 5.422 -22.094 -19.75 1 93.25 353 VAL B N 1
ATOM 5485 C CA . VAL B 1 353 ? 6.488 -22.219 -18.766 1 93.25 353 VAL B CA 1
ATOM 5486 C C . VAL B 1 353 ? 7.711 -22.875 -19.391 1 93.25 353 VAL B C 1
ATOM 5488 O O . VAL B 1 353 ? 7.582 -23.812 -20.172 1 93.25 353 VAL B O 1
ATOM 5491 N N . ASP B 1 354 ? 8.797 -22.328 -19.156 1 85.81 354 ASP B N 1
ATOM 5492 C CA . ASP B 1 354 ? 10.047 -23 -19.5 1 85.81 354 ASP B CA 1
ATOM 5493 C C . ASP B 1 354 ? 10.398 -24.062 -18.453 1 85.81 354 ASP B C 1
ATOM 5495 O O . ASP B 1 354 ? 10.75 -23.734 -17.312 1 85.81 354 ASP B O 1
ATOM 5499 N N . PRO B 1 355 ? 10.422 -25.234 -18.875 1 80.88 355 PRO B N 1
ATOM 5500 C CA . PRO B 1 355 ? 10.641 -26.297 -17.906 1 80.88 355 PRO B CA 1
ATOM 5501 C C . PRO B 1 355 ? 11.992 -26.203 -17.203 1 80.88 355 PRO B C 1
ATOM 5503 O O . PRO B 1 355 ? 12.148 -26.672 -16.078 1 80.88 355 PRO B O 1
ATOM 5506 N N . SER B 1 356 ? 12.922 -25.672 -17.859 1 74.56 356 SER B N 1
ATOM 5507 C CA . SER B 1 356 ? 14.242 -25.547 -17.266 1 74.56 356 SER B CA 1
ATOM 5508 C C . SER B 1 356 ? 14.266 -24.453 -16.203 1 74.56 356 SER B C 1
ATOM 5510 O O . SER B 1 356 ? 15.109 -24.484 -15.297 1 74.56 356 SER B O 1
ATOM 5512 N N . LYS B 1 357 ? 13.32 -23.594 -16.312 1 73 357 LYS B N 1
ATOM 5513 C CA . LYS B 1 357 ? 13.289 -22.469 -15.375 1 73 357 LYS B CA 1
ATOM 5514 C C . LYS B 1 357 ? 12.164 -22.641 -14.352 1 73 357 LYS B C 1
ATOM 5516 O O . LYS B 1 357 ? 12.242 -22.094 -13.25 1 73 357 LYS B O 1
ATOM 5521 N N . GLY B 1 358 ? 11.203 -23.359 -14.703 1 69.38 358 GLY B N 1
ATOM 5522 C CA . GLY B 1 358 ? 10.094 -23.641 -13.812 1 69.38 358 GLY B CA 1
ATOM 5523 C C . GLY B 1 358 ? 9.109 -22.484 -13.695 1 69.38 358 GLY B C 1
ATOM 5524 O O . GLY B 1 358 ? 8.273 -22.469 -12.789 1 69.38 358 GLY B O 1
ATOM 5525 N N . TYR B 1 359 ? 9.406 -21.438 -14.477 1 73 359 TYR B N 1
ATOM 5526 C CA . TYR B 1 359 ? 8.461 -20.328 -14.516 1 73 359 TYR B CA 1
ATOM 5527 C C . TYR B 1 359 ? 8.383 -19.734 -15.914 1 73 359 TYR B C 1
ATOM 5529 O O . TYR B 1 359 ? 9.281 -19.938 -16.734 1 73 359 TYR B O 1
#